Protein AF-0000000080283482 (afdb_homodimer)

Solvent-accessible surface area (backbone atoms only — not comparable to full-atom values): 32990 Å² total; per-residue (Å²): 125,85,71,84,78,72,75,51,59,50,56,56,17,46,50,15,10,50,51,4,28,49,49,24,50,53,46,40,55,66,21,49,41,41,55,27,49,53,44,63,45,42,41,38,31,30,32,15,28,58,93,62,77,49,39,59,53,40,52,54,55,45,68,65,44,54,72,43,36,35,57,40,80,37,42,60,70,56,36,54,49,35,42,62,56,60,66,26,36,24,26,33,34,60,76,26,36,31,38,35,42,41,52,39,61,64,70,44,28,53,54,31,50,53,56,40,43,51,52,16,41,75,73,73,33,74,58,42,80,43,62,42,48,68,55,51,62,26,59,66,40,42,24,55,44,46,44,49,36,35,46,53,12,25,45,44,14,42,49,45,41,52,53,52,20,59,72,71,74,43,79,76,48,53,66,17,48,51,43,24,25,52,43,22,10,51,44,34,30,50,50,47,53,49,48,47,45,70,56,34,68,83,54,67,76,47,69,68,48,50,49,49,41,31,44,45,22,28,14,45,19,18,39,47,37,16,41,31,67,75,50,38,78,62,32,46,74,54,55,50,58,54,53,55,31,32,78,41,41,37,71,49,50,65,38,27,34,41,68,67,49,31,64,75,44,42,70,70,40,67,51,27,34,48,17,51,17,42,30,18,46,56,39,71,38,65,80,24,58,50,32,56,53,20,51,52,53,36,48,49,39,24,51,53,11,44,50,54,44,52,50,77,74,72,59,61,62,62,56,53,61,66,64,46,72,80,70,74,74,77,76,73,84,119,125,85,74,81,82,69,76,51,57,51,58,55,17,46,51,15,12,49,52,4,29,49,50,26,49,53,45,40,56,64,20,49,40,41,53,28,49,50,44,61,47,42,41,39,32,31,32,14,32,60,94,62,77,48,40,59,53,39,53,53,54,45,66,65,46,55,73,41,37,32,60,40,81,38,42,60,70,56,36,54,49,34,41,61,57,60,68,26,37,25,28,32,34,61,76,27,37,33,37,35,42,41,51,39,61,63,70,45,27,52,53,33,50,52,54,42,42,51,52,18,41,74,72,71,32,74,57,41,79,43,63,42,48,68,57,51,63,26,57,66,40,42,25,54,43,44,46,50,36,34,45,52,11,27,46,45,13,43,48,44,40,53,52,52,19,61,72,72,72,43,78,76,49,52,67,18,48,51,42,24,26,52,44,23,11,52,44,34,30,51,50,47,53,48,46,47,46,70,57,35,66,84,55,69,76,48,68,68,48,51,49,50,42,30,44,46,22,28,15,47,19,18,39,47,38,17,41,30,66,76,50,38,77,64,32,48,74,54,56,51,58,54,54,55,31,33,78,40,40,37,70,50,50,65,38,27,36,40,68,66,49,29,63,75,44,42,72,70,40,66,52,29,35,48,17,50,17,41,29,17,45,56,38,71,37,66,85,24,58,50,32,57,52,20,52,52,54,36,49,49,39,25,51,56,11,43,49,54,46,52,50,77,74,73,58,60,62,62,56,53,60,65,62,45,70,81,70,75,73,77,77,75,83,120

Structure (mmCIF, N/CA/C/O backbone):
data_AF-0000000080283482-model_v1
#
loop_
_entity.id
_entity.type
_entity.pdbx_description
1 polymer 'DUF3533 domain-containing protein'
#
loop_
_atom_site.group_PDB
_atom_site.id
_atom_site.type_symbol
_atom_site.label_atom_id
_atom_site.label_alt_id
_atom_site.label_comp_id
_atom_site.label_asym_id
_atom_site.label_entity_id
_atom_site.label_seq_id
_atom_site.pdbx_PDB_ins_code
_atom_site.Cartn_x
_atom_site.Cartn_y
_atom_site.Cartn_z
_atom_site.occupancy
_atom_site.B_iso_or_equiv
_atom_site.auth_seq_id
_atom_site.auth_comp_id
_atom_site.auth_asym_id
_atom_site.auth_atom_id
_atom_site.pdbx_PDB_model_num
ATOM 1 N N . MET A 1 1 ? 27.297 48.406 18.266 1 29.06 1 MET A N 1
ATOM 2 C CA . MET A 1 1 ? 26.406 47.375 18.766 1 29.06 1 MET A CA 1
ATOM 3 C C . MET A 1 1 ? 26.172 46.281 17.719 1 29.06 1 MET A C 1
ATOM 5 O O . MET A 1 1 ? 25.844 46.594 16.578 1 29.06 1 MET A O 1
ATOM 9 N N . PRO A 1 2 ? 26.875 45.125 17.75 1 34.56 2 PRO A N 1
ATOM 10 C CA . PRO A 1 2 ? 26.672 44.156 16.656 1 34.56 2 PRO A CA 1
ATOM 11 C C . PRO A 1 2 ? 25.203 43.844 16.391 1 34.56 2 PRO A C 1
ATOM 13 O O . PRO A 1 2 ? 24.375 44 17.297 1 34.56 2 PRO A O 1
ATOM 16 N N . ASN A 1 3 ? 24.578 44.344 15.336 1 37.97 3 ASN A N 1
ATOM 17 C CA . ASN A 1 3 ? 23.219 44.062 14.875 1 37.97 3 ASN A CA 1
ATOM 18 C C . ASN A 1 3 ? 22.766 42.656 15.266 1 37.97 3 ASN A C 1
ATOM 20 O O . ASN A 1 3 ? 23.562 41.719 15.211 1 37.97 3 ASN A O 1
ATOM 24 N N . PRO A 1 4 ? 21.922 42.438 16.219 1 41.94 4 PRO A N 1
ATOM 25 C CA . PRO A 1 4 ? 21.391 41.125 16.703 1 41.94 4 PRO A CA 1
ATOM 26 C C . PRO A 1 4 ? 21.375 40.062 15.617 1 41.94 4 PRO A C 1
ATOM 28 O O . PRO A 1 4 ? 21.031 40.344 14.469 1 41.94 4 PRO A O 1
ATOM 31 N N . SER A 1 5 ? 22.281 39.094 15.578 1 40.38 5 SER A N 1
ATOM 32 C CA . SER A 1 5 ? 22.875 38.031 14.734 1 40.38 5 SER A CA 1
ATOM 33 C C . SER A 1 5 ? 21.781 37.219 14.055 1 40.38 5 SER A C 1
ATOM 35 O O . SER A 1 5 ? 20.922 36.656 14.719 1 40.38 5 SER A O 1
ATOM 37 N N . ARG A 1 6 ? 21.172 37.625 12.93 1 45.56 6 ARG A N 1
ATOM 38 C CA . ARG A 1 6 ? 20.391 36.906 11.906 1 45.56 6 ARG A CA 1
ATOM 39 C C . ARG A 1 6 ? 20.766 35.438 11.867 1 45.56 6 ARG A C 1
ATOM 41 O O . ARG A 1 6 ? 21.828 35.062 11.359 1 45.56 6 ARG A O 1
ATOM 48 N N . ARG A 1 7 ? 20.609 34.75 12.875 1 52.5 7 ARG A N 1
ATOM 49 C CA . ARG A 1 7 ? 20.812 33.312 12.672 1 52.5 7 ARG A CA 1
ATOM 50 C C . ARG A 1 7 ? 20.406 32.906 11.258 1 52.5 7 ARG A C 1
ATOM 52 O O . ARG A 1 7 ? 19.281 33.125 10.836 1 52.5 7 ARG A O 1
ATOM 59 N N . PRO A 1 8 ? 21.375 32.625 10.344 1 59.16 8 PRO A N 1
ATOM 60 C CA . PRO A 1 8 ? 21.234 32.625 8.883 1 59.16 8 PRO A CA 1
ATOM 61 C C . PRO A 1 8 ? 20.172 31.656 8.398 1 59.16 8 PRO A C 1
ATOM 63 O O . PRO A 1 8 ? 19.891 30.656 9.062 1 59.16 8 PRO A O 1
ATOM 66 N N . ALA A 1 9 ? 19.125 32.188 7.758 1 65.75 9 ALA A N 1
ATOM 67 C CA . ALA A 1 9 ? 18.125 31.484 6.969 1 65.75 9 ALA A CA 1
ATOM 68 C C . ALA A 1 9 ? 18.625 30.094 6.566 1 65.75 9 ALA A C 1
ATOM 70 O O . ALA A 1 9 ? 17.844 29.141 6.555 1 65.75 9 ALA A O 1
ATOM 71 N N . GLY A 1 10 ? 19.906 29.938 6.664 1 76.88 10 GLY A N 1
ATOM 72 C CA . GLY A 1 10 ? 20.516 28.672 6.293 1 76.88 10 GLY A CA 1
ATOM 73 C C . GLY A 1 10 ? 20.453 27.641 7.395 1 76.88 10 GLY A C 1
ATOM 74 O O . GLY A 1 10 ? 20.281 26.438 7.125 1 76.88 10 GLY A O 1
ATOM 75 N N . ALA A 1 11 ? 20.516 28.062 8.695 1 82.62 11 ALA A N 1
ATOM 76 C CA . ALA A 1 11 ? 20.516 27.125 9.812 1 82.62 11 ALA A CA 1
ATOM 77 C C . ALA A 1 11 ? 19.141 26.469 9.977 1 82.62 11 ALA A C 1
ATOM 79 O O . ALA A 1 11 ? 19.031 25.266 10.234 1 82.62 11 ALA A O 1
ATOM 80 N N . PHE A 1 12 ? 18.109 27.25 9.781 1 86.75 12 PHE A N 1
ATOM 81 C CA . PHE A 1 12 ? 16.75 26.703 9.914 1 86.75 12 PHE A CA 1
ATOM 82 C C . PHE A 1 12 ? 16.453 25.75 8.773 1 86.75 12 PHE A C 1
ATOM 84 O O . PHE A 1 12 ? 15.773 24.734 8.969 1 86.75 12 PHE A O 1
ATOM 91 N N . ALA A 1 13 ? 17 26.078 7.66 1 90.81 13 ALA A N 1
ATOM 92 C CA . ALA A 1 13 ? 16.828 25.203 6.508 1 90.81 13 ALA A CA 1
ATOM 93 C C . ALA A 1 13 ? 17.5 23.859 6.738 1 90.81 13 ALA A C 1
ATOM 95 O O . ALA A 1 13 ? 16.969 22.812 6.383 1 90.81 13 ALA A O 1
ATOM 96 N N . LEU A 1 14 ? 18.594 23.859 7.402 1 91.38 14 LEU A N 1
ATOM 97 C CA . LEU A 1 14 ? 19.312 22.625 7.703 1 91.38 14 LEU A CA 1
ATOM 98 C C . LEU A 1 14 ? 18.594 21.812 8.773 1 91.38 14 LEU A C 1
ATOM 100 O O . LEU A 1 14 ? 18.516 20.578 8.688 1 91.38 14 LEU A O 1
ATOM 104 N N . LEU A 1 15 ? 18.078 22.484 9.719 1 91.25 15 LEU A N 1
ATOM 105 C CA . LEU A 1 15 ? 17.312 21.812 10.758 1 91.25 15 LEU A CA 1
ATOM 106 C C . LEU A 1 15 ? 16.062 21.156 10.172 1 91.25 15 LEU A C 1
ATOM 108 O O . LEU A 1 15 ? 15.695 20.047 10.562 1 91.25 15 LEU A O 1
ATOM 112 N N . ALA A 1 16 ? 15.438 21.859 9.266 1 93.75 16 ALA A N 1
ATOM 113 C CA . ALA A 1 16 ? 14.258 21.312 8.594 1 93.75 16 ALA A CA 1
ATOM 114 C C . ALA A 1 16 ? 14.625 20.062 7.789 1 93.75 16 ALA A C 1
ATOM 116 O O . ALA A 1 16 ? 13.883 19.078 7.793 1 93.75 16 ALA A O 1
ATOM 117 N N . ALA A 1 17 ? 15.758 20.141 7.18 1 95.56 17 ALA A N 1
ATOM 118 C CA . ALA A 1 17 ? 16.234 18.984 6.402 1 95.56 17 ALA A CA 1
ATOM 119 C C . ALA A 1 17 ? 16.516 17.797 7.301 1 95.56 17 ALA A C 1
ATOM 121 O O . ALA A 1 17 ? 16.188 16.656 6.957 1 95.56 17 ALA A O 1
ATOM 122 N N . VAL A 1 18 ? 17.047 18.016 8.445 1 96.62 18 VAL A N 1
ATOM 123 C CA . VAL A 1 18 ? 17.344 16.953 9.406 1 96.62 18 VAL A CA 1
ATOM 124 C C . VAL A 1 18 ? 16.047 16.328 9.906 1 96.62 18 VAL A C 1
ATOM 126 O O . VAL A 1 18 ? 15.93 15.109 10.023 1 96.62 18 VAL A O 1
ATOM 129 N N . ALA A 1 19 ? 15.062 17.172 10.125 1 94.5 19 ALA A N 1
ATOM 130 C CA . ALA A 1 19 ? 13.758 16.672 10.539 1 94.5 19 ALA A CA 1
ATOM 131 C C . ALA A 1 19 ? 13.156 15.766 9.469 1 94.5 19 ALA A C 1
ATOM 133 O O . ALA A 1 19 ? 12.609 14.703 9.781 1 94.5 19 ALA A O 1
ATOM 134 N N . GLY A 1 20 ? 13.297 16.203 8.25 1 95.31 20 GLY A N 1
ATOM 135 C CA . GLY A 1 20 ? 12.812 15.383 7.152 1 95.31 20 GLY A CA 1
ATOM 136 C C . GLY A 1 20 ? 13.516 14.047 7.047 1 95.31 20 GLY A C 1
ATOM 137 O O . GLY A 1 20 ? 12.875 13.016 6.844 1 95.31 20 GLY A O 1
ATOM 138 N N . ALA A 1 21 ? 14.812 14.086 7.211 1 97.44 21 ALA A N 1
ATOM 139 C CA . ALA A 1 21 ? 15.594 12.859 7.18 1 97.44 21 ALA A CA 1
ATOM 140 C C . ALA A 1 21 ? 15.203 11.922 8.32 1 97.44 21 ALA A C 1
ATOM 142 O O . ALA A 1 21 ? 15.102 10.711 8.141 1 97.44 21 ALA A O 1
ATOM 143 N N . LEU A 1 22 ? 14.945 12.469 9.484 1 96.44 22 LEU A N 1
ATOM 144 C CA . LEU A 1 22 ? 14.547 11.672 10.641 1 96.44 22 LEU A CA 1
ATOM 145 C C . LEU A 1 22 ? 13.188 11.023 10.406 1 96.44 22 LEU A C 1
ATOM 147 O O . LEU A 1 22 ? 12.984 9.859 10.766 1 96.44 22 LEU A O 1
ATOM 151 N N . VAL A 1 23 ? 12.305 11.789 9.812 1 93.69 23 VAL A N 1
ATOM 152 C CA . VAL A 1 23 ? 10.992 11.242 9.484 1 93.69 23 VAL A CA 1
ATOM 153 C C . VAL A 1 23 ? 11.148 10.086 8.508 1 93.69 23 VAL A C 1
ATOM 155 O O . VAL A 1 23 ? 10.516 9.039 8.672 1 93.69 23 VAL A O 1
ATOM 158 N N . ALA A 1 24 ? 12.031 10.242 7.539 1 95.31 24 ALA A N 1
ATOM 159 C CA . ALA A 1 24 ? 12.281 9.172 6.574 1 95.31 24 ALA A CA 1
ATOM 160 C C . ALA A 1 24 ? 12.875 7.945 7.258 1 95.31 24 ALA A C 1
ATOM 162 O O . ALA A 1 24 ? 12.523 6.812 6.926 1 95.31 24 ALA A O 1
ATOM 163 N N . VAL A 1 25 ? 13.727 8.164 8.242 1 96.06 25 VAL A N 1
ATOM 164 C CA . VAL A 1 25 ? 14.336 7.062 8.969 1 96.06 25 VAL A CA 1
ATOM 165 C C . VAL A 1 25 ? 13.273 6.309 9.766 1 96.06 25 VAL A C 1
ATOM 167 O O . VAL A 1 25 ? 13.164 5.086 9.664 1 96.06 25 VAL A O 1
ATOM 170 N N . VAL A 1 26 ? 12.484 7.027 10.453 1 92.31 26 VAL A N 1
ATOM 171 C CA . VAL A 1 26 ? 11.477 6.418 11.312 1 92.31 26 VAL A CA 1
ATOM 172 C C . VAL A 1 26 ? 10.461 5.656 10.469 1 92.31 26 VAL A C 1
ATOM 174 O O . VAL A 1 26 ? 10.148 4.5 10.75 1 92.31 26 VAL A O 1
ATOM 177 N N . LEU A 1 27 ? 10.047 6.254 9.438 1 90.62 27 LEU A N 1
ATOM 178 C CA . LEU A 1 27 ? 9.047 5.617 8.586 1 90.62 27 LEU A CA 1
ATOM 179 C C . LEU A 1 27 ? 9.656 4.457 7.805 1 90.62 27 LEU A C 1
ATOM 181 O O . LEU A 1 27 ? 8.977 3.471 7.52 1 90.62 27 LEU A O 1
ATOM 185 N N . GLY A 1 28 ? 10.914 4.633 7.391 1 93.06 28 GLY A N 1
ATOM 186 C CA . GLY A 1 28 ? 11.602 3.533 6.73 1 93.06 28 GLY A CA 1
ATOM 187 C C . GLY A 1 28 ? 11.641 2.266 7.562 1 93.06 28 GLY A C 1
ATOM 188 O O . GLY A 1 28 ? 11.406 1.171 7.043 1 93.06 28 GLY A O 1
ATOM 189 N N . PHE A 1 29 ? 11.836 2.396 8.859 1 91.38 29 PHE A N 1
ATOM 190 C CA . PHE A 1 29 ? 11.859 1.24 9.742 1 91.38 29 PHE A CA 1
ATOM 191 C C . PHE A 1 29 ? 10.445 0.73 10 1 91.38 29 PHE A C 1
ATOM 193 O O . PHE A 1 29 ? 10.203 -0.479 9.984 1 91.38 29 PHE A O 1
ATOM 200 N N . LEU A 1 30 ? 9.547 1.623 10.102 1 86.81 30 LEU A N 1
ATOM 201 C CA . LEU A 1 30 ? 8.227 1.227 10.586 1 86.81 30 LEU A CA 1
ATOM 202 C C . LEU A 1 30 ? 7.379 0.676 9.445 1 86.81 30 LEU A C 1
ATOM 204 O O . LEU A 1 30 ? 6.434 -0.081 9.68 1 86.81 30 LEU A O 1
ATOM 208 N N . THR A 1 31 ? 7.645 1.044 8.219 1 88.62 31 THR A N 1
ATOM 209 C CA . THR A 1 31 ? 6.785 0.642 7.109 1 88.62 31 THR A CA 1
ATOM 210 C C . THR A 1 31 ? 7.535 -0.28 6.148 1 88.62 31 THR A C 1
ATOM 212 O O . THR A 1 31 ? 7.438 -1.505 6.258 1 88.62 31 THR A O 1
ATOM 215 N N . PHE A 1 32 ? 8.492 0.235 5.469 1 88.94 32 PHE A N 1
ATOM 216 C CA . PHE A 1 32 ? 9.117 -0.506 4.379 1 88.94 32 PHE A CA 1
ATOM 217 C C . PHE A 1 32 ? 10.172 -1.471 4.914 1 88.94 32 PHE A C 1
ATOM 219 O O . PHE A 1 32 ? 10.555 -2.422 4.23 1 88.94 32 PHE A O 1
ATOM 226 N N . GLY A 1 33 ? 10.625 -1.166 6.18 1 88.56 33 GLY A N 1
ATOM 227 C CA . GLY A 1 33 ? 11.453 -2.172 6.82 1 88.56 33 GLY A CA 1
ATOM 228 C C . GLY A 1 33 ? 10.727 -3.484 7.051 1 88.56 33 GLY A C 1
ATOM 229 O O . GLY A 1 33 ? 11.305 -4.559 6.855 1 88.56 33 GLY A O 1
ATOM 230 N N . ALA A 1 34 ? 9.508 -3.393 7.398 1 87.19 34 ALA A N 1
ATOM 231 C CA . ALA A 1 34 ? 8.68 -4.582 7.578 1 87.19 34 ALA A CA 1
ATOM 232 C C . ALA A 1 34 ? 8.477 -5.316 6.258 1 87.19 34 ALA A C 1
ATOM 234 O O . ALA A 1 34 ? 8.531 -6.551 6.211 1 87.19 34 ALA A O 1
ATOM 235 N N . GLN A 1 35 ? 8.336 -4.59 5.199 1 88 35 GLN A N 1
ATOM 236 C CA . GLN A 1 35 ? 8.078 -5.188 3.893 1 88 35 GLN A CA 1
ATOM 237 C C . GLN A 1 35 ? 9.359 -5.781 3.303 1 88 35 GLN A C 1
ATOM 239 O O . GLN A 1 35 ? 9.32 -6.816 2.633 1 88 35 GLN A O 1
ATOM 244 N N . ALA A 1 36 ? 10.477 -5.156 3.633 1 89.69 36 ALA A N 1
ATOM 245 C CA . ALA A 1 36 ? 11.75 -5.562 3.039 1 89.69 36 ALA A CA 1
ATOM 246 C C . ALA A 1 36 ? 12.312 -6.797 3.738 1 89.69 36 ALA A C 1
ATOM 248 O O . ALA A 1 36 ? 13.234 -7.438 3.23 1 89.69 36 ALA A O 1
ATOM 249 N N . THR A 1 37 ? 11.672 -7.184 4.859 1 87.62 37 THR A N 1
ATOM 250 C CA . THR A 1 37 ? 12.219 -8.297 5.629 1 87.62 37 THR A CA 1
ATOM 251 C C . THR A 1 37 ? 11.203 -9.438 5.719 1 87.62 37 THR A C 1
ATOM 253 O O . THR A 1 37 ? 11.297 -10.289 6.605 1 87.62 37 THR A O 1
ATOM 256 N N . VAL A 1 38 ? 10.281 -9.43 4.82 1 87.06 38 VAL A N 1
ATOM 257 C CA . VAL A 1 38 ? 9.258 -10.469 4.832 1 87.06 38 VAL A CA 1
ATOM 258 C C . VAL A 1 38 ? 9.891 -11.812 4.477 1 87.06 38 VAL A C 1
ATOM 260 O O . VAL A 1 38 ? 10.664 -11.914 3.52 1 87.06 38 VAL A O 1
ATOM 263 N N . ALA A 1 39 ? 9.594 -12.781 5.277 1 87.38 39 ALA A N 1
ATOM 264 C CA . ALA A 1 39 ? 10.016 -14.164 5.07 1 87.38 39 ALA A CA 1
ATOM 265 C C . ALA A 1 39 ? 9.055 -15.141 5.75 1 87.38 39 ALA A C 1
ATOM 267 O O . ALA A 1 39 ? 8.641 -14.914 6.891 1 87.38 39 ALA A O 1
ATOM 268 N N . PRO A 1 40 ? 8.703 -16.078 5.043 1 86.06 40 PRO A N 1
ATOM 269 C CA . PRO A 1 40 ? 7.793 -17.047 5.676 1 86.06 40 PRO A CA 1
ATOM 270 C C . PRO A 1 40 ? 8.383 -17.672 6.934 1 86.06 40 PRO A C 1
ATOM 272 O O . PRO A 1 40 ? 9.562 -18.031 6.949 1 86.06 40 PRO A O 1
ATOM 275 N N . ASP A 1 41 ? 7.676 -17.625 7.895 1 89.88 41 ASP A N 1
ATOM 276 C CA . ASP A 1 41 ? 8.047 -18.203 9.18 1 89.88 41 ASP A CA 1
ATOM 277 C C . ASP A 1 41 ? 6.895 -19.016 9.766 1 89.88 41 ASP A C 1
ATOM 279 O O . ASP A 1 41 ? 6.121 -18.516 10.578 1 89.88 41 ASP A O 1
ATOM 283 N N . GLY A 1 42 ? 6.824 -20.344 9.352 1 92.31 42 GLY A N 1
ATOM 284 C CA . GLY A 1 42 ? 5.844 -21.266 9.914 1 92.31 42 GLY A CA 1
ATOM 285 C C . GLY A 1 42 ? 4.422 -20.953 9.484 1 92.31 42 GLY A C 1
ATOM 286 O O . GLY A 1 42 ? 3.516 -20.891 10.312 1 92.31 42 GLY A O 1
ATOM 287 N N . LEU A 1 43 ? 4.172 -20.656 8.164 1 95 43 LEU A N 1
ATOM 288 C CA . LEU A 1 43 ? 2.822 -20.484 7.637 1 95 43 LEU A CA 1
ATOM 289 C C . LEU A 1 43 ? 1.982 -21.734 7.859 1 95 43 LEU A C 1
ATOM 291 O O . LEU A 1 43 ? 2.318 -22.812 7.359 1 95 43 LEU A O 1
ATOM 295 N N . PRO A 1 44 ? 0.995 -21.656 8.641 1 96.12 44 PRO A N 1
ATOM 296 C CA . PRO A 1 44 ? 0.248 -22.859 9 1 96.12 44 PRO A CA 1
ATOM 297 C C . PRO A 1 44 ? -0.562 -23.422 7.836 1 96.12 44 PRO A C 1
ATOM 299 O O . PRO A 1 44 ? -1.35 -22.703 7.219 1 96.12 44 PRO A O 1
ATOM 302 N N . LEU A 1 45 ? -0.371 -24.656 7.531 1 97.19 45 LEU A N 1
ATOM 303 C CA . LEU A 1 45 ? -1.086 -25.422 6.523 1 97.19 45 LEU A CA 1
ATOM 304 C C . LEU A 1 45 ? -1.568 -26.75 7.094 1 97.19 45 LEU A C 1
ATOM 306 O O . LEU A 1 45 ? -1.104 -27.188 8.148 1 97.19 45 LEU A O 1
ATOM 310 N N . ALA A 1 46 ? -2.562 -27.312 6.453 1 96.94 46 ALA A N 1
ATOM 311 C CA . ALA A 1 46 ? -3.055 -28.609 6.902 1 96.94 46 ALA A CA 1
ATOM 312 C C . ALA A 1 46 ? -3.074 -29.609 5.754 1 96.94 46 ALA A C 1
ATOM 314 O O . ALA A 1 46 ? -3.188 -29.234 4.59 1 96.94 46 ALA A O 1
ATOM 315 N N . VAL A 1 47 ? -2.832 -30.75 6.082 1 95.94 47 VAL A N 1
ATOM 316 C CA . VAL A 1 47 ? -2.994 -31.875 5.16 1 95.94 47 VAL A CA 1
ATOM 317 C C . VAL A 1 47 ? -4.016 -32.875 5.723 1 95.94 47 VAL A C 1
ATOM 319 O O . VAL A 1 47 ? -3.922 -33.281 6.883 1 95.94 47 VAL A O 1
ATOM 322 N N . ALA A 1 48 ? -5.008 -33.031 4.914 1 96.31 48 ALA A N 1
ATOM 323 C CA . ALA A 1 48 ? -6.086 -33.938 5.344 1 96.31 48 ALA A CA 1
ATOM 324 C C . ALA A 1 48 ? -6.035 -35.25 4.605 1 96.31 48 ALA A C 1
ATOM 326 O O . ALA A 1 48 ? -5.973 -35.281 3.373 1 96.31 48 ALA A O 1
ATOM 327 N N . ALA A 1 49 ? -5.988 -36.312 5.348 1 92.5 49 ALA A N 1
ATOM 328 C CA . ALA A 1 49 ? -5.992 -37.656 4.781 1 92.5 49 ALA A CA 1
ATOM 329 C C . ALA A 1 49 ? -7.07 -38.5 5.43 1 92.5 49 ALA A C 1
ATOM 331 O O . ALA A 1 49 ? -7.242 -38.5 6.648 1 92.5 49 ALA A O 1
ATOM 332 N N . PRO A 1 50 ? -7.828 -39.219 4.543 1 83.94 50 PRO A N 1
ATOM 333 C CA . PRO A 1 50 ? -8.727 -40.219 5.125 1 83.94 50 PRO A CA 1
ATOM 334 C C . PRO A 1 50 ? -7.977 -41.375 5.809 1 83.94 50 PRO A C 1
ATOM 336 O O . PRO A 1 50 ? -6.773 -41.531 5.605 1 83.94 50 PRO A O 1
ATOM 339 N N . PRO A 1 51 ? -8.688 -42.031 6.738 1 81.31 51 PRO A N 1
ATOM 340 C CA . PRO A 1 51 ? -8.031 -43.188 7.336 1 81.31 51 PRO A CA 1
ATOM 341 C C . PRO A 1 51 ? -7.543 -44.219 6.289 1 81.31 51 PRO A C 1
ATOM 343 O O . PRO A 1 51 ? -8.211 -44.406 5.273 1 81.31 51 PRO A O 1
ATOM 346 N N . GLY A 1 52 ? -6.297 -44.75 6.422 1 83.69 52 GLY A N 1
ATOM 347 C CA . GLY A 1 52 ? -5.773 -45.719 5.457 1 83.69 52 GLY A CA 1
ATOM 348 C C . GLY A 1 52 ? -4.383 -45.344 4.965 1 83.69 52 GLY A C 1
ATOM 349 O O . GLY A 1 52 ? -3.594 -44.75 5.695 1 83.69 52 GLY A O 1
ATOM 350 N N . PRO A 1 53 ? -4.102 -45.719 3.766 1 82.75 53 PRO A N 1
ATOM 351 C CA . PRO A 1 53 ? -2.752 -45.594 3.203 1 82.75 53 PRO A CA 1
ATOM 352 C C . PRO A 1 53 ? -2.314 -44.156 2.994 1 82.75 53 PRO A C 1
ATOM 354 O O . PRO A 1 53 ? -1.117 -43.875 3.018 1 82.75 53 PRO A O 1
ATOM 357 N N . LEU A 1 54 ? -3.279 -43.312 2.902 1 88.06 54 LEU A N 1
ATOM 358 C CA . LEU A 1 54 ? -2.926 -41.938 2.602 1 88.06 54 LEU A CA 1
ATOM 359 C C . LEU A 1 54 ? -2.441 -41.219 3.854 1 88.06 54 LEU A C 1
ATOM 361 O O . LEU A 1 54 ? -1.854 -40.125 3.762 1 88.06 54 LEU A O 1
ATOM 365 N N . GLN A 1 55 ? -2.6 -41.812 4.965 1 87.88 55 GLN A N 1
ATOM 366 C CA . GLN A 1 55 ? -2.146 -41.188 6.211 1 87.88 55 GLN A CA 1
ATOM 367 C C . GLN A 1 55 ? -0.623 -41.156 6.273 1 87.88 55 GLN A C 1
ATOM 369 O O . GLN A 1 55 ? -0.052 -40.188 6.801 1 87.88 55 GLN A O 1
ATOM 374 N N . ALA A 1 56 ? -0.085 -42.188 5.723 1 87.5 56 ALA A N 1
ATOM 375 C CA . ALA A 1 56 ? 1.376 -42.219 5.684 1 87.5 56 ALA A CA 1
ATOM 376 C C . ALA A 1 56 ? 1.908 -41.094 4.805 1 87.5 56 ALA A C 1
ATOM 378 O O . ALA A 1 56 ? 2.904 -40.438 5.145 1 87.5 56 ALA A O 1
ATOM 379 N N . ALA A 1 57 ? 1.202 -40.906 3.752 1 88.38 57 ALA A N 1
ATOM 380 C CA . ALA A 1 57 ? 1.585 -39.812 2.846 1 88.38 57 ALA A CA 1
ATOM 381 C C . ALA A 1 57 ? 1.43 -38.438 3.52 1 88.38 57 ALA A C 1
ATOM 383 O O . ALA A 1 57 ? 2.271 -37.562 3.348 1 88.38 57 ALA A O 1
ATOM 384 N N . ALA A 1 58 ? 0.426 -38.312 4.242 1 91.12 58 ALA A N 1
ATOM 385 C CA . ALA A 1 58 ? 0.169 -37.062 4.957 1 91.12 58 ALA A CA 1
ATOM 386 C C . ALA A 1 58 ? 1.273 -36.781 5.969 1 91.12 58 ALA A C 1
ATOM 388 O O . ALA A 1 58 ? 1.756 -35.656 6.062 1 91.12 58 ALA A O 1
ATOM 389 N N . HIS A 1 59 ? 1.679 -37.75 6.641 1 88.81 59 HIS A N 1
ATOM 390 C CA . HIS A 1 59 ? 2.75 -37.594 7.617 1 88.81 59 HIS A CA 1
ATOM 391 C C . HIS A 1 59 ? 4.082 -37.312 6.93 1 88.81 59 HIS A C 1
ATOM 393 O O . HIS A 1 59 ? 4.918 -36.562 7.457 1 88.81 59 HIS A O 1
ATOM 399 N N . GLY A 1 60 ? 4.254 -37.875 5.77 1 87.12 60 GLY A N 1
ATOM 400 C CA . GLY A 1 60 ? 5.438 -37.594 4.973 1 87.12 60 GLY A CA 1
ATOM 401 C C . GLY A 1 60 ? 5.539 -36.156 4.562 1 87.12 60 GLY A C 1
ATOM 402 O O . GLY A 1 60 ? 6.605 -35.531 4.672 1 87.12 60 GLY A O 1
ATOM 403 N N . ILE A 1 61 ? 4.457 -35.594 4.18 1 87.75 61 ILE A N 1
ATOM 404 C CA . ILE A 1 61 ? 4.395 -34.188 3.801 1 87.75 61 ILE A CA 1
ATOM 405 C C . ILE A 1 61 ? 4.691 -33.312 5.02 1 87.75 61 ILE A C 1
ATOM 407 O O . ILE A 1 61 ? 5.484 -32.344 4.934 1 87.75 61 ILE A O 1
ATOM 411 N N . ALA A 1 62 ? 4.098 -33.594 6.062 1 87.06 62 ALA A N 1
ATOM 412 C CA . ALA A 1 62 ? 4.203 -32.812 7.281 1 87.06 62 ALA A CA 1
ATOM 413 C C . ALA A 1 62 ? 5.629 -32.812 7.824 1 87.06 62 ALA A C 1
ATOM 415 O O . ALA A 1 62 ? 6.043 -31.891 8.523 1 87.06 62 ALA A O 1
ATOM 416 N N . SER A 1 63 ? 6.32 -33.844 7.484 1 83.88 63 SER A N 1
ATOM 417 C CA . SER A 1 63 ? 7.68 -33.969 7.992 1 83.88 63 SER A CA 1
ATOM 418 C C . SER A 1 63 ? 8.664 -33.156 7.148 1 83.88 63 SER A C 1
ATOM 420 O O . SER A 1 63 ? 9.766 -32.844 7.598 1 83.88 63 SER A O 1
ATOM 422 N N . HIS A 1 64 ? 8.305 -32.812 5.906 1 72 64 HIS A N 1
ATOM 423 C CA . HIS A 1 64 ? 9.188 -32.094 5.012 1 72 64 HIS A CA 1
ATOM 424 C C . HIS A 1 64 ? 9.016 -30.594 5.172 1 72 64 HIS A C 1
ATOM 426 O O . HIS A 1 64 ? 9.742 -29.797 4.562 1 72 64 HIS A O 1
ATOM 432 N N . GLY A 1 65 ? 8.047 -30.234 5.91 1 63.38 65 GLY A N 1
ATOM 433 C CA . GLY A 1 65 ? 7.836 -28.797 6.035 1 63.38 65 GLY A CA 1
ATOM 434 C C . GLY A 1 65 ? 8.914 -28.094 6.844 1 63.38 65 GLY A C 1
ATOM 435 O O . GLY A 1 65 ? 9.336 -28.609 7.887 1 63.38 65 GLY A O 1
ATOM 436 N N . GLY A 1 66 ? 9.93 -27.625 6.328 1 66.31 66 GLY A N 1
ATOM 437 C CA . GLY A 1 66 ? 10.961 -26.844 6.996 1 66.31 66 GLY A CA 1
ATOM 438 C C . GLY A 1 66 ? 10.398 -25.625 7.719 1 66.31 66 GLY A C 1
ATOM 439 O O . GLY A 1 66 ? 9.219 -25.594 8.062 1 66.31 66 GLY A O 1
ATOM 440 N N . GLY A 1 67 ? 11.219 -24.594 8.172 1 77.62 67 GLY A N 1
ATOM 441 C CA . GLY A 1 67 ? 10.945 -23.391 8.945 1 77.62 67 GLY A CA 1
ATOM 442 C C . GLY A 1 67 ? 9.992 -22.438 8.258 1 77.62 67 GLY A C 1
ATOM 443 O O . GLY A 1 67 ? 9.414 -21.562 8.898 1 77.62 67 GLY A O 1
ATOM 444 N N . GLN A 1 68 ? 9.547 -22.734 6.98 1 87.12 68 GLN A N 1
ATOM 445 C CA . GLN A 1 68 ? 8.758 -21.766 6.227 1 87.12 68 GLN A CA 1
ATOM 446 C C . GLN A 1 68 ? 7.262 -22.031 6.387 1 87.12 68 GLN A C 1
ATOM 448 O O . GLN A 1 68 ? 6.465 -21.109 6.477 1 87.12 68 GLN A O 1
ATOM 453 N N . VAL A 1 69 ? 6.961 -23.375 6.473 1 92.94 69 VAL A N 1
ATOM 454 C CA . VAL A 1 69 ? 5.559 -23.75 6.637 1 92.94 69 VAL A CA 1
ATOM 455 C C . VAL A 1 69 ? 5.406 -24.688 7.828 1 92.94 69 VAL A C 1
ATOM 457 O O . VAL A 1 69 ? 6.344 -25.406 8.188 1 92.94 69 VAL A O 1
ATOM 460 N N . SER A 1 70 ? 4.316 -24.625 8.539 1 93.56 70 SER A N 1
ATOM 461 C CA . SER A 1 70 ? 3.943 -25.547 9.617 1 93.56 70 SER A CA 1
ATOM 462 C C . SER A 1 70 ? 2.746 -26.406 9.219 1 93.56 70 SER A C 1
ATOM 464 O O . SER A 1 70 ? 1.707 -25.875 8.812 1 93.56 70 SER A O 1
ATOM 466 N N . TRP A 1 71 ? 2.973 -27.703 9.297 1 93.81 71 TRP A N 1
ATOM 467 C CA . TRP A 1 71 ? 1.962 -28.641 8.812 1 93.81 71 TRP A CA 1
ATOM 468 C C . TRP A 1 71 ? 1.174 -29.234 9.977 1 93.81 71 TRP A C 1
ATOM 470 O O . TRP A 1 71 ? 1.746 -29.562 11.016 1 93.81 71 TRP A O 1
ATOM 480 N N . ARG A 1 72 ? -0.102 -29.375 9.75 1 93.56 72 ARG A N 1
ATOM 481 C CA . ARG A 1 72 ? -0.971 -30.125 10.656 1 93.56 72 ARG A CA 1
ATOM 482 C C . ARG A 1 72 ? -1.717 -31.219 9.914 1 93.56 72 ARG A C 1
ATOM 484 O O . ARG A 1 72 ? -2.354 -30.969 8.883 1 93.56 72 ARG A O 1
ATOM 491 N N . VAL A 1 73 ? -1.575 -32.406 10.414 1 94.5 73 VAL A N 1
ATOM 492 C CA . VAL A 1 73 ? -2.309 -33.531 9.828 1 94.5 73 VAL A CA 1
ATOM 493 C C . VAL A 1 73 ? -3.691 -33.625 10.477 1 94.5 73 VAL A C 1
ATOM 495 O O . VAL A 1 73 ? -3.812 -33.656 11.703 1 94.5 73 VAL A O 1
ATOM 498 N N . THR A 1 74 ? -4.664 -33.625 9.594 1 94.88 74 THR A N 1
ATOM 499 C CA . THR A 1 74 ? -6.027 -33.594 10.117 1 94.88 74 THR A CA 1
ATOM 500 C C . THR A 1 74 ? -6.965 -34.375 9.211 1 94.88 74 THR A C 1
ATOM 502 O O . THR A 1 74 ? -6.52 -35.031 8.258 1 94.88 74 THR A O 1
ATOM 505 N N . SER A 1 75 ? -8.281 -34.469 9.633 1 93.81 75 SER A N 1
ATOM 506 C CA . SER A 1 75 ? -9.336 -34.969 8.742 1 93.81 75 SER A CA 1
ATOM 507 C C . SER A 1 75 ? -9.836 -33.844 7.82 1 93.81 75 SER A C 1
ATOM 509 O O . SER A 1 75 ? -9.531 -32.688 8.031 1 93.81 75 SER A O 1
ATOM 511 N N . ALA A 1 76 ? -10.523 -34.25 6.781 1 93.75 76 ALA A N 1
ATOM 512 C CA . ALA A 1 76 ? -11.055 -33.281 5.84 1 93.75 76 ALA A CA 1
ATOM 513 C C . ALA A 1 76 ? -12.008 -32.281 6.535 1 93.75 76 ALA A C 1
ATOM 515 O O . ALA A 1 76 ? -11.945 -31.078 6.305 1 93.75 76 ALA A O 1
ATOM 516 N N . GLU A 1 77 ? -12.875 -32.812 7.387 1 94.44 77 GLU A N 1
ATOM 517 C CA . GLU A 1 77 ? -13.844 -31.969 8.109 1 94.44 77 GLU A CA 1
ATOM 518 C C . GLU A 1 77 ? -13.133 -31 9.047 1 94.44 77 GLU A C 1
ATOM 520 O O . GLU A 1 77 ? -13.461 -29.812 9.078 1 94.44 77 GLU A O 1
ATOM 525 N N . GLU A 1 78 ? -12.227 -31.5 9.75 1 95.12 78 GLU A N 1
ATOM 526 C CA . GLU A 1 78 ? -11.477 -30.656 10.68 1 95.12 78 GLU A CA 1
ATOM 527 C C . GLU A 1 78 ? -10.641 -29.625 9.93 1 95.12 78 GLU A C 1
ATOM 529 O O . GLU A 1 78 ? -10.492 -28.484 10.383 1 95.12 78 GLU A O 1
ATOM 534 N N . GLY A 1 79 ? -10.047 -30.062 8.828 1 95.88 79 GLY A N 1
ATOM 535 C CA . GLY A 1 79 ? -9.266 -29.141 8.008 1 95.88 79 GLY A CA 1
ATOM 536 C C . GLY A 1 79 ? -10.07 -27.938 7.523 1 95.88 79 GLY A C 1
ATOM 537 O O . GLY A 1 79 ? -9.602 -26.812 7.602 1 95.88 79 GLY A O 1
ATOM 538 N N . ARG A 1 80 ? -11.234 -28.25 7.082 1 95.38 80 ARG A N 1
ATOM 539 C CA . ARG A 1 80 ? -12.102 -27.172 6.594 1 95.38 80 ARG A CA 1
ATOM 540 C C . ARG A 1 80 ? -12.555 -26.266 7.734 1 95.38 80 ARG A C 1
ATOM 542 O O . ARG A 1 80 ? -12.734 -25.062 7.547 1 95.38 80 ARG A O 1
ATOM 549 N N . LYS A 1 81 ? -12.711 -26.844 8.906 1 94.75 81 LYS A N 1
ATOM 550 C CA . LYS A 1 81 ? -13.031 -26.047 10.078 1 94.75 81 LYS A CA 1
ATOM 551 C C . LYS A 1 81 ? -11.867 -25.125 10.461 1 94.75 81 LYS A C 1
ATOM 553 O O . LYS A 1 81 ? -12.07 -23.969 10.805 1 94.75 81 LYS A O 1
ATOM 558 N N . LEU A 1 82 ? -10.648 -25.672 10.414 1 95.81 82 LEU A N 1
ATOM 559 C CA . LEU A 1 82 ? -9.453 -24.891 10.688 1 95.81 82 LEU A CA 1
ATOM 560 C C . LEU A 1 82 ? -9.336 -23.719 9.711 1 95.81 82 LEU A C 1
ATOM 562 O O . LEU A 1 82 ? -8.914 -22.625 10.086 1 95.81 82 LEU A O 1
ATOM 566 N N . LEU A 1 83 ? -9.68 -24 8.484 1 95.69 83 LEU A N 1
ATOM 567 C CA . LEU A 1 83 ? -9.648 -22.984 7.441 1 95.69 83 LEU A CA 1
ATOM 568 C C . LEU A 1 83 ? -10.68 -21.906 7.715 1 95.69 83 LEU A C 1
ATOM 570 O O . LEU A 1 83 ? -10.383 -20.703 7.609 1 95.69 83 LEU A O 1
ATOM 574 N N . GLU A 1 84 ? -11.867 -22.219 8.172 1 92.56 84 GLU A N 1
ATOM 575 C CA . GLU A 1 84 ? -12.938 -21.281 8.5 1 92.56 84 GLU A CA 1
ATOM 576 C C . GLU A 1 84 ? -12.57 -20.422 9.711 1 92.56 84 GLU A C 1
ATOM 578 O O . GLU A 1 84 ? -12.93 -19.25 9.789 1 92.56 84 GLU A O 1
ATOM 583 N N . ASP A 1 85 ? -11.836 -21.094 10.586 1 93.25 85 ASP A N 1
ATOM 584 C CA . ASP A 1 85 ? -11.422 -20.391 11.805 1 93.25 85 ASP A CA 1
ATOM 585 C C . ASP A 1 85 ? -10.141 -19.594 11.578 1 93.25 85 ASP A C 1
ATOM 587 O O . ASP A 1 85 ? -9.617 -18.969 12.5 1 93.25 85 ASP A O 1
ATOM 591 N N . LYS A 1 86 ? -9.625 -19.625 10.406 1 93.12 86 LYS A N 1
ATOM 592 C CA . LYS A 1 86 ? -8.453 -18.859 9.984 1 93.12 86 LYS A CA 1
ATOM 593 C C . LYS A 1 86 ? -7.207 -19.312 10.742 1 93.12 86 LYS A C 1
ATOM 595 O O . LYS A 1 86 ? -6.316 -18.5 11.023 1 93.12 86 LYS A O 1
ATOM 600 N N . GLU A 1 87 ? -7.234 -20.609 11.078 1 95.81 87 GLU A N 1
ATOM 601 C CA . GLU A 1 87 ? -6.078 -21.156 11.766 1 95.81 87 GLU A CA 1
ATOM 602 C C . GLU A 1 87 ? -5.051 -21.703 10.773 1 95.81 87 GLU A C 1
ATOM 604 O O . GLU A 1 87 ? -3.891 -21.922 11.133 1 95.81 87 GLU A O 1
ATOM 609 N N . VAL A 1 88 ? -5.492 -22.016 9.57 1 97.12 88 VAL A N 1
ATOM 610 C CA . VAL A 1 88 ? -4.613 -22.422 8.477 1 97.12 88 VAL A CA 1
ATOM 611 C C . VAL A 1 88 ? -4.953 -21.625 7.223 1 97.12 88 VAL A C 1
ATOM 613 O O . VAL A 1 88 ? -6.051 -21.078 7.105 1 97.12 88 VAL A O 1
ATOM 616 N N . TYR A 1 89 ? -4.023 -21.547 6.348 1 97.38 89 TYR A N 1
ATOM 617 C CA . TYR A 1 89 ? -4.215 -20.766 5.133 1 97.38 89 TYR A CA 1
ATOM 618 C C . TYR A 1 89 ? -4.684 -21.656 3.982 1 97.38 89 TYR A C 1
ATOM 620 O O . TYR A 1 89 ? -5.156 -21.156 2.959 1 97.38 89 TYR A O 1
ATOM 628 N N . GLY A 1 90 ? -4.582 -22.922 4.125 1 97.88 90 GLY A N 1
ATOM 629 C CA . GLY A 1 90 ? -4.988 -23.891 3.131 1 97.88 90 GLY A CA 1
ATOM 630 C C . GLY A 1 90 ? -4.922 -25.328 3.639 1 97.88 90 GLY A C 1
ATOM 631 O O . GLY A 1 90 ? -4.277 -25.594 4.648 1 97.88 90 GLY A O 1
ATOM 632 N N . VAL A 1 91 ? -5.668 -26.172 2.951 1 97.69 91 VAL A N 1
ATOM 633 C CA . VAL A 1 91 ? -5.73 -27.578 3.297 1 97.69 91 VAL A CA 1
ATOM 634 C C . VAL A 1 91 ? -5.504 -28.438 2.049 1 97.69 91 VAL A C 1
ATOM 636 O O . VAL A 1 91 ? -6.113 -28.188 1.003 1 97.69 91 VAL A O 1
ATOM 639 N N . LEU A 1 92 ? -4.602 -29.266 2.123 1 96.94 92 LEU A N 1
ATOM 640 C CA . LEU A 1 92 ? -4.465 -30.281 1.087 1 96.94 92 LEU A CA 1
ATOM 641 C C . LEU A 1 92 ? -5.242 -31.547 1.454 1 96.94 92 LEU A C 1
ATOM 643 O O . LEU A 1 92 ? -4.848 -32.281 2.361 1 96.94 92 LEU A O 1
ATOM 647 N N . GLU A 1 93 ? -6.32 -31.719 0.776 1 96.19 93 GLU A N 1
ATOM 648 C CA . GLU A 1 93 ? -7.082 -32.938 0.938 1 96.19 93 GLU A CA 1
ATOM 649 C C . GLU A 1 93 ? -6.586 -34.031 -0.018 1 96.19 93 GLU A C 1
ATOM 651 O O . GLU A 1 93 ? -6.812 -33.938 -1.228 1 96.19 93 GLU A O 1
ATOM 656 N N . LEU A 1 94 ? -5.941 -34.969 0.511 1 93 94 LEU A N 1
ATOM 657 C CA . LEU A 1 94 ? -5.367 -36.031 -0.327 1 93 94 LEU A CA 1
ATOM 658 C C . LEU A 1 94 ? -6.461 -36.812 -1.056 1 93 94 LEU A C 1
ATOM 660 O O . LEU A 1 94 ? -7.539 -37.031 -0.504 1 93 94 LEU A O 1
ATOM 664 N N . PRO A 1 95 ? -6.258 -37.188 -2.229 1 88.44 95 PRO A N 1
ATOM 665 C CA . PRO A 1 95 ? -4.914 -37.25 -2.807 1 88.44 95 PRO A CA 1
ATOM 666 C C . PRO A 1 95 ? -4.473 -35.938 -3.461 1 88.44 95 PRO A C 1
ATOM 668 O O . PRO A 1 95 ? -3.275 -35.719 -3.637 1 88.44 95 PRO A O 1
ATOM 671 N N . SER A 1 96 ? -5.543 -35.031 -3.838 1 91.56 96 SER A N 1
ATOM 672 C CA . SER A 1 96 ? -4.969 -33.938 -4.645 1 91.56 96 SER A CA 1
ATOM 673 C C . SER A 1 96 ? -5.836 -32.688 -4.602 1 91.56 96 SER A C 1
ATOM 675 O O . SER A 1 96 ? -5.656 -31.781 -5.406 1 91.56 96 SER A O 1
ATOM 677 N N . THR A 1 97 ? -6.75 -32.562 -3.668 1 95 97 THR A N 1
ATOM 678 C CA . THR A 1 97 ? -7.605 -31.375 -3.627 1 95 97 THR A CA 1
ATOM 679 C C . THR A 1 97 ? -7.02 -30.312 -2.701 1 95 97 THR A C 1
ATOM 681 O O . THR A 1 97 ? -6.75 -30.594 -1.528 1 95 97 THR A O 1
ATOM 684 N N . VAL A 1 98 ? -6.766 -29.156 -3.289 1 96.94 98 VAL A N 1
ATOM 685 C CA . VAL A 1 98 ? -6.277 -28 -2.537 1 96.94 98 VAL A CA 1
ATOM 686 C C . VAL A 1 98 ? -7.445 -27.078 -2.199 1 96.94 98 VAL A C 1
ATOM 688 O O . VAL A 1 98 ? -8.125 -26.578 -3.096 1 96.94 98 VAL A O 1
ATOM 691 N N . VAL A 1 99 ? -7.68 -26.953 -0.91 1 97.62 99 VAL A N 1
ATOM 692 C CA . VAL A 1 99 ? -8.789 -26.109 -0.473 1 97.62 99 VAL A CA 1
ATOM 693 C C . VAL A 1 99 ? -8.242 -24.844 0.178 1 97.62 99 VAL A C 1
ATOM 695 O O . VAL A 1 99 ? -7.418 -24.906 1.094 1 97.62 99 VAL A O 1
ATOM 698 N N . VAL A 1 100 ? -8.633 -23.688 -0.353 1 97.31 100 VAL A N 1
ATOM 699 C CA . VAL A 1 100 ? -8.305 -22.375 0.211 1 97.31 100 VAL A CA 1
ATOM 700 C C . VAL A 1 100 ? -9.578 -21.562 0.421 1 97.31 100 VAL A C 1
ATOM 702 O O . VAL A 1 100 ? -10.68 -22.031 0.098 1 97.31 100 VAL A O 1
ATOM 705 N N . ALA A 1 101 ? -9.469 -20.438 1.076 1 95.19 101 ALA A N 1
ATOM 706 C CA . ALA A 1 101 ? -10.672 -19.672 1.384 1 95.19 101 ALA A CA 1
ATOM 707 C C . ALA A 1 101 ? -10.445 -18.172 1.144 1 95.19 101 ALA A C 1
ATOM 709 O O . ALA A 1 101 ? -9.398 -17.641 1.504 1 95.19 101 ALA A O 1
ATOM 710 N N . GLY A 1 102 ? -11.461 -17.531 0.587 1 93.06 102 GLY A N 1
ATOM 711 C CA . GLY A 1 102 ? -11.414 -16.109 0.318 1 93.06 102 GLY A CA 1
ATOM 712 C C . GLY A 1 102 ? -11.492 -15.258 1.574 1 93.06 102 GLY A C 1
ATOM 713 O O . GLY A 1 102 ? -11.164 -14.07 1.551 1 93.06 102 GLY A O 1
ATOM 714 N N . ALA A 1 103 ? -11.898 -15.883 2.643 1 93.56 103 ALA A N 1
ATOM 715 C CA . ALA A 1 103 ? -12.031 -15.164 3.908 1 93.56 103 ALA A CA 1
ATOM 716 C C . ALA A 1 103 ? -10.688 -15.086 4.633 1 93.56 103 ALA A C 1
ATOM 718 O O . ALA A 1 103 ? -10.555 -14.359 5.625 1 93.56 103 ALA A O 1
ATOM 719 N N . VAL A 1 104 ? -9.695 -15.797 4.098 1 93.62 104 VAL A N 1
ATOM 720 C CA . VAL A 1 104 ? -8.344 -15.773 4.648 1 93.62 104 VAL A CA 1
ATOM 721 C C . VAL A 1 104 ? -7.5 -14.75 3.9 1 93.62 104 VAL A C 1
ATOM 723 O O . VAL A 1 104 ? -7.809 -14.391 2.762 1 93.62 104 VAL A O 1
ATOM 726 N N . ASN A 1 105 ? -6.512 -14.18 4.574 1 93.19 105 ASN A N 1
ATOM 727 C CA . ASN A 1 105 ? -5.613 -13.203 3.969 1 93.19 105 ASN A CA 1
ATOM 728 C C . ASN A 1 105 ? -5.16 -13.641 2.58 1 93.19 105 ASN A C 1
ATOM 730 O O . ASN A 1 105 ? -4.633 -14.742 2.414 1 93.19 105 ASN A O 1
ATOM 734 N N . PRO A 1 106 ? -5.371 -12.805 1.609 1 91.38 106 PRO A N 1
ATOM 735 C CA . PRO A 1 106 ? -5.133 -13.227 0.227 1 91.38 106 PRO A CA 1
ATOM 736 C C . PRO A 1 106 ? -3.668 -13.547 -0.047 1 91.38 106 PRO A C 1
ATOM 738 O O . PRO A 1 106 ? -3.367 -14.477 -0.8 1 91.38 106 PRO A O 1
ATOM 741 N N . SER A 1 107 ? -2.779 -12.812 0.505 1 90.25 107 SER A N 1
ATOM 742 C CA . SER A 1 107 ? -1.361 -13.094 0.304 1 90.25 107 SER A CA 1
ATOM 743 C C . SER A 1 107 ? -0.972 -14.438 0.895 1 90.25 107 SER A C 1
ATOM 745 O O . SER A 1 107 ? -0.246 -15.211 0.266 1 90.25 107 SER A O 1
ATOM 747 N N . GLY A 1 108 ? -1.465 -14.727 2.039 1 93.06 108 GLY A N 1
ATOM 748 C CA . GLY A 1 108 ? -1.22 -16.031 2.65 1 93.06 108 GLY A CA 1
ATOM 749 C C . GLY A 1 108 ? -1.839 -17.172 1.879 1 93.06 108 GLY A C 1
ATOM 750 O O . GLY A 1 108 ? -1.219 -18.234 1.724 1 93.06 108 GLY A O 1
ATOM 751 N N . THR A 1 109 ? -3.018 -16.891 1.398 1 93.62 109 THR A N 1
ATOM 752 C CA . THR A 1 109 ? -3.738 -17.891 0.622 1 93.62 109 THR A CA 1
ATOM 753 C C . THR A 1 109 ? -2.99 -18.219 -0.668 1 93.62 109 THR A C 1
ATOM 755 O O . THR A 1 109 ? -2.92 -19.375 -1.077 1 93.62 109 THR A O 1
ATOM 758 N N . GLN A 1 110 ? -2.445 -17.203 -1.243 1 88.81 110 GLN A N 1
ATOM 759 C CA . GLN A 1 110 ? -1.696 -17.406 -2.48 1 88.81 110 GLN A CA 1
ATOM 760 C C . GLN A 1 110 ? -0.452 -18.25 -2.244 1 88.81 110 GLN A C 1
ATOM 762 O O . GLN A 1 110 ? -0.156 -19.156 -3.023 1 88.81 110 GLN A O 1
ATOM 767 N N . ILE A 1 111 ? 0.23 -18 -1.198 1 91 111 ILE A N 1
ATOM 768 C CA . ILE A 1 111 ? 1.417 -18.781 -0.85 1 91 111 ILE A CA 1
ATOM 769 C C . ILE A 1 111 ? 1.016 -20.219 -0.514 1 91 111 ILE A C 1
ATOM 771 O O . ILE A 1 111 ? 1.644 -21.156 -0.982 1 91 111 ILE A O 1
ATOM 775 N N . ALA A 1 112 ? -0.035 -20.359 0.245 1 94.88 112 ALA A N 1
ATOM 776 C CA . ALA A 1 112 ? -0.538 -21.672 0.623 1 94.88 112 ALA A CA 1
ATOM 777 C C . ALA A 1 112 ? -0.906 -22.5 -0.609 1 94.88 112 ALA A C 1
ATOM 779 O O . ALA A 1 112 ? -0.553 -23.672 -0.708 1 94.88 112 ALA A O 1
ATOM 780 N N . GLN A 1 113 ? -1.604 -21.828 -1.512 1 93.69 113 GLN A N 1
ATOM 781 C CA . GLN A 1 113 ? -2.021 -22.516 -2.73 1 93.69 113 GLN A CA 1
ATOM 782 C C . GLN A 1 113 ? -0.817 -23.031 -3.512 1 93.69 113 GLN A C 1
ATOM 784 O O . GLN A 1 113 ? -0.837 -24.141 -4.027 1 93.69 113 GLN A O 1
ATOM 789 N N . GLN A 1 114 ? 0.217 -22.234 -3.549 1 86.38 114 GLN A N 1
ATOM 790 C CA . GLN A 1 114 ? 1.423 -22.625 -4.27 1 86.38 114 GLN A CA 1
ATOM 791 C C . GLN A 1 114 ? 2.102 -23.812 -3.604 1 86.38 114 GLN A C 1
ATOM 793 O O . GLN A 1 114 ? 2.475 -24.781 -4.273 1 86.38 114 GLN A O 1
ATOM 798 N N . VAL A 1 115 ? 2.248 -23.812 -2.324 1 90.5 115 VAL A N 1
ATOM 799 C CA . VAL A 1 115 ? 2.916 -24.859 -1.562 1 90.5 115 VAL A CA 1
ATOM 800 C C . VAL A 1 115 ? 2.107 -26.156 -1.643 1 90.5 115 VAL A C 1
ATOM 802 O O . VAL A 1 115 ? 2.662 -27.234 -1.886 1 90.5 115 VAL A O 1
ATOM 805 N N . LEU A 1 116 ? 0.811 -26.062 -1.514 1 94.69 116 LEU A N 1
ATOM 806 C CA . LEU A 1 116 ? -0.059 -27.234 -1.484 1 94.69 116 LEU A CA 1
ATOM 807 C C . LEU A 1 116 ? -0.147 -27.875 -2.863 1 94.69 116 LEU A C 1
ATOM 809 O O . LEU A 1 116 ? -0.161 -29.109 -2.979 1 94.69 116 LEU A O 1
ATOM 813 N N . THR A 1 117 ? -0.251 -27 -3.867 1 90.62 117 THR A N 1
ATOM 814 C CA . THR A 1 117 ? -0.249 -27.516 -5.23 1 90.62 117 THR A CA 1
ATOM 815 C C . THR A 1 117 ? 1.053 -28.266 -5.523 1 90.62 117 THR A C 1
ATOM 817 O O . THR A 1 117 ? 1.037 -29.344 -6.117 1 90.62 117 THR A O 1
ATOM 820 N N . GLY A 1 118 ? 2.184 -27.688 -5.098 1 86.31 118 GLY A N 1
ATOM 821 C CA . GLY A 1 118 ? 3.465 -28.359 -5.25 1 86.31 118 GLY A CA 1
ATOM 822 C C . GLY A 1 118 ? 3.533 -29.703 -4.539 1 86.31 118 GLY A C 1
ATOM 823 O O . GLY A 1 118 ? 4.078 -30.672 -5.074 1 86.31 118 GLY A O 1
ATOM 824 N N . ALA A 1 119 ? 2.973 -29.75 -3.393 1 89.31 119 ALA A N 1
ATOM 825 C CA . ALA A 1 119 ? 2.955 -30.984 -2.611 1 89.31 119 ALA A CA 1
ATOM 826 C C . ALA A 1 119 ? 2.104 -32.062 -3.291 1 89.31 119 ALA A C 1
ATOM 828 O O . ALA A 1 119 ? 2.48 -33.219 -3.328 1 89.31 119 ALA A O 1
ATOM 829 N N . ALA A 1 120 ? 0.98 -31.656 -3.789 1 90.62 120 ALA A N 1
ATOM 830 C CA . ALA A 1 120 ? 0.106 -32.594 -4.504 1 90.62 120 ALA A CA 1
ATOM 831 C C . ALA A 1 120 ? 0.795 -33.125 -5.746 1 90.62 120 ALA A C 1
ATOM 833 O O . ALA A 1 120 ? 0.695 -34.344 -6.039 1 90.62 120 ALA A O 1
ATOM 834 N N . GLN A 1 121 ? 1.461 -32.281 -6.406 1 85.06 121 GLN A N 1
ATOM 835 C CA . GLN A 1 121 ? 2.17 -32.719 -7.613 1 85.06 121 GLN A CA 1
ATOM 836 C C . GLN A 1 121 ? 3.311 -33.656 -7.281 1 85.06 121 GLN A C 1
ATOM 838 O O . GLN A 1 121 ? 3.566 -34.625 -8.023 1 85.06 121 GLN A O 1
ATOM 843 N N . ALA A 1 122 ? 3.98 -33.406 -6.215 1 83.75 122 ALA A N 1
ATOM 844 C CA . ALA A 1 122 ? 5.086 -34.25 -5.781 1 83.75 122 ALA A CA 1
ATOM 845 C C . ALA A 1 122 ? 4.598 -35.688 -5.461 1 83.75 122 ALA A C 1
ATOM 847 O O . ALA A 1 122 ? 5.348 -36.656 -5.598 1 83.75 122 ALA A O 1
ATOM 848 N N . LEU A 1 123 ? 3.312 -35.812 -5.172 1 86 123 LEU A N 1
ATOM 849 C CA . LEU A 1 123 ? 2.721 -37.125 -4.859 1 86 123 LEU A CA 1
ATOM 850 C C . LEU A 1 123 ? 2.125 -37.75 -6.105 1 86 123 LEU A C 1
ATOM 852 O O . LEU A 1 123 ? 1.521 -38.812 -6.031 1 86 123 LEU A O 1
ATOM 856 N N . GLY A 1 124 ? 2.268 -37.094 -7.242 1 82.44 124 GLY A N 1
ATOM 857 C CA . GLY A 1 124 ? 1.809 -37.656 -8.5 1 82.44 124 GLY A CA 1
ATOM 858 C C . GLY A 1 124 ? 0.368 -37.281 -8.82 1 82.44 124 GLY A C 1
ATOM 859 O O . GLY A 1 124 ? -0.227 -37.875 -9.734 1 82.44 124 GLY A O 1
ATOM 860 N N . GLY A 1 125 ? -0.147 -36.438 -8.016 1 84.06 125 GLY A N 1
ATOM 861 C CA . GLY A 1 125 ? -1.534 -36.062 -8.242 1 84.06 125 GLY A CA 1
ATOM 862 C C . GLY A 1 125 ? -1.688 -34.844 -9.148 1 84.06 125 GLY A C 1
ATOM 863 O O . GLY A 1 125 ? -0.705 -34.188 -9.477 1 84.06 125 GLY A O 1
ATOM 864 N N . THR A 1 126 ? -2.975 -34.656 -9.672 1 84.75 126 THR A N 1
ATOM 865 C CA . THR A 1 126 ? -3.381 -33.438 -10.391 1 84.75 126 THR A CA 1
ATOM 866 C C . THR A 1 126 ? -4.172 -32.531 -9.477 1 84.75 126 THR A C 1
ATOM 868 O O . THR A 1 126 ? -5.344 -32.781 -9.188 1 84.75 126 THR A O 1
ATOM 871 N N . PRO A 1 127 ? -3.465 -31.5 -9.086 1 90.81 127 PRO A N 1
ATOM 872 C CA . PRO A 1 127 ? -4.09 -30.641 -8.086 1 90.81 127 PRO A CA 1
ATOM 873 C C . PRO A 1 127 ? -5.355 -29.953 -8.602 1 90.81 127 PRO A C 1
ATOM 875 O O . PRO A 1 127 ? -5.375 -29.469 -9.727 1 90.81 127 PRO A O 1
ATOM 878 N N . LYS A 1 128 ? -6.426 -30.109 -7.855 1 92.75 128 LYS A N 1
ATOM 879 C CA . LYS A 1 128 ? -7.648 -29.328 -8.031 1 92.75 128 LYS A CA 1
ATOM 880 C C . LYS A 1 128 ? -7.816 -28.312 -6.906 1 92.75 128 LYS A C 1
ATOM 882 O O . LYS A 1 128 ? -7.781 -28.672 -5.727 1 92.75 128 LYS A O 1
ATOM 887 N N . VAL A 1 129 ? -7.996 -27.078 -7.316 1 94.31 129 VAL A N 1
ATOM 888 C CA . VAL A 1 129 ? -8.07 -26.016 -6.32 1 94.31 129 VAL A CA 1
ATOM 889 C C . VAL A 1 129 ? -9.531 -25.641 -6.078 1 94.31 129 VAL A C 1
ATOM 891 O O . VAL A 1 129 ? -10.258 -25.328 -7.023 1 94.31 129 VAL A O 1
ATOM 894 N N . GLU A 1 130 ? -9.945 -25.797 -4.891 1 96.12 130 GLU A N 1
ATOM 895 C CA . GLU A 1 130 ? -11.258 -25.344 -4.441 1 96.12 130 GLU A CA 1
ATOM 896 C C . GLU A 1 130 ? -11.141 -24.125 -3.525 1 96.12 130 GLU A C 1
ATOM 898 O O . GLU A 1 130 ? -10.484 -24.188 -2.486 1 96.12 130 GLU A O 1
ATOM 903 N N . THR A 1 131 ? -11.805 -23.047 -3.934 1 95.19 131 THR A N 1
ATOM 904 C CA . THR A 1 131 ? -11.773 -21.844 -3.125 1 95.19 131 THR A CA 1
ATOM 905 C C . THR A 1 131 ? -13.109 -21.625 -2.414 1 95.19 131 THR A C 1
ATOM 907 O O . THR A 1 131 ? -14.125 -21.359 -3.057 1 95.19 131 THR A O 1
ATOM 910 N N . LEU A 1 132 ? -13.008 -21.781 -1.104 1 95.25 132 LEU A N 1
ATOM 911 C CA . LEU A 1 132 ? -14.195 -21.469 -0.311 1 95.25 132 LEU A CA 1
ATOM 912 C C . LEU A 1 132 ? -14.391 -19.953 -0.208 1 95.25 132 LEU A C 1
ATOM 914 O O . LEU A 1 132 ? -13.422 -19.203 -0.06 1 95.25 132 LEU A O 1
ATOM 918 N N . HIS A 1 133 ? -15.664 -19.469 -0.307 1 93.44 133 HIS A N 1
ATOM 919 C CA . HIS A 1 133 ? -15.992 -18.062 -0.18 1 93.44 133 HIS A CA 1
ATOM 920 C C . HIS A 1 133 ? -15.109 -17.203 -1.079 1 93.44 133 HIS A C 1
ATOM 922 O O . HIS A 1 133 ? -14.5 -16.234 -0.618 1 93.44 133 HIS A O 1
ATOM 928 N N . ALA A 1 134 ? -15.047 -17.547 -2.324 1 92.5 134 ALA A N 1
ATOM 929 C CA . ALA A 1 134 ? -14.188 -16.859 -3.279 1 92.5 134 ALA A CA 1
ATOM 930 C C . ALA A 1 134 ? -14.43 -15.359 -3.258 1 92.5 134 ALA A C 1
ATOM 932 O O . ALA A 1 134 ? -15.578 -14.914 -3.211 1 92.5 134 ALA A O 1
ATOM 933 N N . ALA A 1 135 ? -13.328 -14.656 -3.234 1 93.19 135 ALA A N 1
ATOM 934 C CA . ALA A 1 135 ? -13.414 -13.203 -3.184 1 93.19 135 ALA A CA 1
ATOM 935 C C . ALA A 1 135 ? -13.211 -12.594 -4.57 1 93.19 135 ALA A C 1
ATOM 937 O O . ALA A 1 135 ? -12.328 -13.016 -5.32 1 93.19 135 ALA A O 1
ATOM 938 N N . SER A 1 136 ? -14.078 -11.609 -4.867 1 92.62 136 SER A N 1
ATOM 939 C CA . SER A 1 136 ? -13.844 -10.789 -6.051 1 92.62 136 SER A CA 1
ATOM 940 C C . SER A 1 136 ? -12.648 -9.852 -5.852 1 92.62 136 SER A C 1
ATOM 942 O O . SER A 1 136 ? -12.094 -9.781 -4.754 1 92.62 136 SER A O 1
ATOM 944 N N . VAL A 1 137 ? -12.258 -9.203 -6.91 1 90.38 137 VAL A N 1
ATOM 945 C CA . VAL A 1 137 ? -11.18 -8.234 -6.816 1 90.38 137 VAL A CA 1
ATOM 946 C C . VAL A 1 137 ? -11.523 -7.168 -5.777 1 90.38 137 VAL A C 1
ATOM 948 O O . VAL A 1 137 ? -10.719 -6.871 -4.891 1 90.38 137 VAL A O 1
ATOM 951 N N . ALA A 1 138 ? -12.727 -6.68 -5.855 1 92.69 138 ALA A N 1
ATOM 952 C CA . ALA A 1 138 ? -13.195 -5.688 -4.895 1 92.69 138 ALA A CA 1
ATOM 953 C C . ALA A 1 138 ? -13.234 -6.266 -3.482 1 92.69 138 ALA A C 1
ATOM 955 O O . ALA A 1 138 ? -12.883 -5.59 -2.516 1 92.69 138 ALA A O 1
ATOM 956 N N . GLY A 1 139 ? -13.625 -7.5 -3.402 1 93.94 139 GLY A N 1
ATOM 957 C CA . GLY A 1 139 ? -13.695 -8.164 -2.109 1 93.94 139 GLY A CA 1
ATOM 958 C C . GLY A 1 139 ? -12.344 -8.312 -1.441 1 93.94 139 GLY A C 1
ATOM 959 O O . GLY A 1 139 ? -12.25 -8.305 -0.213 1 93.94 139 GLY A O 1
ATOM 960 N N . ARG A 1 140 ? -11.352 -8.398 -2.258 1 91.81 140 ARG A N 1
ATOM 961 C CA . ARG A 1 140 ? -9.992 -8.547 -1.733 1 91.81 140 ARG A CA 1
ATOM 962 C C . ARG A 1 140 ? -9.438 -7.195 -1.279 1 91.81 140 ARG A C 1
ATOM 964 O O . ARG A 1 140 ? -8.719 -7.121 -0.282 1 91.81 140 ARG A O 1
ATOM 971 N N . VAL A 1 141 ? -9.859 -6.18 -1.886 1 91.31 141 VAL A N 1
ATOM 972 C CA . VAL A 1 141 ? -9.305 -4.848 -1.663 1 91.31 141 VAL A CA 1
ATOM 973 C C . VAL A 1 141 ? -10.094 -4.137 -0.565 1 91.31 141 VAL A C 1
ATOM 975 O O . VAL A 1 141 ? -9.531 -3.363 0.211 1 91.31 141 VAL A O 1
ATOM 978 N N . ALA A 1 142 ? -11.328 -4.395 -0.443 1 95.38 142 ALA A N 1
ATOM 979 C CA . ALA A 1 142 ? -12.273 -3.602 0.338 1 95.38 142 ALA A CA 1
ATOM 980 C C . ALA A 1 142 ? -11.906 -3.617 1.82 1 95.38 142 ALA A C 1
ATOM 982 O O . ALA A 1 142 ? -11.914 -2.572 2.477 1 95.38 142 ALA A O 1
ATOM 983 N N . PRO A 1 143 ? -11.5 -4.75 2.395 1 95.88 143 PRO A N 1
ATOM 984 C CA . PRO A 1 143 ? -11.297 -4.746 3.846 1 95.88 143 PRO A CA 1
ATOM 985 C C . PRO A 1 143 ? -10.234 -3.748 4.293 1 95.88 143 PRO A C 1
ATOM 987 O O . PRO A 1 143 ? -10.5 -2.895 5.141 1 95.88 143 PRO A O 1
ATOM 990 N N . LEU A 1 144 ? -9.125 -3.781 3.693 1 93.62 144 LEU A N 1
ATOM 991 C CA . LEU A 1 144 ? -8.062 -2.854 4.062 1 93.62 144 LEU A CA 1
ATOM 992 C C . LEU A 1 144 ? -8.359 -1.449 3.545 1 93.62 144 LEU A C 1
ATOM 994 O O . LEU A 1 144 ? -8.117 -0.462 4.242 1 93.62 144 LEU A O 1
ATOM 998 N N . GLY A 1 145 ? -8.883 -1.359 2.35 1 94.19 145 GLY A N 1
ATOM 999 C CA . GLY A 1 145 ? -9.188 -0.072 1.745 1 94.19 145 GLY A CA 1
ATOM 1000 C C . GLY A 1 145 ? -10.203 0.729 2.533 1 94.19 145 GLY A C 1
ATOM 1001 O O . GLY A 1 145 ? -10.008 1.922 2.779 1 94.19 145 GLY A O 1
ATOM 1002 N N . LEU A 1 146 ? -11.234 0.068 2.936 1 96.88 146 LEU A N 1
ATOM 1003 C CA . LEU A 1 146 ? -12.289 0.765 3.67 1 96.88 146 LEU A CA 1
ATOM 1004 C C . LEU A 1 146 ? -11.812 1.153 5.066 1 96.88 146 LEU A C 1
ATOM 1006 O O . LEU A 1 146 ? -12.203 2.199 5.59 1 96.88 146 LEU A O 1
ATOM 1010 N N . SER A 1 147 ? -11.016 0.306 5.645 1 96.12 147 SER A N 1
ATOM 1011 C CA . SER A 1 147 ? -10.422 0.663 6.926 1 96.12 147 SER A CA 1
ATOM 1012 C C . SER A 1 147 ? -9.539 1.905 6.801 1 96.12 147 SER A C 1
ATOM 1014 O O . SER A 1 147 ? -9.609 2.803 7.645 1 96.12 147 SER A O 1
ATOM 1016 N N . ALA A 1 148 ? -8.789 1.93 5.785 1 93.44 148 ALA A N 1
ATOM 1017 C CA . ALA A 1 148 ? -7.914 3.07 5.535 1 93.44 148 ALA A CA 1
ATOM 1018 C C . ALA A 1 148 ? -8.719 4.34 5.281 1 93.44 148 ALA A C 1
ATOM 1020 O O . ALA A 1 148 ? -8.391 5.41 5.793 1 93.44 148 ALA A O 1
ATOM 1021 N N . LEU A 1 149 ? -9.75 4.215 4.516 1 95 149 LEU A N 1
ATOM 1022 C CA . LEU A 1 149 ? -10.609 5.359 4.207 1 95 149 LEU A CA 1
ATOM 1023 C C . LEU A 1 149 ? -11.297 5.875 5.465 1 95 149 LEU A C 1
ATOM 1025 O O . LEU A 1 149 ? -11.453 7.086 5.637 1 95 149 LEU A O 1
ATOM 1029 N N . ALA A 1 150 ? -11.695 4.934 6.281 1 97.62 150 ALA A N 1
ATOM 1030 C CA . ALA A 1 150 ? -12.297 5.332 7.551 1 97.62 150 ALA A CA 1
ATOM 1031 C C . ALA A 1 150 ? -11.32 6.148 8.391 1 97.62 150 ALA A C 1
ATOM 1033 O O . ALA A 1 150 ? -11.695 7.172 8.969 1 97.62 150 ALA A O 1
ATOM 1034 N N . TRP A 1 151 ? -10.125 5.676 8.414 1 96.19 151 TRP A N 1
ATOM 1035 C CA . TRP A 1 151 ? -9.102 6.352 9.203 1 96.19 151 TRP A CA 1
ATOM 1036 C C . TRP A 1 151 ? -8.859 7.77 8.688 1 96.19 151 TRP A C 1
ATOM 1038 O O . TRP A 1 151 ? -8.906 8.734 9.453 1 96.19 151 TRP A O 1
ATOM 1048 N N . VAL A 1 152 ? -8.664 7.879 7.41 1 93.94 152 VAL A N 1
ATOM 1049 C CA . VAL A 1 152 ? -8.305 9.172 6.84 1 93.94 152 VAL A CA 1
ATOM 1050 C C . VAL A 1 152 ? -9.508 10.117 6.906 1 93.94 152 VAL A C 1
ATOM 1052 O O . VAL A 1 152 ? -9.359 11.297 7.23 1 93.94 152 VAL A O 1
ATOM 1055 N N . GLY A 1 153 ? -10.656 9.617 6.582 1 95.69 153 GLY A N 1
ATOM 1056 C CA . GLY A 1 153 ? -11.852 10.445 6.645 1 95.69 153 GLY A CA 1
ATOM 1057 C C . GLY A 1 153 ? -12.133 10.984 8.039 1 95.69 153 GLY A C 1
ATOM 1058 O O . GLY A 1 153 ? -12.406 12.172 8.203 1 95.69 153 GLY A O 1
ATOM 1059 N N . CYS A 1 154 ? -12.008 10.125 9.008 1 97.44 154 CYS A N 1
ATOM 1060 C CA . CYS A 1 154 ? -12.266 10.547 10.383 1 97.44 154 CYS A CA 1
ATOM 1061 C C . CYS A 1 154 ? -11.164 11.477 10.883 1 97.44 154 CYS A C 1
ATOM 1063 O O . CYS A 1 154 ? -11.43 12.406 11.641 1 97.44 154 CYS A O 1
ATOM 1065 N N . LEU A 1 155 ? -9.992 11.18 10.484 1 94.44 155 LEU A N 1
ATOM 1066 C CA . LEU A 1 155 ? -8.898 12.062 10.867 1 94.44 155 LEU A CA 1
ATOM 1067 C C . LEU A 1 155 ? -9.102 13.461 10.289 1 94.44 155 LEU A C 1
ATOM 1069 O O . LEU A 1 155 ? -8.875 14.453 10.977 1 94.44 155 LEU A O 1
ATOM 1073 N N . ALA A 1 156 ? -9.492 13.523 9.031 1 93.25 156 ALA A N 1
ATOM 1074 C CA . ALA A 1 156 ? -9.766 14.805 8.398 1 93.25 156 ALA A CA 1
ATOM 1075 C C . ALA A 1 156 ? -10.867 15.562 9.141 1 93.25 156 ALA A C 1
ATOM 1077 O O . ALA A 1 156 ? -10.758 16.766 9.359 1 93.25 156 ALA A O 1
ATOM 1078 N N . ALA A 1 157 ? -11.891 14.852 9.5 1 95.44 157 ALA A N 1
ATOM 1079 C CA . ALA A 1 157 ? -12.977 15.469 10.242 1 95.44 157 ALA A CA 1
ATOM 1080 C C . ALA A 1 157 ? -12.484 16.047 11.57 1 95.44 157 ALA A C 1
ATOM 1082 O O . ALA A 1 157 ? -12.812 17.172 11.922 1 95.44 157 ALA A O 1
ATOM 1083 N N . GLY A 1 158 ? -11.719 15.25 12.297 1 94.31 158 GLY A N 1
ATOM 1084 C CA . GLY A 1 158 ? -11.156 15.727 13.555 1 94.31 158 GLY A CA 1
ATOM 1085 C C . GLY A 1 158 ? -10.211 16.891 13.383 1 94.31 158 GLY A C 1
ATOM 1086 O O . GLY A 1 158 ? -10.227 17.828 14.18 1 94.31 158 GLY A O 1
ATOM 1087 N N . ALA A 1 159 ? -9.391 16.828 12.375 1 89.81 159 ALA A N 1
ATOM 1088 C CA . ALA A 1 159 ? -8.438 17.906 12.094 1 89.81 159 ALA A CA 1
ATOM 1089 C C . ALA A 1 159 ? -9.156 19.219 11.789 1 89.81 159 ALA A C 1
ATOM 1091 O O . ALA A 1 159 ? -8.758 20.281 12.266 1 89.81 159 ALA A O 1
ATOM 1092 N N . VAL A 1 160 ? -10.164 19.156 10.992 1 90.12 160 VAL A N 1
ATOM 1093 C CA . VAL A 1 160 ? -10.938 20.344 10.641 1 90.12 160 VAL A CA 1
ATOM 1094 C C . VAL A 1 160 ? -11.539 20.953 11.906 1 90.12 160 VAL A C 1
ATOM 1096 O O . VAL A 1 160 ? -11.492 22.172 12.086 1 90.12 160 VAL A O 1
ATOM 1099 N N . LEU A 1 161 ? -12.039 20.141 12.781 1 90.62 161 LEU A N 1
ATOM 1100 C CA . LEU A 1 161 ? -12.641 20.641 14.008 1 90.62 161 LEU A CA 1
ATOM 1101 C C . LEU A 1 161 ? -11.617 21.391 14.859 1 90.62 161 LEU A C 1
ATOM 1103 O O . LEU A 1 161 ? -11.891 22.484 15.344 1 90.62 161 LEU A O 1
ATOM 1107 N N . VAL A 1 162 ? -10.492 20.844 15.008 1 86.44 162 VAL A N 1
ATOM 1108 C CA . VAL A 1 162 ? -9.453 21.422 15.852 1 86.44 162 VAL A CA 1
ATOM 1109 C C . VAL A 1 162 ? -8.906 22.688 15.188 1 86.44 162 VAL A C 1
ATOM 1111 O O . VAL A 1 162 ? -8.648 23.688 15.867 1 86.44 162 VAL A O 1
ATOM 1114 N N . LEU A 1 163 ? -8.711 22.625 13.875 1 83.62 163 LEU A N 1
ATOM 1115 C CA . LEU A 1 163 ? -8.148 23.766 13.164 1 83.62 163 LEU A CA 1
ATOM 1116 C C . LEU A 1 163 ? -9.109 24.938 13.164 1 83.62 163 LEU A C 1
ATOM 1118 O O . LEU A 1 163 ? -8.695 26.078 13.344 1 83.62 163 LEU A O 1
ATOM 1122 N N . VAL A 1 164 ? -10.359 24.703 12.945 1 82.56 164 VAL A N 1
ATOM 1123 C CA . VAL A 1 164 ? -11.367 25.766 12.977 1 82.56 164 VAL A CA 1
ATOM 1124 C C . VAL A 1 164 ? -11.508 26.297 14.398 1 82.56 164 VAL A C 1
ATOM 1126 O O . VAL A 1 164 ? -11.633 27.516 14.602 1 82.56 164 VAL A O 1
ATOM 1129 N N . GLY A 1 165 ? -11.523 25.406 15.344 1 82.5 165 GLY A N 1
ATOM 1130 C CA . GLY A 1 165 ? -11.539 25.844 16.734 1 82.5 165 GLY A CA 1
ATOM 1131 C C . GLY A 1 165 ? -10.375 26.75 17.078 1 82.5 165 GLY A C 1
ATOM 1132 O O . GLY A 1 165 ? -10.547 27.766 17.75 1 82.5 165 GLY A O 1
ATOM 1133 N N . ALA A 1 166 ? -9.258 26.406 16.672 1 78.75 166 ALA A N 1
ATOM 1134 C CA . ALA A 1 166 ? -8.062 27.219 16.906 1 78.75 166 ALA A CA 1
ATOM 1135 C C . ALA A 1 166 ? -8.172 28.578 16.234 1 78.75 166 ALA A C 1
ATOM 1137 O O . ALA A 1 166 ? -7.734 29.594 16.781 1 78.75 166 ALA A O 1
ATOM 1138 N N . ARG A 1 167 ? -8.758 28.641 15.125 1 78.12 167 ARG A N 1
ATOM 1139 C CA . ARG A 1 167 ? -8.891 29.875 14.359 1 78.12 167 ARG A CA 1
ATOM 1140 C C . ARG A 1 167 ? -9.859 30.828 15.039 1 78.12 167 ARG A C 1
ATOM 1142 O O . ARG A 1 167 ? -9.633 32.062 15.039 1 78.12 167 ARG A O 1
ATOM 1149 N N . ILE A 1 168 ? -10.898 30.312 15.594 1 81 168 ILE A N 1
ATOM 1150 C CA . ILE A 1 168 ? -11.906 31.172 16.203 1 81 168 ILE A CA 1
ATOM 1151 C C . ILE A 1 168 ? -11.625 31.312 17.703 1 81 168 ILE A C 1
ATOM 1153 O O . ILE A 1 168 ? -12.367 32 18.406 1 81 168 ILE A O 1
ATOM 1157 N N . GLY A 1 169 ? -10.523 30.75 18.203 1 78.5 169 GLY A N 1
ATOM 1158 C CA . GLY A 1 169 ? -10.086 30.875 19.594 1 78.5 169 GLY A CA 1
ATOM 1159 C C . GLY A 1 169 ? -11 30.156 20.562 1 78.5 169 GLY A C 1
ATOM 1160 O O . GLY A 1 169 ? -11.18 30.609 21.703 1 78.5 169 GLY A O 1
ATOM 1161 N N . ARG A 1 170 ? -11.82 29.25 20.141 1 78.25 170 ARG A N 1
ATOM 1162 C CA . ARG A 1 170 ? -12.742 28.5 21 1 78.25 170 ARG A CA 1
ATOM 1163 C C . ARG A 1 170 ? -12.531 27 20.844 1 78.25 170 ARG A C 1
ATOM 1165 O O . ARG A 1 170 ? -12.711 26.453 19.75 1 78.25 170 ARG A O 1
ATOM 1172 N N . GLU A 1 171 ? -12.125 26.375 21.891 1 80.31 171 GLU A N 1
ATOM 1173 C CA . GLU A 1 171 ? -11.969 24.922 21.875 1 80.31 171 GLU A CA 1
ATOM 1174 C C . GLU A 1 171 ? -13.328 24.234 21.859 1 80.31 171 GLU A C 1
ATOM 1176 O O . GLU A 1 171 ? -14.289 24.719 22.469 1 80.31 171 GLU A O 1
ATOM 1181 N N . ALA A 1 172 ? -13.375 23.141 21.141 1 82.5 172 ALA A N 1
ATOM 1182 C CA . ALA A 1 172 ? -14.633 22.406 21.047 1 82.5 172 ALA A CA 1
ATOM 1183 C C . ALA A 1 172 ? -15.008 21.781 22.391 1 82.5 172 ALA A C 1
ATOM 1185 O O . ALA A 1 172 ? -14.164 21.188 23.062 1 82.5 172 ALA A O 1
ATOM 1186 N N . GLY A 1 173 ? -16.156 22.047 22.828 1 87.06 173 GLY A N 1
ATOM 1187 C CA . GLY A 1 173 ? -16.656 21.438 24.047 1 87.06 173 GLY A CA 1
ATOM 1188 C C . GLY A 1 173 ? -16.984 19.969 23.891 1 87.06 173 GLY A C 1
ATOM 1189 O O . GLY A 1 173 ? -16.844 19.406 22.797 1 87.06 173 GLY A O 1
ATOM 1190 N N . ALA A 1 174 ? -17.359 19.328 24.969 1 89.56 174 ALA A N 1
ATOM 1191 C CA . ALA A 1 174 ? -17.672 17.891 24.984 1 89.56 174 ALA A CA 1
ATOM 1192 C C . ALA A 1 174 ? -18.812 17.578 24.031 1 89.56 174 ALA A C 1
ATOM 1194 O O . ALA A 1 174 ? -18.781 16.547 23.344 1 89.56 174 ALA A O 1
ATOM 1195 N N . ALA A 1 175 ? -19.781 18.422 23.969 1 90.19 175 ALA A N 1
ATOM 1196 C CA . ALA A 1 175 ? -20.938 18.203 23.094 1 90.19 175 ALA A CA 1
ATOM 1197 C C . ALA A 1 175 ? -20.516 18.266 21.625 1 90.19 175 ALA A C 1
ATOM 1199 O O . ALA A 1 175 ? -21 17.469 20.812 1 90.19 175 ALA A O 1
ATOM 1200 N N . ALA A 1 176 ? -19.703 19.172 21.312 1 90.56 176 ALA A N 1
ATOM 1201 C CA . ALA A 1 176 ? -19.219 19.312 19.938 1 90.56 176 ALA A CA 1
ATOM 1202 C C . ALA A 1 176 ? -18.391 18.094 19.531 1 90.56 176 ALA A C 1
ATOM 1204 O O . ALA A 1 176 ? -18.516 17.594 18.406 1 90.56 176 ALA A O 1
ATOM 1205 N N . ARG A 1 177 ? -17.578 17.656 20.453 1 93.88 177 ARG A N 1
ATOM 1206 C CA . ARG A 1 177 ? -16.75 16.484 20.172 1 93.88 177 ARG A CA 1
ATOM 1207 C C . ARG A 1 177 ? -17.609 15.234 20 1 93.88 177 ARG A C 1
ATOM 1209 O O . ARG A 1 177 ? -17.344 14.406 19.125 1 93.88 177 ARG A O 1
ATOM 1216 N N . CYS A 1 178 ? -18.594 15.141 20.812 1 94.81 178 CYS A N 1
ATOM 1217 C CA . CYS A 1 178 ? -19.5 14.008 20.688 1 94.81 178 CYS A CA 1
ATOM 1218 C C . CYS A 1 178 ? -20.234 14.039 19.359 1 94.81 178 CYS A C 1
ATOM 1220 O O . CYS A 1 178 ? -20.391 13.008 18.703 1 94.81 178 CYS A O 1
ATOM 1222 N N . THR A 1 179 ? -20.672 15.219 19 1 94.94 179 THR A N 1
ATOM 1223 C CA . THR A 1 179 ? -21.359 15.383 17.734 1 94.94 179 THR A CA 1
ATOM 1224 C C . THR A 1 179 ? -20.422 15.07 16.562 1 94.94 179 THR A C 1
ATOM 1226 O O . THR A 1 179 ? -20.828 14.43 15.594 1 94.94 179 THR A O 1
ATOM 1229 N N . GLN A 1 180 ? -19.219 15.484 16.672 1 95.06 180 GLN A N 1
ATOM 1230 C CA . GLN A 1 180 ? -18.234 15.234 15.625 1 95.06 180 GLN A CA 1
ATOM 1231 C C . GLN A 1 180 ? -17.969 13.742 15.461 1 95.06 180 GLN A C 1
ATOM 1233 O O . GLN A 1 180 ? -17.922 13.227 14.344 1 95.06 180 GLN A O 1
ATOM 1238 N N . ILE A 1 181 ? -17.797 13.047 16.562 1 97.38 181 ILE A N 1
ATOM 1239 C CA . ILE A 1 181 ? -17.5 11.625 16.531 1 97.38 181 ILE A CA 1
ATOM 1240 C C . ILE A 1 181 ? -18.656 10.859 15.906 1 97.38 181 ILE A C 1
ATOM 1242 O O . ILE A 1 181 ? -18.453 10.047 15 1 97.38 181 ILE A O 1
ATOM 1246 N N . PHE A 1 182 ? -19.844 11.227 16.297 1 97.81 182 PHE A N 1
ATOM 1247 C CA . PHE A 1 182 ? -21.031 10.523 15.828 1 97.81 182 PHE A CA 1
ATOM 1248 C C . PHE A 1 182 ? -21.312 10.859 14.367 1 97.81 182 PHE A C 1
ATOM 1250 O O . PHE A 1 182 ? -21.562 9.969 13.555 1 97.81 182 PHE A O 1
ATOM 1257 N N . SER A 1 183 ? -21.25 12.117 14.016 1 98 183 SER A N 1
ATOM 1258 C CA . SER A 1 183 ? -21.562 12.523 12.648 1 98 183 SER A CA 1
ATOM 1259 C C . SER A 1 183 ? -20.516 12.016 11.664 1 98 183 SER A C 1
ATOM 1261 O O . SER A 1 183 ? -20.844 11.562 10.57 1 98 183 SER A O 1
ATOM 1263 N N . ALA A 1 184 ? -19.219 12.102 12.055 1 97.94 184 ALA A N 1
ATOM 1264 C CA . ALA A 1 184 ? -18.172 11.531 11.211 1 97.94 184 ALA A CA 1
ATOM 1265 C C . ALA A 1 184 ? -18.375 10.031 11.031 1 97.94 184 ALA A C 1
ATOM 1267 O O . ALA A 1 184 ? -18.203 9.5 9.93 1 97.94 184 ALA A O 1
ATOM 1268 N N . GLY A 1 185 ? -18.734 9.367 12.172 1 98.44 185 GLY A N 1
ATOM 1269 C CA . GLY A 1 185 ? -19.016 7.941 12.102 1 98.44 185 GLY A CA 1
ATOM 1270 C C . GLY A 1 185 ? -20.109 7.602 11.102 1 98.44 185 GLY A C 1
ATOM 1271 O O . GLY A 1 185 ? -19.938 6.695 10.281 1 98.44 185 GLY A O 1
ATOM 1272 N N . VAL A 1 186 ? -21.125 8.367 11.109 1 98.56 186 VAL A N 1
ATOM 1273 C CA . VAL A 1 186 ? -22.281 8.109 10.258 1 98.56 186 VAL A CA 1
ATOM 1274 C C . VAL A 1 186 ? -21.922 8.414 8.805 1 98.56 186 VAL A C 1
ATOM 1276 O O . VAL A 1 186 ? -22.141 7.594 7.914 1 98.56 186 VAL A O 1
ATOM 1279 N N . LEU A 1 187 ? -21.359 9.547 8.57 1 98.75 187 LEU A N 1
ATOM 1280 C CA . LEU A 1 187 ? -21.094 9.992 7.207 1 98.75 187 LEU A CA 1
ATOM 1281 C C . LEU A 1 187 ? -20.016 9.141 6.555 1 98.75 187 LEU A C 1
ATOM 1283 O O . LEU A 1 187 ? -20.141 8.734 5.395 1 98.75 187 LEU A O 1
ATOM 1287 N N . VAL A 1 188 ? -18.984 8.836 7.281 1 98.56 188 VAL A N 1
ATOM 1288 C CA . VAL A 1 188 ? -17.906 8.016 6.734 1 98.56 188 VAL A CA 1
ATOM 1289 C C . VAL A 1 188 ? -18.406 6.598 6.484 1 98.56 188 VAL A C 1
ATOM 1291 O O . VAL A 1 188 ? -18.078 5.988 5.461 1 98.56 188 VAL A O 1
ATOM 1294 N N . THR A 1 189 ? -19.219 6.098 7.434 1 98.75 189 THR A N 1
ATOM 1295 C CA . THR A 1 189 ? -19.828 4.793 7.207 1 98.75 189 THR A CA 1
ATOM 1296 C C . THR A 1 189 ? -20.656 4.793 5.926 1 98.75 189 THR A C 1
ATOM 1298 O O . THR A 1 189 ? -20.594 3.836 5.148 1 98.75 189 THR A O 1
ATOM 1301 N N . GLY A 1 190 ? -21.375 5.863 5.727 1 98.69 190 GLY A N 1
ATOM 1302 C CA . GLY A 1 190 ? -22.125 5.992 4.488 1 98.69 190 GLY A CA 1
ATOM 1303 C C . GLY A 1 190 ? -21.25 5.969 3.25 1 98.69 190 GLY A C 1
ATOM 1304 O O . GLY A 1 190 ? -21.578 5.316 2.258 1 98.69 190 GLY A O 1
ATOM 1305 N N . VAL A 1 191 ? -20.156 6.645 3.26 1 98.62 191 VAL A N 1
ATOM 1306 C CA . VAL A 1 191 ? -19.219 6.672 2.148 1 98.62 191 VAL A CA 1
ATOM 1307 C C . VAL A 1 191 ? -18.656 5.27 1.905 1 98.62 191 VAL A C 1
ATOM 1309 O O . VAL A 1 191 ? -18.594 4.812 0.762 1 98.62 191 VAL A O 1
ATOM 1312 N N . LEU A 1 192 ? -18.281 4.578 2.988 1 98.56 192 LEU A N 1
ATOM 1313 C CA . LEU A 1 192 ? -17.703 3.24 2.881 1 98.56 192 LEU A CA 1
ATOM 1314 C C . LEU A 1 192 ? -18.719 2.26 2.295 1 98.56 192 LEU A C 1
ATOM 1316 O O . LEU A 1 192 ? -18.375 1.461 1.419 1 98.56 192 LEU A O 1
ATOM 1320 N N . ALA A 1 193 ? -19.922 2.379 2.777 1 98.38 193 ALA A N 1
ATOM 1321 C CA . ALA A 1 193 ? -21 1.54 2.242 1 98.38 193 ALA A CA 1
ATOM 1322 C C . ALA A 1 193 ? -21.234 1.832 0.764 1 98.38 193 ALA A C 1
ATOM 1324 O O . ALA A 1 193 ? -21.453 0.913 -0.028 1 98.38 193 ALA A O 1
ATOM 1325 N N . GLY A 1 194 ? -21.203 3.072 0.434 1 98.19 194 GLY A N 1
ATOM 1326 C CA . GLY A 1 194 ? -21.344 3.459 -0.96 1 98.19 194 GLY A CA 1
ATOM 1327 C C . GLY A 1 194 ? -20.281 2.869 -1.858 1 98.19 194 GLY A C 1
ATOM 1328 O O . GLY A 1 194 ? -20.578 2.395 -2.957 1 98.19 194 GLY A O 1
ATOM 1329 N N . PHE A 1 195 ? -19.062 2.814 -1.452 1 97.69 195 PHE A N 1
ATOM 1330 C CA . PHE A 1 195 ? -17.969 2.26 -2.24 1 97.69 195 PHE A CA 1
ATOM 1331 C C . PHE A 1 195 ? -18.109 0.748 -2.369 1 97.69 195 PHE A C 1
ATOM 1333 O O . PHE A 1 195 ? -17.797 0.177 -3.414 1 97.69 195 PHE A O 1
ATOM 1340 N N . LEU A 1 196 ? -18.516 0.115 -1.265 1 97.25 196 LEU A N 1
ATOM 1341 C CA . LEU A 1 196 ? -18.75 -1.323 -1.359 1 97.25 196 LEU A CA 1
ATOM 1342 C C . LEU A 1 196 ? -19.703 -1.65 -2.496 1 97.25 196 LEU A C 1
ATOM 1344 O O . LEU A 1 196 ? -19.438 -2.535 -3.309 1 97.25 196 LEU A O 1
ATOM 1348 N N . LYS A 1 197 ? -20.734 -0.876 -2.6 1 96 197 LYS A N 1
ATOM 1349 C CA . LYS A 1 197 ? -21.734 -1.119 -3.635 1 96 197 LYS A CA 1
ATOM 1350 C C . LYS A 1 197 ? -21.219 -0.699 -5.008 1 96 197 LYS A C 1
ATOM 1352 O O . LYS A 1 197 ? -21.531 -1.335 -6.016 1 96 197 LYS A O 1
ATOM 1357 N N . LEU A 1 198 ? -20.516 0.308 -5.027 1 95.44 198 LEU A N 1
ATOM 1358 C CA . LEU A 1 198 ? -19.984 0.816 -6.289 1 95.44 198 LEU A CA 1
ATOM 1359 C C . LEU A 1 198 ? -18.953 -0.143 -6.867 1 95.44 198 LEU A C 1
ATOM 1361 O O . LEU A 1 198 ? -18.922 -0.386 -8.078 1 95.44 198 LEU A O 1
ATOM 1365 N N . TRP A 1 199 ? -18.078 -0.692 -6.023 1 94.5 199 TRP A N 1
ATOM 1366 C CA . TRP A 1 199 ? -16.984 -1.546 -6.488 1 94.5 199 TRP A CA 1
ATOM 1367 C C . TRP A 1 199 ? -17.5 -2.928 -6.871 1 94.5 199 TRP A C 1
ATOM 1369 O O . TRP A 1 199 ? -17.062 -3.508 -7.867 1 94.5 199 TRP A O 1
ATOM 1379 N N . ASP A 1 200 ? -18.312 -3.467 -6.07 1 95.44 200 ASP A N 1
ATOM 1380 C CA . ASP A 1 200 ? -18.938 -4.766 -6.309 1 95.44 200 ASP A CA 1
ATOM 1381 C C . ASP A 1 200 ? -20.297 -4.859 -5.621 1 95.44 200 ASP A C 1
ATOM 1383 O O . ASP A 1 200 ? -20.375 -5.094 -4.414 1 95.44 200 ASP A O 1
ATOM 1387 N N . SER A 1 201 ? -21.312 -4.758 -6.41 1 94.38 201 SER A N 1
ATOM 1388 C CA . SER A 1 201 ? -22.672 -4.703 -5.887 1 94.38 201 SER A CA 1
ATOM 1389 C C . SER A 1 201 ? -23.078 -6.027 -5.25 1 94.38 201 SER A C 1
ATOM 1391 O O . SER A 1 201 ? -24.062 -6.098 -4.52 1 94.38 201 SER A O 1
ATOM 1393 N N . SER A 1 202 ? -22.297 -7.055 -5.453 1 95.06 202 SER A N 1
ATOM 1394 C CA . SER A 1 202 ? -22.641 -8.367 -4.914 1 95.06 202 SER A CA 1
ATOM 1395 C C . SER A 1 202 ? -22.172 -8.516 -3.475 1 95.06 202 SER A C 1
ATOM 1397 O O . SER A 1 202 ? -22.578 -9.438 -2.768 1 95.06 202 SER A O 1
ATOM 1399 N N . LEU A 1 203 ? -21.344 -7.609 -2.98 1 95.12 203 LEU A N 1
ATOM 1400 C CA . LEU A 1 203 ? -20.844 -7.668 -1.608 1 95.12 203 LEU A CA 1
ATOM 1401 C C . LEU A 1 203 ? -21.969 -7.367 -0.615 1 95.12 203 LEU A C 1
ATOM 1403 O O . LEU A 1 203 ? -22.797 -6.492 -0.862 1 95.12 203 LEU A O 1
ATOM 1407 N N . PRO A 1 204 ? -22 -8.078 0.45 1 95.12 204 PRO A N 1
ATOM 1408 C CA . PRO A 1 204 ? -23.094 -7.898 1.419 1 95.12 204 PRO A CA 1
ATOM 1409 C C . PRO A 1 204 ? -23.031 -6.555 2.137 1 95.12 204 PRO A C 1
ATOM 1411 O O . PRO A 1 204 ? -21.938 -6.039 2.4 1 95.12 204 PRO A O 1
ATOM 1414 N N . LEU A 1 205 ? -24.141 -6.074 2.383 1 96.12 205 LEU A N 1
ATOM 1415 C CA . LEU A 1 205 ? -24.281 -4.832 3.135 1 96.12 205 LEU A CA 1
ATOM 1416 C C . LEU A 1 205 ? -25.359 -4.953 4.203 1 96.12 205 LEU A C 1
ATOM 1418 O O . LEU A 1 205 ? -26.219 -4.074 4.332 1 96.12 205 LEU A O 1
ATOM 1422 N N . GLY A 1 206 ? -25.359 -6.031 4.895 1 96.31 206 GLY A N 1
ATOM 1423 C CA . GLY A 1 206 ? -26.281 -6.25 5.992 1 96.31 206 GLY A CA 1
ATOM 1424 C C . GLY A 1 206 ? -25.953 -5.438 7.23 1 96.31 206 GLY A C 1
ATOM 1425 O O . GLY A 1 206 ? -24.984 -4.68 7.234 1 96.31 206 GLY A O 1
ATOM 1426 N N . TRP A 1 207 ? -26.734 -5.602 8.25 1 96.69 207 TRP A N 1
ATOM 1427 C CA . TRP A 1 207 ? -26.562 -4.836 9.484 1 96.69 207 TRP A CA 1
ATOM 1428 C C . TRP A 1 207 ? -25.25 -5.199 10.172 1 96.69 207 TRP A C 1
ATOM 1430 O O . TRP A 1 207 ? -24.672 -4.375 10.875 1 96.69 207 TRP A O 1
ATOM 1440 N N . ASP A 1 208 ? -24.781 -6.418 9.945 1 97.12 208 ASP A N 1
ATOM 1441 C CA . ASP A 1 208 ? -23.5 -6.832 10.523 1 97.12 208 ASP A CA 1
ATOM 1442 C C . ASP A 1 208 ? -22.344 -6.051 9.906 1 97.12 208 ASP A C 1
ATOM 1444 O O . ASP A 1 208 ? -21.469 -5.562 10.625 1 97.12 208 ASP A O 1
ATOM 1448 N N . VAL A 1 209 ? -22.438 -5.914 8.516 1 98.12 209 VAL A N 1
ATOM 1449 C CA . VAL A 1 209 ? -21.391 -5.176 7.824 1 98.12 209 VAL A CA 1
ATOM 1450 C C . VAL A 1 209 ? -21.5 -3.688 8.148 1 98.12 209 VAL A C 1
ATOM 1452 O O . VAL A 1 209 ? -20.516 -3.049 8.516 1 98.12 209 VAL A O 1
ATOM 1455 N N . LEU A 1 210 ? -22.719 -3.117 8.125 1 98.31 210 LEU A N 1
ATOM 1456 C CA . LEU A 1 210 ? -22.938 -1.699 8.391 1 98.31 210 LEU A CA 1
ATOM 1457 C C . LEU A 1 210 ? -22.578 -1.351 9.828 1 98.31 210 LEU A C 1
ATOM 1459 O O . LEU A 1 210 ? -21.953 -0.315 10.086 1 98.31 210 LEU A O 1
ATOM 1463 N N . GLY A 1 211 ? -23 -2.217 10.742 1 98.5 211 GLY A N 1
ATOM 1464 C CA . GLY A 1 211 ? -22.672 -2.002 12.141 1 98.5 211 GLY A CA 1
ATOM 1465 C C . GLY A 1 211 ? -21.172 -2.031 12.406 1 98.5 211 GLY A C 1
ATOM 1466 O O . GLY A 1 211 ? -20.656 -1.227 13.188 1 98.5 211 GLY A O 1
ATOM 1467 N N . PHE A 1 212 ? -20.516 -3.014 11.805 1 98.69 212 PHE A N 1
ATOM 1468 C CA . PHE A 1 212 ? -19.078 -3.133 11.977 1 98.69 212 PHE A CA 1
ATOM 1469 C C . PHE A 1 212 ? -18.359 -1.915 11.406 1 98.69 212 PHE A C 1
ATOM 1471 O O . PHE A 1 212 ? -17.406 -1.403 12.016 1 98.69 212 PHE A O 1
ATOM 1478 N N . LEU A 1 213 ? -18.797 -1.421 10.172 1 98.81 213 LEU A N 1
ATOM 1479 C CA . LEU A 1 213 ? -18.234 -0.22 9.57 1 98.81 213 LEU A CA 1
ATOM 1480 C C . LEU A 1 213 ? -18.453 0.995 10.461 1 98.81 213 LEU A C 1
ATOM 1482 O O . LEU A 1 213 ? -17.562 1.82 10.633 1 98.81 213 LEU A O 1
ATOM 1486 N N . PHE A 1 214 ? -19.625 1.091 11.008 1 98.81 214 PHE A N 1
ATOM 1487 C CA . PHE A 1 214 ? -19.938 2.195 11.898 1 98.81 214 PHE A CA 1
ATOM 1488 C C . PHE A 1 214 ? -19.078 2.137 13.156 1 98.81 214 PHE A C 1
ATOM 1490 O O . PHE A 1 214 ? -18.562 3.158 13.609 1 98.81 214 PHE A O 1
ATOM 1497 N N . LEU A 1 215 ? -18.938 0.96 13.742 1 98.81 215 LEU A N 1
ATOM 1498 C CA . LEU A 1 215 ? -18.078 0.775 14.914 1 98.81 215 LEU A CA 1
ATOM 1499 C C . LEU A 1 215 ? -16.641 1.168 14.609 1 98.81 215 LEU A C 1
ATOM 1501 O O . LEU A 1 215 ? -16 1.858 15.406 1 98.81 215 LEU A O 1
ATOM 1505 N N . THR A 1 216 ? -16.156 0.726 13.461 1 98.75 216 THR A N 1
ATOM 1506 C CA . THR A 1 216 ? -14.797 1.057 13.031 1 98.75 216 THR A CA 1
ATOM 1507 C C . THR A 1 216 ? -14.617 2.568 12.914 1 98.75 216 THR A C 1
ATOM 1509 O O . THR A 1 216 ? -13.688 3.137 13.477 1 98.75 216 THR A O 1
ATOM 1512 N N . SER A 1 217 ? -15.555 3.199 12.227 1 98.81 217 SER A N 1
ATOM 1513 C CA . SER A 1 217 ? -15.469 4.637 11.992 1 98.81 217 SER A CA 1
ATOM 1514 C C . SER A 1 217 ? -15.547 5.418 13.297 1 98.81 217 SER A C 1
ATOM 1516 O O . SER A 1 217 ? -14.766 6.336 13.531 1 98.81 217 SER A O 1
ATOM 1518 N N . THR A 1 218 ? -16.438 5.031 14.156 1 98.75 218 THR A N 1
ATOM 1519 C CA . THR A 1 218 ? -16.594 5.762 15.406 1 98.75 218 THR A CA 1
ATOM 1520 C C . THR A 1 218 ? -15.422 5.484 16.344 1 98.75 218 THR A C 1
ATOM 1522 O O . THR A 1 218 ? -15.016 6.359 17.109 1 98.75 218 THR A O 1
ATOM 1525 N N . ALA A 1 219 ? -14.914 4.273 16.328 1 98.75 219 ALA A N 1
ATOM 1526 C CA . ALA A 1 219 ? -13.727 3.961 17.109 1 98.75 219 ALA A CA 1
ATOM 1527 C C . ALA A 1 219 ? -12.539 4.812 16.688 1 98.75 219 ALA A C 1
ATOM 1529 O O . ALA A 1 219 ? -11.852 5.402 17.516 1 98.75 219 ALA A O 1
ATOM 1530 N N . PHE A 1 220 ? -12.344 4.883 15.383 1 98.31 220 PHE A N 1
ATOM 1531 C CA . PHE A 1 220 ? -11.25 5.695 14.852 1 98.31 220 PHE A CA 1
ATOM 1532 C C . PHE A 1 220 ? -11.469 7.168 15.18 1 98.31 220 PHE A C 1
ATOM 1534 O O . PHE A 1 220 ? -10.555 7.852 15.641 1 98.31 220 PHE A O 1
ATOM 1541 N N . ALA A 1 221 ? -12.656 7.637 14.977 1 98.38 221 ALA A N 1
ATOM 1542 C CA . ALA A 1 221 ? -12.977 9.039 15.25 1 98.38 221 ALA A CA 1
ATOM 1543 C C . ALA A 1 221 ? -12.742 9.375 16.719 1 98.38 221 ALA A C 1
ATOM 1545 O O . ALA A 1 221 ? -12.195 10.43 17.047 1 98.38 221 ALA A O 1
ATOM 1546 N N . SER A 1 222 ? -13.195 8.5 17.562 1 98.25 222 SER A N 1
ATOM 1547 C CA . SER A 1 222 ? -13.07 8.773 18.984 1 98.25 222 SER A CA 1
ATOM 1548 C C . SER A 1 222 ? -11.609 8.797 19.422 1 98.25 222 SER A C 1
ATOM 1550 O O . SER A 1 222 ? -11.188 9.672 20.188 1 98.25 222 SER A O 1
ATOM 1552 N N . LEU A 1 223 ? -10.844 7.832 19.016 1 97.56 223 LEU A N 1
ATOM 1553 C CA . LEU A 1 223 ? -9.414 7.801 19.297 1 97.56 223 LEU A CA 1
ATOM 1554 C C . LEU A 1 223 ? -8.734 9.078 18.828 1 97.56 223 LEU A C 1
ATOM 1556 O O . LEU A 1 223 ? -7.984 9.711 19.578 1 97.56 223 LEU A O 1
ATOM 1560 N N . GLN A 1 224 ? -9.023 9.406 17.641 1 97.44 224 GLN A N 1
ATOM 1561 C CA . GLN A 1 224 ? -8.383 10.555 17.016 1 97.44 224 GLN A CA 1
ATOM 1562 C C . GLN A 1 224 ? -8.812 11.859 17.703 1 97.44 224 GLN A C 1
ATOM 1564 O O . GLN A 1 224 ? -7.973 12.711 17.984 1 97.44 224 GLN A O 1
ATOM 1569 N N . THR A 1 225 ? -10.078 11.953 17.938 1 96.31 225 THR A N 1
ATOM 1570 C CA . THR A 1 225 ? -10.57 13.141 18.625 1 96.31 225 THR A CA 1
ATOM 1571 C C . THR A 1 225 ? -9.969 13.258 20.016 1 96.31 225 THR A C 1
ATOM 1573 O O . THR A 1 225 ? -9.625 14.352 20.469 1 96.31 225 THR A O 1
ATOM 1576 N N . GLY A 1 226 ? -9.875 12.156 20.688 1 96.44 226 GLY A N 1
ATOM 1577 C CA . GLY A 1 226 ? -9.227 12.164 22 1 96.44 226 GLY A CA 1
ATOM 1578 C C . GLY A 1 226 ? -7.793 12.656 21.953 1 96.44 226 GLY A C 1
ATOM 1579 O O . GLY A 1 226 ? -7.395 13.5 22.75 1 96.44 226 GLY A O 1
ATOM 1580 N N . LEU A 1 227 ? -7.051 12.195 21 1 95.12 227 LEU A N 1
ATOM 1581 C CA . LEU A 1 227 ? -5.656 12.602 20.891 1 95.12 227 LEU A CA 1
ATOM 1582 C C . LEU A 1 227 ? -5.543 14.055 20.438 1 95.12 227 LEU A C 1
ATOM 1584 O O . LEU A 1 227 ? -4.656 14.781 20.891 1 95.12 227 LEU A O 1
ATOM 1588 N N . LEU A 1 228 ? -6.422 14.414 19.562 1 93.56 228 LEU A N 1
ATOM 1589 C CA . LEU A 1 228 ? -6.43 15.797 19.094 1 93.56 228 LEU A CA 1
ATOM 1590 C C . LEU A 1 228 ? -6.789 16.75 20.219 1 93.56 228 LEU A C 1
ATOM 1592 O O . LEU A 1 228 ? -6.289 17.875 20.266 1 93.56 228 LEU A O 1
ATOM 1596 N N . ARG A 1 229 ? -7.605 16.328 21.062 1 92.06 229 ARG A N 1
ATOM 1597 C CA . ARG A 1 229 ? -7.934 17.109 22.25 1 92.06 229 ARG A CA 1
ATOM 1598 C C . ARG A 1 229 ? -6.711 17.297 23.141 1 92.06 229 ARG A C 1
ATOM 1600 O O . ARG A 1 229 ? -6.449 18.406 23.625 1 92.06 229 ARG A O 1
ATOM 1607 N N . LEU A 1 230 ? -5.996 16.281 23.312 1 92.06 230 LEU A N 1
ATOM 1608 C CA . LEU A 1 230 ? -4.867 16.297 24.234 1 92.06 230 LEU A CA 1
ATOM 1609 C C . LEU A 1 230 ? -3.678 17.031 23.625 1 92.06 230 LEU A C 1
ATOM 1611 O O . LEU A 1 230 ? -2.977 17.766 24.328 1 92.06 230 LEU A O 1
ATOM 1615 N N . LEU A 1 231 ? -3.508 16.828 22.312 1 90.19 231 LEU A N 1
ATOM 1616 C CA . LEU A 1 231 ? -2.252 17.281 21.719 1 90.19 231 LEU A CA 1
ATOM 1617 C C . LEU A 1 231 ? -2.5 18.375 20.688 1 90.19 231 LEU A C 1
ATOM 1619 O O . LEU A 1 231 ? -1.552 18.969 20.188 1 90.19 231 LEU A O 1
ATOM 1623 N N . GLY A 1 232 ? -3.729 18.625 20.469 1 87.31 232 GLY A N 1
ATOM 1624 C CA . GLY A 1 232 ? -4.012 19.547 19.375 1 87.31 232 GLY A CA 1
ATOM 1625 C C . GLY A 1 232 ? -3.576 19 18.016 1 87.31 232 GLY A C 1
ATOM 1626 O O . GLY A 1 232 ? -3.67 17.812 17.766 1 87.31 232 GLY A O 1
ATOM 1627 N N . VAL A 1 233 ? -3.113 19.906 17.172 1 80.5 233 VAL A N 1
ATOM 1628 C CA . VAL A 1 233 ? -2.754 19.547 15.805 1 80.5 233 VAL A CA 1
ATOM 1629 C C . VAL A 1 233 ? -1.485 18.703 15.805 1 80.5 233 VAL A C 1
ATOM 1631 O O . VAL A 1 233 ? -1.2 17.984 14.836 1 80.5 233 VAL A O 1
ATOM 1634 N N . ARG A 1 234 ? -0.744 18.703 16.922 1 83.5 234 ARG A N 1
ATOM 1635 C CA . ARG A 1 234 ? 0.461 17.891 17.047 1 83.5 234 ARG A CA 1
ATOM 1636 C C . ARG A 1 234 ? 0.124 16.406 17 1 83.5 234 ARG A C 1
ATOM 1638 O O . ARG A 1 234 ? 0.993 15.578 16.719 1 83.5 234 ARG A O 1
ATOM 1645 N N . ALA A 1 235 ? -1.111 16.109 17.219 1 90.06 235 ALA A N 1
ATOM 1646 C CA . ALA A 1 235 ? -1.544 14.711 17.156 1 90.06 235 ALA A CA 1
ATOM 1647 C C . ALA A 1 235 ? -1.401 14.148 15.75 1 90.06 235 ALA A C 1
ATOM 1649 O O . ALA A 1 235 ? -1.282 12.93 15.57 1 90.06 235 ALA A O 1
ATOM 1650 N N . MET A 1 236 ? -1.36 15.016 14.789 1 84.38 236 MET A N 1
ATOM 1651 C CA . MET A 1 236 ? -1.267 14.578 13.398 1 84.38 236 MET A CA 1
ATOM 1652 C C . MET A 1 236 ? 0.089 13.938 13.117 1 84.38 236 MET A C 1
ATOM 1654 O O . MET A 1 236 ? 0.207 13.078 12.242 1 84.38 236 MET A O 1
ATOM 1658 N N . ALA A 1 237 ? 1.117 14.328 13.852 1 79.69 237 ALA A N 1
ATOM 1659 C CA . ALA A 1 237 ? 2.459 13.766 13.695 1 79.69 237 ALA A CA 1
ATOM 1660 C C . ALA A 1 237 ? 2.496 12.305 14.117 1 79.69 237 ALA A C 1
ATOM 1662 O O . ALA A 1 237 ? 3.375 11.547 13.695 1 79.69 237 ALA A O 1
ATOM 1663 N N . VAL A 1 238 ? 1.5 11.977 14.875 1 85.19 238 VAL A N 1
ATOM 1664 C CA . VAL A 1 238 ? 1.423 10.594 15.344 1 85.19 238 VAL A CA 1
ATOM 1665 C C . VAL A 1 238 ? 0.401 9.82 14.516 1 85.19 238 VAL A C 1
ATOM 1667 O O . VAL A 1 238 ? 0.687 8.727 14.031 1 85.19 238 VAL A O 1
ATOM 1670 N N . LEU A 1 239 ? -0.728 10.445 14.258 1 90.81 239 LEU A N 1
ATOM 1671 C CA . LEU A 1 239 ? -1.854 9.773 13.617 1 90.81 239 LEU A CA 1
ATOM 1672 C C . LEU A 1 239 ? -1.605 9.602 12.125 1 90.81 239 LEU A C 1
ATOM 1674 O O . LEU A 1 239 ? -2.068 8.625 11.531 1 90.81 239 LEU A O 1
ATOM 1678 N N . GLY A 1 240 ? -0.861 10.516 11.539 1 86.44 240 GLY A N 1
ATOM 1679 C CA . GLY A 1 240 ? -0.513 10.422 10.125 1 86.44 240 GLY A CA 1
ATOM 1680 C C . GLY A 1 240 ? 0.357 9.219 9.812 1 86.44 240 GLY A C 1
ATOM 1681 O O . GLY A 1 240 ? -0.046 8.336 9.055 1 86.44 240 GLY A O 1
ATOM 1682 N N . PRO A 1 241 ? 1.471 9.125 10.5 1 81.94 241 PRO A N 1
ATOM 1683 C CA . PRO A 1 241 ? 2.35 7.977 10.273 1 81.94 241 PRO A CA 1
ATOM 1684 C C . PRO A 1 241 ? 1.688 6.652 10.641 1 81.94 241 PRO A C 1
ATOM 1686 O O . PRO A 1 241 ? 1.993 5.617 10.039 1 81.94 241 PRO A O 1
ATOM 1689 N N . LEU A 1 242 ? 0.838 6.73 11.609 1 83.81 242 LEU A N 1
ATOM 1690 C CA . LEU A 1 242 ? 0.132 5.508 11.969 1 83.81 242 LEU A CA 1
ATOM 1691 C C . LEU A 1 242 ? -0.708 4.996 10.805 1 83.81 242 LEU A C 1
ATOM 1693 O O . LEU A 1 242 ? -0.882 3.787 10.641 1 83.81 242 LEU A O 1
ATOM 1697 N N . TYR A 1 243 ? -1.195 5.91 9.969 1 87.06 243 TYR A N 1
ATOM 1698 C CA . TYR A 1 243 ? -1.913 5.52 8.758 1 87.06 243 TYR A CA 1
ATOM 1699 C C . TYR A 1 243 ? -1.016 4.715 7.828 1 87.06 243 TYR A C 1
ATOM 1701 O O . TYR A 1 243 ? -1.463 3.746 7.207 1 87.06 243 TYR A O 1
ATOM 1709 N N . LEU A 1 244 ? 0.198 5.07 7.746 1 82.5 244 LEU A N 1
ATOM 1710 C CA . LEU A 1 244 ? 1.117 4.445 6.801 1 82.5 244 LEU A CA 1
ATOM 1711 C C . LEU A 1 244 ? 1.426 3.01 7.207 1 82.5 244 LEU A C 1
ATOM 1713 O O . LEU A 1 244 ? 1.875 2.211 6.383 1 82.5 244 LEU A O 1
ATOM 1717 N N . VAL A 1 245 ? 1.115 2.721 8.43 1 78.31 245 VAL A N 1
ATOM 1718 C CA . VAL A 1 245 ? 1.36 1.374 8.938 1 78.31 245 VAL A CA 1
ATOM 1719 C C . VAL A 1 245 ? 0.273 0.427 8.43 1 78.31 245 VAL A C 1
ATOM 1721 O O . VAL A 1 245 ? 0.474 -0.788 8.383 1 78.31 245 VAL A O 1
ATOM 1724 N N . ALA A 1 246 ? -0.809 1 8.031 1 81.38 246 ALA A N 1
ATOM 1725 C CA . ALA A 1 246 ? -1.938 0.169 7.621 1 81.38 246 ALA A CA 1
ATOM 1726 C C . ALA A 1 246 ? -1.582 -0.687 6.41 1 81.38 246 ALA A C 1
ATOM 1728 O O . ALA A 1 246 ? -1.509 -1.914 6.508 1 81.38 246 ALA A O 1
ATOM 1729 N N . PRO A 1 247 ? -1.234 -0.1 5.355 1 78.12 247 PRO A N 1
ATOM 1730 C CA . PRO A 1 247 ? -0.928 -0.932 4.191 1 78.12 247 PRO A CA 1
ATOM 1731 C C . PRO A 1 247 ? 0.4 -1.672 4.328 1 78.12 247 PRO A C 1
ATOM 1733 O O . PRO A 1 247 ? 0.594 -2.721 3.705 1 78.12 247 PRO A O 1
ATOM 1736 N N . ALA A 1 248 ? 1.22 -1.22 5.238 1 79.38 248 ALA A N 1
ATOM 1737 C CA . ALA A 1 248 ? 2.561 -1.793 5.32 1 79.38 248 ALA A CA 1
ATOM 1738 C C . ALA A 1 248 ? 2.586 -2.992 6.266 1 79.38 248 ALA A C 1
ATOM 1740 O O . ALA A 1 248 ? 3.389 -3.912 6.086 1 79.38 248 ALA A O 1
ATOM 1741 N N . VAL A 1 249 ? 1.663 -2.967 7.219 1 81.88 249 VAL A N 1
ATOM 1742 C CA . VAL A 1 249 ? 1.792 -3.98 8.258 1 81.88 249 VAL A CA 1
ATOM 1743 C C . VAL A 1 249 ? 0.445 -4.664 8.484 1 81.88 249 VAL A C 1
ATOM 1745 O O . VAL A 1 249 ? 0.362 -5.895 8.516 1 81.88 249 VAL A O 1
ATOM 1748 N N . ALA A 1 250 ? -0.629 -3.91 8.492 1 78 250 ALA A N 1
ATOM 1749 C CA . ALA A 1 250 ? -1.938 -4.438 8.867 1 78 250 ALA A CA 1
ATOM 1750 C C . ALA A 1 250 ? -2.461 -5.41 7.816 1 78 250 ALA A C 1
ATOM 1752 O O . ALA A 1 250 ? -3.191 -6.352 8.141 1 78 250 ALA A O 1
ATOM 1753 N N . GLY A 1 251 ? -2.07 -5.223 6.633 1 81.5 251 GLY A N 1
ATOM 1754 C CA . GLY A 1 251 ? -2.551 -6.086 5.566 1 81.5 251 GLY A CA 1
ATOM 1755 C C . GLY A 1 251 ? -1.646 -7.273 5.309 1 81.5 251 GLY A C 1
ATOM 1756 O O . GLY A 1 251 ? -1.987 -8.164 4.523 1 81.5 251 GLY A O 1
ATOM 1757 N N . GLN A 1 252 ? -0.604 -7.375 6.082 1 87.5 252 GLN A N 1
ATOM 1758 C CA . GLN A 1 252 ? 0.362 -8.445 5.855 1 87.5 252 GLN A CA 1
ATOM 1759 C C . GLN A 1 252 ? -0.027 -9.703 6.621 1 87.5 252 GLN A C 1
ATOM 1761 O O . GLN A 1 252 ? -0.813 -9.648 7.566 1 87.5 252 GLN A O 1
ATOM 1766 N N . VAL A 1 253 ? 0.524 -10.789 6.098 1 92.44 253 VAL A N 1
ATOM 1767 C CA . VAL A 1 253 ? 0.424 -12.07 6.793 1 92.44 253 VAL A CA 1
ATOM 1768 C C . VAL A 1 253 ? 1.382 -12.094 7.984 1 92.44 253 VAL A C 1
ATOM 1770 O O . VAL A 1 253 ? 2.588 -11.898 7.82 1 92.44 253 VAL A O 1
ATOM 1773 N N . PRO A 1 254 ? 0.811 -12.289 9.125 1 92 254 PRO A N 1
ATOM 1774 C CA . PRO A 1 254 ? 1.676 -12.203 10.305 1 92 254 PRO A CA 1
ATOM 1775 C C . PRO A 1 254 ? 2.83 -13.203 10.258 1 92 254 PRO A C 1
ATOM 1777 O O . PRO A 1 254 ? 3.93 -12.906 10.734 1 92 254 PRO A O 1
ATOM 1780 N N . GLU A 1 255 ? 2.674 -14.344 9.625 1 93.69 255 GLU A N 1
ATOM 1781 C CA . GLU A 1 255 ? 3.695 -15.383 9.586 1 93.69 255 GLU A CA 1
ATOM 1782 C C . 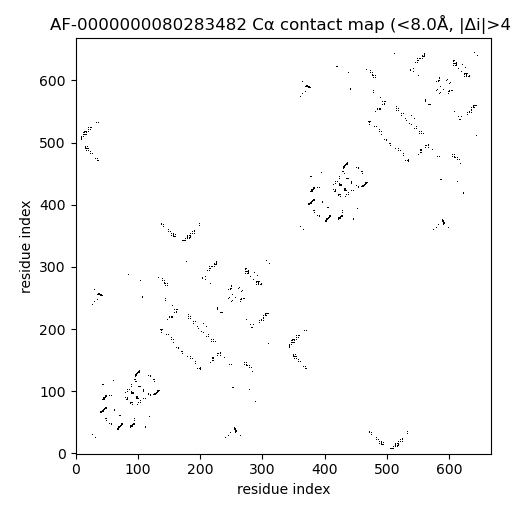GLU A 1 255 ? 4.793 -15.039 8.578 1 93.69 255 GLU A C 1
ATOM 1784 O O . GLU A 1 255 ? 5.824 -15.711 8.531 1 93.69 255 GLU A O 1
ATOM 1789 N N . LEU A 1 256 ? 4.516 -13.984 7.824 1 92.62 256 LEU A N 1
ATOM 1790 C CA . LEU A 1 256 ? 5.539 -13.531 6.891 1 92.62 256 LEU A CA 1
ATOM 1791 C C . LEU A 1 256 ? 6.363 -12.398 7.492 1 92.62 256 LEU A C 1
ATOM 1793 O O . LEU A 1 256 ? 7.469 -12.109 7.027 1 92.62 256 LEU A O 1
ATOM 1797 N N . LEU A 1 257 ? 5.844 -11.812 8.508 1 91 257 LEU A N 1
ATOM 1798 C CA . LEU A 1 257 ? 6.508 -10.664 9.117 1 91 257 LEU A CA 1
ATOM 1799 C C . LEU A 1 257 ? 7.613 -11.125 10.07 1 91 257 LEU A C 1
ATOM 1801 O O . LEU A 1 257 ? 7.453 -12.125 10.781 1 91 257 LEU A O 1
ATOM 1805 N N . ASN A 1 258 ? 8.711 -10.266 10.023 1 90.5 258 ASN A N 1
ATOM 1806 C CA . ASN A 1 258 ? 9.695 -10.43 11.086 1 90.5 258 ASN A CA 1
ATOM 1807 C C . ASN A 1 258 ? 9.039 -10.422 12.469 1 90.5 258 ASN A C 1
ATOM 1809 O O . ASN A 1 258 ? 8.133 -9.617 12.719 1 90.5 258 ASN A O 1
ATOM 1813 N N . PRO A 1 259 ? 9.453 -11.359 13.359 1 89.44 259 PRO A N 1
ATOM 1814 C CA . PRO A 1 259 ? 8.82 -11.477 14.68 1 89.44 259 PRO A CA 1
ATOM 1815 C C . PRO A 1 259 ? 8.812 -10.148 15.438 1 89.44 259 PRO A C 1
ATOM 1817 O O . PRO A 1 259 ? 7.867 -9.859 16.172 1 89.44 259 PRO A O 1
ATOM 1820 N N . ALA A 1 260 ? 9.836 -9.367 15.289 1 89.25 260 ALA A N 1
ATOM 1821 C CA . ALA A 1 260 ? 9.883 -8.062 15.961 1 89.25 260 ALA A CA 1
ATOM 1822 C C . ALA A 1 260 ? 8.789 -7.141 15.445 1 89.25 260 ALA A C 1
ATOM 1824 O O . ALA A 1 260 ? 8.086 -6.496 16.234 1 89.25 260 ALA A O 1
ATOM 1825 N N . TYR A 1 261 ? 8.617 -7.133 14.141 1 88.75 261 TYR A N 1
ATOM 1826 C CA . TYR A 1 261 ? 7.586 -6.297 13.547 1 88.75 261 TYR A CA 1
ATOM 1827 C C . TYR A 1 261 ? 6.195 -6.816 13.891 1 88.75 261 TYR A C 1
ATOM 1829 O O . TYR A 1 261 ? 5.27 -6.031 14.117 1 88.75 261 TYR A O 1
ATOM 1837 N N . ARG A 1 262 ? 6.055 -8.086 13.906 1 90.75 262 ARG A N 1
ATOM 1838 C CA . ARG A 1 262 ? 4.781 -8.688 14.281 1 90.75 262 ARG A CA 1
ATOM 1839 C C . ARG A 1 262 ? 4.379 -8.281 15.695 1 90.75 262 ARG A C 1
ATOM 1841 O O . ARG A 1 262 ? 3.236 -7.887 15.938 1 90.75 262 ARG A O 1
ATOM 1848 N N . ALA A 1 263 ? 5.301 -8.258 16.625 1 88.62 263 ALA A N 1
ATOM 1849 C CA . ALA A 1 263 ? 5.043 -7.961 18.031 1 88.62 263 ALA A CA 1
ATOM 1850 C C . ALA A 1 263 ? 4.859 -6.461 18.25 1 88.62 263 ALA A C 1
ATOM 1852 O O . ALA A 1 263 ? 3.926 -6.035 18.938 1 88.62 263 ALA A O 1
ATOM 1853 N N . VAL A 1 264 ? 5.656 -5.68 17.578 1 86.25 264 VAL A N 1
ATOM 1854 C CA . VAL A 1 264 ? 5.723 -4.258 17.906 1 86.25 264 VAL A CA 1
ATOM 1855 C C . VAL A 1 264 ? 4.652 -3.498 17.125 1 86.25 264 VAL A C 1
ATOM 1857 O O . VAL A 1 264 ? 4.16 -2.463 17.562 1 86.25 264 VAL A O 1
ATOM 1860 N N . LEU A 1 265 ? 4.254 -4.051 15.953 1 87.94 265 LEU A N 1
ATOM 1861 C CA . LEU A 1 265 ? 3.383 -3.25 15.102 1 87.94 265 LEU A CA 1
ATOM 1862 C C . LEU A 1 265 ? 2.092 -4 14.789 1 87.94 265 LEU A C 1
ATOM 1864 O O . LEU A 1 265 ? 0.999 -3.518 15.102 1 87.94 265 LEU A O 1
ATOM 1868 N N . TRP A 1 266 ? 2.209 -5.145 14.297 1 88.19 266 TRP A N 1
ATOM 1869 C CA . TRP A 1 266 ? 1.054 -5.875 13.781 1 88.19 266 TRP A CA 1
ATOM 1870 C C . TRP A 1 266 ? 0.112 -6.273 14.906 1 88.19 266 TRP A C 1
ATOM 1872 O O . TRP A 1 266 ? -1.11 -6.195 14.766 1 88.19 266 TRP A O 1
ATOM 1882 N N . SER A 1 267 ? 0.573 -6.57 16.094 1 88.12 267 SER A N 1
ATOM 1883 C CA . SER A 1 267 ? -0.18 -7.242 17.156 1 88.12 267 SER A CA 1
ATOM 1884 C C . SER A 1 267 ? -1.252 -6.324 17.734 1 88.12 267 SER A C 1
ATOM 1886 O O . SER A 1 267 ? -2.295 -6.793 18.188 1 88.12 267 SER A O 1
ATOM 1888 N N . TRP A 1 268 ? -0.996 -5.008 17.578 1 88.25 268 TRP A N 1
ATOM 1889 C CA . TRP A 1 268 ? -1.94 -4.176 18.328 1 88.25 268 TRP A CA 1
ATOM 1890 C C . TRP A 1 268 ? -2.533 -3.096 17.422 1 88.25 268 TRP A C 1
ATOM 1892 O O . TRP A 1 268 ? -3.412 -2.34 17.844 1 88.25 268 TRP A O 1
ATOM 1902 N N . THR A 1 269 ? -2.08 -3.049 16.219 1 88.06 269 THR A N 1
ATOM 1903 C CA . THR A 1 269 ? -2.584 -1.983 15.367 1 88.06 269 THR A CA 1
ATOM 1904 C C . THR A 1 269 ? -4.078 -2.162 15.102 1 88.06 269 THR A C 1
ATOM 1906 O O . THR A 1 269 ? -4.516 -3.232 14.672 1 88.06 269 THR A O 1
ATOM 1909 N N . PRO A 1 270 ? -4.824 -1.022 15.25 1 91.25 270 PRO A N 1
ATOM 1910 C CA . PRO A 1 270 ? -6.273 -1.155 15.102 1 91.25 270 PRO A CA 1
ATOM 1911 C C . PRO A 1 270 ? -6.691 -1.518 13.68 1 91.25 270 PRO A C 1
ATOM 1913 O O . PRO A 1 270 ? -7.762 -2.1 13.477 1 91.25 270 PRO A O 1
ATOM 1916 N N . PHE A 1 271 ? -5.891 -1.247 12.672 1 92.81 271 PHE A N 1
ATOM 1917 C CA . PHE A 1 271 ? -6.184 -1.544 11.273 1 92.81 271 PHE A CA 1
ATOM 1918 C C . PHE A 1 271 ? -6.324 -3.045 11.062 1 92.81 271 PHE A C 1
ATOM 1920 O O . PHE A 1 271 ? -7.129 -3.488 10.242 1 92.81 271 PHE A O 1
ATOM 1927 N N . ARG A 1 272 ? -5.488 -3.709 11.852 1 93.75 272 ARG A N 1
ATOM 1928 C CA . ARG A 1 272 ? -5.527 -5.16 11.719 1 93.75 272 ARG A CA 1
ATOM 1929 C C . ARG A 1 272 ? -6.918 -5.699 12.031 1 93.75 272 ARG A C 1
ATOM 1931 O O . ARG A 1 272 ? -7.469 -6.5 11.273 1 93.75 272 ARG A O 1
ATOM 1938 N N . PHE A 1 273 ? -7.52 -5.195 13.07 1 96.19 273 PHE A N 1
ATOM 1939 C CA . PHE A 1 273 ? -8.781 -5.719 13.578 1 96.19 273 PHE A CA 1
ATOM 1940 C C . PHE A 1 273 ? -9.945 -5.289 12.688 1 96.19 273 PHE A C 1
ATOM 1942 O O . PHE A 1 273 ? -10.852 -6.078 12.422 1 96.19 273 PHE A O 1
ATOM 1949 N N . SER A 1 274 ? -9.867 -4.043 12.227 1 97.19 274 SER A N 1
ATOM 1950 C CA . SER A 1 274 ? -10.906 -3.578 11.32 1 97.19 274 SER A CA 1
ATOM 1951 C C . SER A 1 274 ? -10.852 -4.32 9.984 1 97.19 274 SER A C 1
ATOM 1953 O O . SER A 1 274 ? -11.891 -4.684 9.43 1 97.19 274 SER A O 1
ATOM 1955 N N . THR A 1 275 ? -9.672 -4.633 9.492 1 95.88 275 THR A N 1
ATOM 1956 C CA . THR A 1 275 ? -9.484 -5.277 8.195 1 95.88 275 THR A CA 1
ATOM 1957 C C . THR A 1 275 ? -9.891 -6.746 8.258 1 95.88 275 THR A C 1
ATOM 1959 O O . THR A 1 275 ? -10.672 -7.219 7.43 1 95.88 275 THR A O 1
ATOM 1962 N N . GLU A 1 276 ? -9.359 -7.449 9.266 1 95.25 276 GLU A N 1
ATOM 1963 C CA . GLU A 1 276 ? -9.617 -8.883 9.359 1 95.25 276 GLU A CA 1
ATOM 1964 C C . GLU A 1 276 ? -11.094 -9.164 9.641 1 95.25 276 GLU A C 1
ATOM 1966 O O . GLU A 1 276 ? -11.688 -10.047 9.023 1 95.25 276 GLU A O 1
ATOM 1971 N N . GLY A 1 277 ? -11.664 -8.422 10.547 1 96.88 277 GLY A N 1
ATOM 1972 C CA . GLY A 1 277 ? -13.078 -8.602 10.828 1 96.88 277 GLY A CA 1
ATOM 1973 C C . GLY A 1 277 ? -13.969 -8.312 9.633 1 96.88 277 GLY A C 1
ATOM 1974 O O . GLY A 1 277 ? -14.891 -9.07 9.344 1 96.88 277 GLY A O 1
ATOM 1975 N N . LEU A 1 278 ? -13.672 -7.246 8.945 1 97.5 278 LEU A N 1
ATOM 1976 C CA . LEU A 1 278 ? -14.469 -6.871 7.785 1 97.5 278 LEU A CA 1
ATOM 1977 C C . LEU A 1 278 ? -14.328 -7.906 6.672 1 97.5 278 LEU A C 1
ATOM 1979 O O . LEU A 1 278 ? -15.297 -8.203 5.973 1 97.5 278 LEU A O 1
ATOM 1983 N N . ARG A 1 279 ? -13.133 -8.406 6.508 1 96.5 279 ARG A N 1
ATOM 1984 C CA . ARG A 1 279 ? -12.914 -9.43 5.492 1 96.5 279 ARG A CA 1
ATOM 1985 C C . ARG A 1 279 ? -13.82 -10.641 5.723 1 96.5 279 ARG A C 1
ATOM 1987 O O . ARG A 1 279 ? -14.477 -11.109 4.793 1 96.5 279 ARG A O 1
ATOM 1994 N N . SER A 1 280 ? -13.852 -11.094 6.922 1 96.75 280 SER A N 1
ATOM 1995 C CA . SER A 1 280 ? -14.688 -12.242 7.258 1 96.75 280 SER A CA 1
ATOM 1996 C C . SER A 1 280 ? -16.156 -11.938 7.012 1 96.75 280 SER A C 1
ATOM 1998 O O . SER A 1 280 ? -16.891 -12.766 6.461 1 96.75 280 SER A O 1
ATOM 2000 N N . LEU A 1 281 ? -16.594 -10.75 7.375 1 97.5 281 LEU A N 1
ATOM 2001 C CA . LEU A 1 281 ? -18 -10.375 7.199 1 97.5 281 LEU A CA 1
ATOM 2002 C C . LEU A 1 281 ? -18.359 -10.289 5.723 1 97.5 281 LEU A C 1
ATOM 2004 O O . LEU A 1 281 ? -19.406 -10.781 5.309 1 97.5 281 LEU A O 1
ATOM 2008 N N . LEU A 1 282 ? -17.469 -9.766 4.922 1 96.94 282 LEU A N 1
ATOM 2009 C CA . LEU A 1 282 ? -17.734 -9.57 3.5 1 96.94 282 LEU A CA 1
ATOM 2010 C C . LEU A 1 282 ? -17.75 -10.906 2.764 1 96.94 282 LEU A C 1
ATOM 2012 O O . LEU A 1 282 ? -18.438 -11.062 1.753 1 96.94 282 LEU A O 1
ATOM 2016 N N . GLN A 1 283 ? -16.969 -11.805 3.309 1 95.62 283 GLN A N 1
ATOM 2017 C CA . GLN A 1 283 ? -16.859 -13.094 2.641 1 95.62 283 GLN A CA 1
ATOM 2018 C C . GLN A 1 283 ? -17.844 -14.102 3.236 1 95.62 283 GLN A C 1
ATOM 2020 O O . GLN A 1 283 ? -17.781 -15.297 2.951 1 95.62 283 GLN A O 1
ATOM 2025 N N . GLY A 1 284 ? -18.703 -13.672 4.074 1 93.06 284 GLY A N 1
ATOM 2026 C CA . GLY A 1 284 ? -19.812 -14.484 4.539 1 93.06 284 GLY A CA 1
ATOM 2027 C C . GLY A 1 284 ? -19.422 -15.43 5.66 1 93.06 284 GLY A C 1
ATOM 2028 O O . GLY A 1 284 ? -19.969 -16.531 5.758 1 93.06 284 GLY A O 1
ATOM 2029 N N . VAL A 1 285 ? -18.469 -15.031 6.453 1 93.88 285 VAL A N 1
ATOM 2030 C CA . VAL A 1 285 ? -18.047 -15.852 7.59 1 93.88 285 VAL A CA 1
ATOM 2031 C C . VAL A 1 285 ? -18.109 -15.023 8.867 1 93.88 285 VAL A C 1
ATOM 2033 O O . VAL A 1 285 ? -17.094 -14.836 9.547 1 93.88 285 VAL A O 1
ATOM 2036 N N . PRO A 1 286 ? -19.297 -14.602 9.297 1 94 286 PRO A N 1
ATOM 2037 C CA . PRO A 1 286 ? -19.438 -13.719 10.453 1 94 286 PRO A CA 1
ATOM 2038 C C . PRO A 1 286 ? -19.078 -14.406 11.766 1 94 286 PRO A C 1
ATOM 2040 O O . PRO A 1 286 ? -18.812 -13.734 12.766 1 94 286 PRO A O 1
ATOM 2043 N N . GLY A 1 287 ? -19.078 -15.734 11.773 1 93 287 GLY A N 1
ATOM 2044 C CA . GLY A 1 287 ? -18.766 -16.484 12.984 1 93 287 GLY A CA 1
ATOM 2045 C C . GLY A 1 287 ? -17.281 -16.656 13.219 1 93 287 GLY A C 1
ATOM 2046 O O . GLY A 1 287 ? -16.875 -17.219 14.234 1 93 287 GLY A O 1
ATOM 2047 N N . ALA A 1 288 ? -16.453 -16.188 12.312 1 94.06 288 ALA A N 1
ATOM 2048 C CA . ALA A 1 288 ? -15 -16.312 12.469 1 94.06 288 ALA A CA 1
ATOM 2049 C C . ALA A 1 288 ? -14.516 -15.555 13.703 1 94.06 288 ALA A C 1
ATOM 2051 O O . ALA A 1 288 ? -15.039 -14.477 14.016 1 94.06 288 ALA A O 1
ATOM 2052 N N . PRO A 1 289 ? -13.523 -16.062 14.375 1 94.19 289 PRO A N 1
ATOM 2053 C CA . PRO A 1 289 ? -13.031 -15.453 15.609 1 94.19 289 PRO A CA 1
ATOM 2054 C C . PRO A 1 289 ? -12.555 -14.016 15.406 1 94.19 289 PRO A C 1
ATOM 2056 O O . PRO A 1 289 ? -12.594 -13.211 16.344 1 94.19 289 PRO A O 1
ATOM 2059 N N . ASP A 1 290 ? -12.039 -13.758 14.25 1 94.38 290 ASP A N 1
ATOM 2060 C CA . ASP A 1 290 ? -11.508 -12.422 14 1 94.38 290 ASP A CA 1
ATOM 2061 C C . ASP A 1 290 ? -12.617 -11.375 14.047 1 94.38 290 ASP A C 1
ATOM 2063 O O . ASP A 1 290 ? -12.367 -10.203 14.352 1 94.38 290 ASP A O 1
ATOM 2067 N N . VAL A 1 291 ? -13.875 -11.734 13.758 1 96.88 291 VAL A N 1
ATOM 2068 C CA . VAL A 1 291 ? -14.992 -10.797 13.812 1 96.88 291 VAL A CA 1
ATOM 2069 C C . VAL A 1 291 ? -15.281 -10.406 15.258 1 96.88 291 VAL A C 1
ATOM 2071 O O . VAL A 1 291 ? -15.359 -9.227 15.586 1 96.88 291 VAL A O 1
ATOM 2074 N N . THR A 1 292 ? -15.383 -11.406 16.125 1 97.25 292 THR A N 1
ATOM 2075 C CA . THR A 1 292 ? -15.648 -11.148 17.531 1 97.25 292 THR A CA 1
ATOM 2076 C C . THR A 1 292 ? -14.508 -10.367 18.172 1 97.25 292 THR A C 1
ATOM 2078 O O . THR A 1 292 ? -14.742 -9.414 18.922 1 97.25 292 THR A O 1
ATOM 2081 N N . THR A 1 293 ? -13.328 -10.82 17.875 1 96.56 293 THR A N 1
ATOM 2082 C CA . THR A 1 293 ? -12.164 -10.102 18.391 1 96.56 293 THR A CA 1
ATOM 2083 C C . THR A 1 293 ? -12.164 -8.656 17.906 1 96.56 293 THR A C 1
ATOM 2085 O O . THR A 1 293 ? -11.906 -7.734 18.688 1 96.56 293 THR A O 1
ATOM 2088 N N . GLY A 1 294 ? -12.469 -8.461 16.594 1 97.56 294 GLY A N 1
ATOM 2089 C CA . GLY A 1 294 ? -12.547 -7.117 16.047 1 97.56 294 GLY A CA 1
ATOM 2090 C C . GLY A 1 294 ? -13.578 -6.246 16.734 1 97.56 294 GLY A C 1
ATOM 2091 O O . GLY A 1 294 ? -13.312 -5.086 17.062 1 97.56 294 GLY A O 1
ATOM 2092 N N . ILE A 1 295 ? -14.727 -6.789 17.047 1 98.25 295 ILE A N 1
ATOM 2093 C CA . ILE A 1 295 ? -15.812 -6.059 17.688 1 98.25 295 ILE A CA 1
ATOM 2094 C C . ILE A 1 295 ? -15.367 -5.609 19.094 1 98.25 295 ILE A C 1
ATOM 2096 O O . ILE A 1 295 ? -15.539 -4.445 19.453 1 98.25 295 ILE A O 1
ATOM 2100 N N . TRP A 1 296 ? -14.734 -6.477 19.797 1 97.94 296 TRP A N 1
ATOM 2101 C CA . TRP A 1 296 ? -14.359 -6.168 21.172 1 97.94 296 TRP A CA 1
ATOM 2102 C C . TRP A 1 296 ? -13.227 -5.141 21.219 1 97.94 296 TRP A C 1
ATOM 2104 O O . TRP A 1 296 ? -13.258 -4.203 22.016 1 97.94 296 TRP A O 1
ATOM 2114 N N . VAL A 1 297 ? -12.258 -5.293 20.375 1 97.88 297 VAL A N 1
ATOM 2115 C CA . VAL A 1 297 ? -11.117 -4.379 20.359 1 97.88 297 VAL A CA 1
ATOM 2116 C C . VAL A 1 297 ? -11.578 -2.994 19.906 1 97.88 297 VAL A C 1
ATOM 2118 O O . VAL A 1 297 ? -11.219 -1.984 20.516 1 97.88 297 VAL A O 1
ATOM 2121 N N . LEU A 1 298 ? -12.398 -2.941 18.844 1 98.5 298 LEU A N 1
ATOM 2122 C CA . LEU A 1 298 ? -12.867 -1.661 18.328 1 98.5 298 LEU A CA 1
ATOM 2123 C C . LEU A 1 298 ? -13.828 -1.003 19.312 1 98.5 298 LEU A C 1
ATOM 2125 O O . LEU A 1 298 ? -13.844 0.223 19.453 1 98.5 298 LEU A O 1
ATOM 2129 N N . ALA A 1 299 ? -14.633 -1.808 20.016 1 98.62 299 ALA A N 1
ATOM 2130 C CA . ALA A 1 299 ? -15.508 -1.266 21.047 1 98.62 299 ALA A CA 1
ATOM 2131 C C . ALA A 1 299 ? -14.688 -0.678 22.203 1 98.62 299 ALA A C 1
ATOM 2133 O O . ALA A 1 299 ? -15.016 0.388 22.719 1 98.62 299 ALA A O 1
ATOM 2134 N N . ALA A 1 300 ? -13.695 -1.393 22.578 1 98.44 300 ALA A N 1
ATOM 2135 C CA . ALA A 1 300 ? -12.805 -0.894 23.625 1 98.44 300 ALA A CA 1
ATOM 2136 C C . ALA A 1 300 ? -12.117 0.396 23.188 1 98.44 300 ALA A C 1
ATOM 2138 O O . ALA A 1 300 ? -11.969 1.328 23.984 1 98.44 300 ALA A O 1
ATOM 2139 N N . LEU A 1 301 ? -11.719 0.426 21.953 1 98.12 301 LEU A N 1
ATOM 2140 C CA . LEU A 1 301 ? -11.094 1.622 21.406 1 98.12 301 LEU A CA 1
ATOM 2141 C C . LEU A 1 301 ? -12.07 2.797 21.422 1 98.12 301 LEU A C 1
ATOM 2143 O O . LEU A 1 301 ? -11.688 3.918 21.766 1 98.12 301 LEU A O 1
ATOM 2147 N N . LEU A 1 302 ? -13.273 2.52 21 1 98.44 302 LEU A N 1
ATOM 2148 C CA . LEU A 1 302 ? -14.312 3.537 21.031 1 98.44 302 LEU A CA 1
ATOM 2149 C C . LEU A 1 302 ? -14.508 4.059 22.453 1 98.44 302 LEU A C 1
ATOM 2151 O O . LEU A 1 302 ? -14.523 5.27 22.688 1 98.44 302 LEU A O 1
ATOM 2155 N N . GLY A 1 303 ? -14.625 3.141 23.422 1 98.19 303 GLY A N 1
ATOM 2156 C CA . GLY A 1 303 ? -14.812 3.527 24.812 1 98.19 303 GLY A CA 1
ATOM 2157 C C . GLY A 1 303 ? -13.656 4.352 25.359 1 98.19 303 GLY A C 1
ATOM 2158 O O . GLY A 1 303 ? -13.867 5.406 25.953 1 98.19 303 GLY A O 1
ATOM 2159 N N . ALA A 1 304 ? -12.438 3.902 25.156 1 97.69 304 ALA A N 1
ATOM 2160 C CA . ALA A 1 304 ? -11.258 4.621 25.625 1 97.69 304 ALA A CA 1
ATOM 2161 C C . ALA A 1 304 ? -11.164 6 24.984 1 97.69 304 ALA A C 1
ATOM 2163 O O . ALA A 1 304 ? -10.859 6.988 25.656 1 97.69 304 ALA A O 1
ATOM 2164 N N . GLY A 1 305 ? -11.422 6.043 23.656 1 97.75 305 GLY A N 1
ATOM 2165 C CA . GLY A 1 305 ? -11.414 7.312 22.953 1 97.75 305 GLY A CA 1
ATOM 2166 C C . GLY A 1 305 ? -12.453 8.289 23.469 1 97.75 305 GLY A C 1
ATOM 2167 O O . GLY A 1 305 ? -12.18 9.484 23.609 1 97.75 305 GLY A O 1
ATOM 2168 N N . LEU A 1 306 ? -13.625 7.789 23.781 1 97.25 306 LEU A N 1
ATOM 2169 C CA . LEU A 1 306 ? -14.695 8.633 24.297 1 97.25 306 LEU A CA 1
ATOM 2170 C C . LEU A 1 306 ? -14.328 9.172 25.688 1 97.25 306 LEU A C 1
ATOM 2172 O O . LEU A 1 306 ? -14.586 10.336 25.984 1 97.25 306 LEU A O 1
ATOM 2176 N N . VAL A 1 307 ? -13.727 8.336 26.484 1 97.12 307 VAL A N 1
ATOM 2177 C CA . VAL A 1 307 ? -13.328 8.75 27.828 1 97.12 307 VAL A CA 1
ATOM 2178 C C . VAL A 1 307 ? -12.344 9.914 27.734 1 97.12 307 VAL A C 1
ATOM 2180 O O . VAL A 1 307 ? -12.484 10.922 28.438 1 97.12 307 VAL A O 1
ATOM 2183 N N . VAL A 1 308 ? -11.438 9.828 26.828 1 95.94 308 VAL A N 1
ATOM 2184 C CA . VAL A 1 308 ? -10.43 10.875 26.672 1 95.94 308 VAL A CA 1
ATOM 2185 C C . VAL A 1 308 ? -11.055 12.109 26.031 1 95.94 308 VAL A C 1
ATOM 2187 O O . VAL A 1 308 ? -10.797 13.234 26.438 1 95.94 308 VAL A O 1
ATOM 2190 N N . ALA A 1 309 ? -11.867 11.867 25.047 1 95.12 309 ALA A N 1
ATOM 2191 C CA . ALA A 1 309 ? -12.453 12.961 24.281 1 95.12 309 ALA A CA 1
ATOM 2192 C C . ALA A 1 309 ? -13.43 13.773 25.141 1 95.12 309 ALA A C 1
ATOM 2194 O O . ALA A 1 309 ? -13.578 14.977 24.953 1 95.12 309 ALA A O 1
ATOM 2195 N N . LEU A 1 310 ? -14.062 13.125 26.078 1 92.38 310 LEU A N 1
ATOM 2196 C CA . LEU A 1 310 ? -15.141 13.773 26.812 1 92.38 310 LEU A CA 1
ATOM 2197 C C . LEU A 1 310 ? -14.742 14.031 28.266 1 92.38 310 LEU A C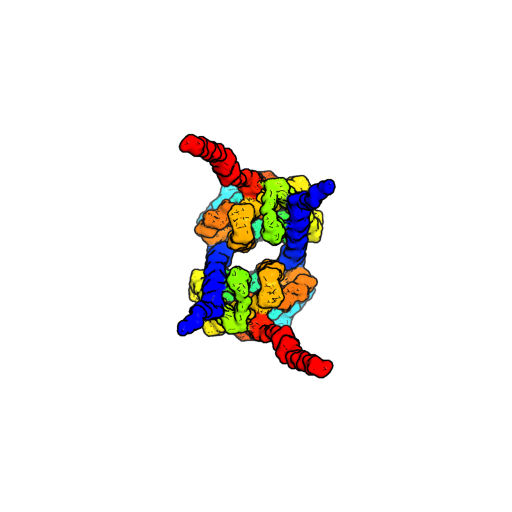 1
ATOM 2199 O O . LEU A 1 310 ? -15.516 14.586 29.031 1 92.38 310 LEU A O 1
ATOM 2203 N N . TRP A 1 311 ? -13.469 13.633 28.562 1 86 311 TRP A N 1
ATOM 2204 C CA . TRP A 1 311 ? -13.016 13.82 29.938 1 86 311 TRP A CA 1
ATOM 2205 C C . TRP A 1 311 ? -13.07 15.297 30.328 1 86 311 TRP A C 1
ATOM 2207 O O . TRP A 1 311 ? -12.609 16.156 29.594 1 86 311 TRP A O 1
ATOM 2217 N N . PRO A 1 312 ? -13.852 15.648 31.391 1 74.12 312 PRO A N 1
ATOM 2218 C CA . PRO A 1 312 ? -13.938 17.031 31.844 1 74.12 312 PRO A CA 1
ATOM 2219 C C . PRO A 1 312 ? -12.594 17.578 32.344 1 74.12 312 PRO A C 1
ATOM 2221 O O . PRO A 1 312 ? -11.812 16.844 32.938 1 74.12 312 PRO A O 1
ATOM 2224 N N . VAL A 1 313 ? -11.828 18.234 31.531 1 58.94 313 VAL A N 1
ATOM 2225 C CA . VAL A 1 313 ? -10.664 18.875 32.125 1 58.94 313 VAL A CA 1
ATOM 2226 C C . VAL A 1 313 ? -11.117 19.781 33.281 1 58.94 313 VAL A C 1
ATOM 2228 O O . VAL A 1 313 ? -11.914 20.703 33.094 1 58.94 313 VAL A O 1
ATOM 2231 N N . ARG A 1 314 ? -11.367 19.328 34.469 1 48.16 314 ARG A N 1
ATOM 2232 C CA . ARG A 1 314 ? -11.57 20.188 35.625 1 48.16 314 ARG A CA 1
ATOM 2233 C C . ARG A 1 314 ? -10.617 21.391 35.562 1 48.16 314 ARG A C 1
ATOM 2235 O O . ARG A 1 314 ? -9.398 21.203 35.469 1 48.16 314 ARG A O 1
ATOM 2242 N N . SER A 1 315 ? -10.938 22.375 34.906 1 44.12 315 SER A N 1
ATOM 2243 C CA . SER A 1 315 ? -10.188 23.594 35.188 1 44.12 315 SER A CA 1
ATOM 2244 C C . SER A 1 315 ? -9.758 23.656 36.656 1 44.12 315 SER A C 1
ATOM 2246 O O . SER A 1 315 ? -10.602 23.734 37.531 1 44.12 315 SER A O 1
ATOM 2248 N N . ALA A 1 316 ? -8.844 23.031 37.125 1 41.94 316 ALA A N 1
ATOM 2249 C CA . ALA A 1 316 ? -8.266 23.281 38.438 1 41.94 316 ALA A CA 1
ATOM 2250 C C . ALA A 1 316 ? -8.32 24.781 38.781 1 41.94 316 ALA A C 1
ATOM 2252 O O . ALA A 1 316 ? -8.305 25.156 39.969 1 41.94 316 ALA A O 1
ATOM 2253 N N . LEU A 1 317 ? -8.18 25.625 37.844 1 39.97 317 LEU A N 1
ATOM 2254 C CA . LEU A 1 317 ? -8.094 27.031 38.219 1 39.97 317 LEU A CA 1
ATOM 2255 C C . LEU A 1 317 ? -9.438 27.516 38.75 1 39.97 317 LEU A C 1
ATOM 2257 O O . LEU A 1 317 ? -9.492 28.5 39.5 1 39.97 317 LEU A O 1
ATOM 2261 N N . GLN A 1 318 ? -10.555 26.984 38.25 1 40.47 318 GLN A N 1
ATOM 2262 C CA . GLN A 1 318 ? -11.773 27.578 38.812 1 40.47 318 GLN A CA 1
ATOM 2263 C C . GLN A 1 318 ? -12.039 27.109 40.219 1 40.47 318 GLN A C 1
ATOM 2265 O O . GLN A 1 318 ? -12.812 27.719 40.969 1 40.47 318 GLN A O 1
ATOM 2270 N N . GLU A 1 319 ? -11.516 25.906 40.562 1 43.38 319 GLU A N 1
ATOM 2271 C CA . GLU A 1 319 ? -11.695 25.578 41.969 1 43.38 319 GLU A CA 1
ATOM 2272 C C . GLU A 1 319 ? -10.75 26.391 42.844 1 43.38 319 GLU A C 1
ATOM 2274 O O . GLU A 1 319 ? -11.023 26.594 44.031 1 43.38 319 GLU A O 1
ATOM 2279 N N . THR A 1 320 ? -9.484 26.656 42.344 1 43.56 320 THR A N 1
ATOM 2280 C CA . THR A 1 320 ? -8.594 27.375 43.219 1 43.56 320 THR A CA 1
ATOM 2281 C C . THR A 1 320 ? -9.062 28.828 43.406 1 43.56 320 THR A C 1
ATOM 2283 O O . THR A 1 320 ? -8.797 29.453 44.438 1 43.56 320 THR A O 1
ATOM 2286 N N . GLU A 1 321 ? -9.648 29.391 42.281 1 43.5 321 GLU A N 1
ATOM 2287 C CA . GLU A 1 321 ? -10.039 30.781 42.469 1 43.5 321 GLU A CA 1
ATOM 2288 C C . GLU A 1 321 ? -11.273 30.906 43.344 1 43.5 321 GLU A C 1
ATOM 2290 O O . GLU A 1 321 ? -11.539 31.969 43.906 1 43.5 321 GLU A O 1
ATOM 2295 N N . ALA A 1 322 ? -12.141 29.828 43.281 1 47.66 322 ALA A N 1
ATOM 2296 C CA . ALA A 1 322 ? -13.312 29.953 44.125 1 47.66 322 ALA A CA 1
ATOM 2297 C C . ALA A 1 322 ? -12.914 29.891 45.594 1 47.66 322 ALA A C 1
ATOM 2299 O O . ALA A 1 322 ? -13.602 30.438 46.469 1 47.66 322 ALA A O 1
ATOM 2300 N N . ASP A 1 323 ? -11.852 29 45.812 1 44.97 323 ASP A N 1
ATOM 2301 C CA . ASP A 1 323 ? -11.539 28.828 47.25 1 44.97 323 ASP A CA 1
ATOM 2302 C C . ASP A 1 323 ? -10.609 29.938 47.719 1 44.97 323 ASP A C 1
ATOM 2304 O O . ASP A 1 323 ? -9.992 29.812 48.781 1 44.97 323 ASP A O 1
ATOM 2308 N N . ALA A 1 324 ? -10.242 30.828 46.75 1 44.78 324 ALA A N 1
ATOM 2309 C CA . ALA A 1 324 ? -9.477 31.922 47.375 1 44.78 324 ALA A CA 1
ATOM 2310 C C . ALA A 1 324 ? -10.344 32.719 48.344 1 44.78 324 ALA A C 1
ATOM 2312 O O . ALA A 1 324 ? -11.406 33.219 47.969 1 44.78 324 ALA A O 1
ATOM 2313 N N . PRO A 1 325 ? -10.328 32.344 49.531 1 45.75 325 PRO A N 1
ATOM 2314 C CA . PRO A 1 325 ? -11.07 33.125 50.531 1 45.75 325 PRO A CA 1
ATOM 2315 C C . PRO A 1 325 ? -10.945 34.625 50.344 1 45.75 325 PRO A C 1
ATOM 2317 O O . PRO A 1 325 ? -9.883 35.125 49.938 1 45.75 325 PRO A O 1
ATOM 2320 N N . HIS A 1 326 ? -11.742 35.25 49.594 1 44.84 326 HIS A N 1
ATOM 2321 C CA . HIS A 1 326 ? -11.867 36.719 49.656 1 44.84 326 HIS A CA 1
ATOM 2322 C C . HIS A 1 326 ? -11.711 37.219 51.094 1 44.84 326 HIS A C 1
ATOM 2324 O O . HIS A 1 326 ? -12.68 37.25 51.844 1 44.84 326 HIS A O 1
ATOM 2330 N N . ARG A 1 327 ? -10.672 36.781 51.844 1 43.22 327 ARG A N 1
ATOM 2331 C CA . ARG A 1 327 ? -10.43 37.438 53.125 1 43.22 327 ARG A CA 1
ATOM 2332 C C . ARG A 1 327 ? -10.164 38.938 52.938 1 43.22 327 ARG A C 1
ATOM 2334 O O . ARG A 1 327 ? -9.086 39.312 52.5 1 43.22 327 ARG A O 1
ATOM 2341 N N . VAL A 1 328 ? -11.109 39.688 52.469 1 44.06 328 VAL A N 1
ATOM 2342 C CA . VAL A 1 328 ? -11.102 41.125 52.688 1 44.06 328 VAL A CA 1
ATOM 2343 C C . VAL A 1 328 ? -10.75 41.438 54.125 1 44.06 328 VAL A C 1
ATOM 2345 O O . VAL A 1 328 ? -11.492 41.062 55.062 1 44.06 328 VAL A O 1
ATOM 2348 N N . VAL A 1 329 ? -9.484 41.312 54.5 1 44.53 329 VAL A N 1
ATOM 2349 C CA . VAL A 1 329 ? -9.008 41.875 55.75 1 44.53 329 VAL A CA 1
ATOM 2350 C C . VAL A 1 329 ? -9.398 43.344 55.875 1 44.53 329 VAL A C 1
ATOM 2352 O O . VAL A 1 329 ? -8.969 44.188 55.062 1 44.53 329 VAL A O 1
ATOM 2355 N N . GLN A 1 330 ? -10.594 43.594 56.219 1 43.12 330 GLN A N 1
ATOM 2356 C CA . GLN A 1 330 ? -11.008 44.906 56.719 1 43.12 330 GLN A CA 1
ATOM 2357 C C . GLN A 1 330 ? -10.047 45.438 57.781 1 43.12 330 GLN A C 1
ATOM 2359 O O . GLN A 1 330 ? -9.977 44.875 58.875 1 43.12 330 GLN A O 1
ATOM 2364 N N . VAL A 1 331 ? -8.828 45.875 57.375 1 45.12 331 VAL A N 1
ATOM 2365 C CA . VAL A 1 331 ? -7.945 46.625 58.281 1 45.12 331 VAL A CA 1
ATOM 2366 C C . VAL A 1 331 ? -8.695 47.812 58.875 1 45.12 331 VAL A C 1
ATOM 2368 O O . VAL A 1 331 ? -9.125 48.688 58.125 1 45.12 331 VAL A O 1
ATOM 2371 N N . GLY A 1 332 ? -9.492 47.562 59.812 1 39.16 332 GLY A N 1
ATOM 2372 C CA . GLY A 1 332 ? -10.047 48.562 60.688 1 39.16 332 GLY A CA 1
ATOM 2373 C C . GLY A 1 332 ? -8.992 49.531 61.219 1 39.16 332 GLY A C 1
ATOM 2374 O O . GLY A 1 332 ? -8.008 49.125 61.844 1 39.16 332 GLY A O 1
ATOM 2375 N N . VAL A 1 333 ? -8.688 50.656 60.5 1 42.06 333 VAL A N 1
ATOM 2376 C CA . VAL A 1 333 ? -7.941 51.812 60.906 1 42.06 333 VAL A CA 1
ATOM 2377 C C . VAL A 1 333 ? -8.484 52.312 62.25 1 42.06 333 VAL A C 1
ATOM 2379 O O . VAL A 1 333 ? -9.656 52.688 62.344 1 42.06 333 VAL A O 1
ATOM 2382 N N . HIS A 1 334 ? -8.32 51.562 63.25 1 33.31 334 HIS A N 1
ATOM 2383 C CA . HIS A 1 334 ? -8.328 52.281 64.5 1 33.31 334 HIS A CA 1
ATOM 2384 C C . HIS A 1 334 ? -7.062 53.125 64.688 1 33.31 334 HIS A C 1
ATOM 2386 O O . HIS A 1 334 ? -5.973 52.688 64.25 1 33.31 334 HIS A O 1
ATOM 2392 N N . MET B 1 1 ? -32.594 41.688 24.609 1 28.64 1 MET B N 1
ATOM 2393 C CA . MET B 1 1 ? -31.641 41.562 23.516 1 28.64 1 MET B CA 1
ATOM 2394 C C . MET B 1 1 ? -31.172 40.125 23.344 1 28.64 1 MET B C 1
ATOM 2396 O O . MET B 1 1 ? -30.75 39.5 24.312 1 28.64 1 MET B O 1
ATOM 2400 N N . PRO B 1 2 ? -31.719 39.312 22.391 1 35.31 2 PRO B N 1
ATOM 2401 C CA . PRO B 1 2 ? -31.312 37.906 22.359 1 35.31 2 PRO B CA 1
ATOM 2402 C C . PRO B 1 2 ? -29.797 37.719 22.312 1 35.31 2 PRO B C 1
ATOM 2404 O O . PRO B 1 2 ? -29.078 38.625 21.859 1 35.31 2 PRO B O 1
ATOM 2407 N N . ASN B 1 3 ? -29.078 37.344 23.375 1 38.59 3 ASN B N 1
ATOM 2408 C CA . ASN B 1 3 ? -27.656 37.031 23.469 1 38.59 3 ASN B CA 1
ATOM 2409 C C . ASN B 1 3 ? -27.094 36.562 22.141 1 38.59 3 ASN B C 1
ATOM 2411 O O . ASN B 1 3 ? -27.766 35.812 21.422 1 38.59 3 ASN B O 1
ATOM 2415 N N . PRO B 1 4 ? -26.344 37.281 21.375 1 41.62 4 PRO B N 1
ATOM 2416 C CA . PRO B 1 4 ? -25.734 37 20.078 1 41.62 4 PRO B CA 1
ATOM 2417 C C . PRO B 1 4 ? -25.5 35.5 19.859 1 41.62 4 PRO B C 1
ATOM 2419 O O . PRO B 1 4 ? -25.297 34.75 20.828 1 41.62 4 PRO B O 1
ATOM 2422 N N . SER B 1 5 ? -26.047 34.844 18.781 1 40.41 5 SER B N 1
ATOM 2423 C CA . SER B 1 5 ? -26.359 33.531 18.219 1 40.41 5 SER B CA 1
ATOM 2424 C C . SER B 1 5 ? -25.141 32.625 18.203 1 40.41 5 SER B C 1
ATOM 2426 O O . SER B 1 5 ? -24.141 32.938 17.547 1 40.41 5 SER B O 1
ATOM 2428 N N . ARG B 1 6 ? -24.578 32.094 19.297 1 45.25 6 ARG B N 1
ATOM 2429 C CA . ARG B 1 6 ? -23.75 30.906 19.484 1 45.25 6 ARG B CA 1
ATOM 2430 C C . ARG B 1 6 ? -23.953 29.891 18.359 1 45.25 6 ARG B C 1
ATOM 2432 O O . ARG B 1 6 ? -24.969 29.188 18.344 1 45.25 6 ARG B O 1
ATOM 2439 N N . ARG B 1 7 ? -23.75 30.219 17.203 1 52.34 7 ARG B N 1
ATOM 2440 C CA . ARG B 1 7 ? -23.797 29.141 16.219 1 52.34 7 ARG B CA 1
ATOM 2441 C C . ARG B 1 7 ? -23.312 27.844 16.812 1 52.34 7 ARG B C 1
ATOM 2443 O O . ARG B 1 7 ? -22.188 27.766 17.328 1 52.34 7 ARG B O 1
ATOM 2450 N N . PRO B 1 8 ? -24.219 26.875 17.172 1 59.16 8 PRO B N 1
ATOM 2451 C CA . PRO B 1 8 ? -24.047 25.781 18.125 1 59.16 8 PRO B CA 1
ATOM 2452 C C . PRO B 1 8 ? -22.859 24.875 17.75 1 59.16 8 PRO B C 1
ATOM 2454 O O . PRO B 1 8 ? -22.5 24.766 16.578 1 59.16 8 PRO B O 1
ATOM 2457 N N . ALA B 1 9 ? -21.875 24.828 18.641 1 65.94 9 ALA B N 1
ATOM 2458 C CA . ALA B 1 9 ? -20.781 23.859 18.672 1 65.94 9 ALA B CA 1
ATOM 2459 C C . ALA B 1 9 ? -21.125 22.625 17.844 1 65.94 9 ALA B C 1
ATOM 2461 O O . ALA B 1 9 ? -20.266 22.062 17.172 1 65.94 9 ALA B O 1
ATOM 2462 N N . GLY B 1 10 ? -22.406 22.5 17.609 1 77.12 10 GLY B N 1
ATOM 2463 C CA . GLY B 1 10 ? -22.875 21.344 16.844 1 77.12 10 GLY B CA 1
ATOM 2464 C C . GLY B 1 10 ? -22.75 21.531 15.352 1 77.12 10 GLY B C 1
ATOM 2465 O O . GLY B 1 10 ? -22.453 20.578 14.625 1 77.12 10 GLY B O 1
ATOM 2466 N N . ALA B 1 11 ? -22.906 22.797 14.836 1 82.88 11 ALA B N 1
ATOM 2467 C CA . ALA B 1 11 ? -22.844 23.047 13.398 1 82.88 11 ALA B CA 1
ATOM 2468 C C . ALA B 1 11 ? -21.422 22.875 12.867 1 82.88 11 ALA B C 1
ATOM 2470 O O . ALA B 1 11 ? -21.219 22.312 11.789 1 82.88 11 ALA B O 1
ATOM 2471 N N . PHE B 1 12 ? -20.469 23.312 13.625 1 86.75 12 PHE B N 1
ATOM 2472 C CA . PHE B 1 12 ? -19.078 23.188 13.203 1 86.75 12 PHE B CA 1
ATOM 2473 C C . PHE B 1 12 ? -18.641 21.734 13.219 1 86.75 12 PHE B C 1
ATOM 2475 O O . PHE B 1 12 ? -17.875 21.297 12.352 1 86.75 12 PHE B O 1
ATOM 2482 N N . ALA B 1 13 ? -19.172 21.047 14.164 1 90.81 13 ALA B N 1
ATOM 2483 C CA . ALA B 1 13 ? -18.875 19.625 14.25 1 90.81 13 ALA B CA 1
ATOM 2484 C C . ALA B 1 13 ? -19.438 18.875 13.039 1 90.81 13 ALA B C 1
ATOM 2486 O O . ALA B 1 13 ? -18.797 17.984 12.5 1 90.81 13 ALA B O 1
ATOM 2487 N N . LEU B 1 14 ? -20.547 19.281 12.562 1 91.44 14 LEU B N 1
ATOM 2488 C CA . LEU B 1 14 ? -21.172 18.672 11.391 1 91.44 14 LEU B CA 1
ATOM 2489 C C . LEU B 1 14 ? -20.406 19.031 10.125 1 91.44 14 LEU B C 1
ATOM 2491 O O . LEU B 1 14 ? -20.219 18.188 9.242 1 91.44 14 LEU B O 1
ATOM 2495 N N . LEU B 1 15 ? -20 20.234 10.047 1 91.31 15 LEU B N 1
ATOM 2496 C CA . LEU B 1 15 ? -19.219 20.656 8.891 1 91.31 15 LEU B CA 1
ATOM 2497 C C . LEU B 1 15 ? -17.891 19.906 8.828 1 91.31 15 LEU B C 1
ATOM 2499 O O . LEU B 1 15 ? -17.453 19.516 7.742 1 91.31 15 LEU B O 1
ATOM 2503 N N . ALA B 1 16 ? -17.297 19.719 9.977 1 93.88 16 ALA B N 1
ATOM 2504 C CA . ALA B 1 16 ? -16.062 18.953 10.039 1 93.88 16 ALA B CA 1
ATOM 2505 C C . ALA B 1 16 ? -16.266 17.516 9.594 1 93.88 16 ALA B C 1
ATOM 2507 O O . ALA B 1 16 ? -15.445 16.953 8.867 1 93.88 16 ALA B O 1
ATOM 2508 N N . ALA B 1 17 ? -17.391 16.984 9.984 1 95.69 17 ALA B N 1
ATOM 2509 C CA . ALA B 1 17 ? -17.719 15.625 9.594 1 95.69 17 ALA B CA 1
ATOM 2510 C C . ALA B 1 17 ? -17.938 15.516 8.086 1 95.69 17 ALA B C 1
ATOM 2512 O O . ALA B 1 17 ? -17.484 14.555 7.457 1 95.69 17 ALA B O 1
ATOM 2513 N N . VAL B 1 18 ? -18.531 16.484 7.488 1 96.69 18 VAL B N 1
ATOM 2514 C CA . VAL B 1 18 ? -18.766 16.516 6.047 1 96.69 18 VAL B CA 1
ATOM 2515 C C . VAL B 1 18 ? -17.422 16.609 5.312 1 96.69 18 VAL B C 1
ATOM 2517 O O . VAL B 1 18 ? -17.219 15.93 4.309 1 96.69 18 VAL B O 1
ATOM 2520 N N . ALA B 1 19 ? -16.547 17.406 5.852 1 94.62 19 ALA B N 1
ATOM 2521 C CA . ALA B 1 19 ? -15.219 17.516 5.258 1 94.62 19 ALA B CA 1
ATOM 2522 C C . ALA B 1 19 ? -14.492 16.172 5.285 1 94.62 19 ALA B C 1
ATOM 2524 O O . ALA B 1 19 ? -13.867 15.781 4.297 1 94.62 19 ALA B O 1
ATOM 2525 N N . GLY B 1 20 ? -14.625 15.516 6.406 1 95.38 20 GLY B N 1
ATOM 2526 C CA . GLY B 1 20 ? -14.016 14.195 6.508 1 95.38 20 GLY B CA 1
ATOM 2527 C C . GLY B 1 20 ? -14.602 13.195 5.527 1 95.38 20 GLY B C 1
ATOM 2528 O O . GLY B 1 20 ? -13.859 12.438 4.898 1 95.38 20 GLY B O 1
ATOM 2529 N N . ALA B 1 21 ? -15.891 13.234 5.398 1 97.5 21 ALA B N 1
ATOM 2530 C CA . ALA B 1 21 ? -16.562 12.352 4.445 1 97.5 21 ALA B CA 1
ATOM 2531 C C . ALA B 1 21 ? -16.141 12.656 3.016 1 97.5 21 ALA B C 1
ATOM 2533 O O . ALA B 1 21 ? -15.914 11.75 2.215 1 97.5 21 ALA B O 1
ATOM 2534 N N . LEU B 1 22 ? -15.977 13.914 2.686 1 96.5 22 LEU B N 1
ATOM 2535 C CA . LEU B 1 22 ? -15.555 14.32 1.351 1 96.5 22 LEU B CA 1
ATOM 2536 C C . LEU B 1 22 ? -14.133 13.852 1.064 1 96.5 22 LEU B C 1
ATOM 2538 O O . LEU B 1 22 ? -13.828 13.398 -0.042 1 96.5 22 LEU B O 1
ATOM 2542 N N . VAL B 1 23 ? -13.297 13.969 2.076 1 93.75 23 VAL B N 1
ATOM 2543 C CA . VAL B 1 23 ? -11.93 13.484 1.931 1 93.75 23 VAL B CA 1
ATOM 2544 C C . VAL B 1 23 ? -11.938 11.977 1.669 1 93.75 23 VAL B C 1
ATOM 2546 O O . VAL B 1 23 ? -11.219 11.492 0.795 1 93.75 23 VAL B O 1
ATOM 2549 N N . ALA B 1 24 ? -12.797 11.266 2.375 1 95.44 24 ALA B N 1
ATOM 2550 C CA . ALA B 1 24 ? -12.906 9.828 2.174 1 95.44 24 ALA B CA 1
ATOM 2551 C C . ALA B 1 24 ? -13.414 9.508 0.77 1 95.44 24 ALA B C 1
ATOM 2553 O O . ALA B 1 24 ? -12.945 8.555 0.136 1 95.44 24 ALA B O 1
ATOM 2554 N N . VAL B 1 25 ? -14.32 10.32 0.261 1 96.12 25 VAL B N 1
ATOM 2555 C CA . VAL B 1 25 ? -14.859 10.117 -1.079 1 96.12 25 VAL B CA 1
ATOM 2556 C C . VAL B 1 25 ? -13.758 10.336 -2.117 1 96.12 25 VAL B C 1
ATOM 2558 O O . VAL B 1 25 ? -13.531 9.484 -2.98 1 96.12 25 VAL B O 1
ATOM 2561 N N . VAL B 1 26 ? -13.07 11.391 -1.979 1 92.44 26 VAL B N 1
ATOM 2562 C CA . VAL B 1 26 ? -12.047 11.75 -2.957 1 92.44 26 VAL B CA 1
ATOM 2563 C C . VAL B 1 26 ? -10.93 10.703 -2.945 1 92.44 26 VAL B C 1
ATOM 2565 O O . VAL B 1 26 ? -10.531 10.211 -4 1 92.44 26 VAL B O 1
ATOM 2568 N N . LEU B 1 27 ? -10.523 10.336 -1.812 1 90.69 27 LEU B N 1
ATOM 2569 C CA . LEU B 1 27 ? -9.445 9.367 -1.705 1 90.69 27 LEU B CA 1
ATOM 2570 C C . LEU B 1 27 ? -9.914 7.98 -2.113 1 90.69 27 LEU B C 1
ATOM 2572 O O . LEU B 1 27 ? -9.141 7.191 -2.656 1 90.69 27 LEU B O 1
ATOM 2576 N N . GLY B 1 28 ? -11.164 7.656 -1.76 1 93.12 28 GLY B N 1
ATOM 2577 C CA . GLY B 1 28 ? -11.719 6.391 -2.203 1 93.12 28 GLY B CA 1
ATOM 2578 C C . GLY B 1 28 ? -11.68 6.215 -3.709 1 93.12 28 GLY B C 1
ATOM 2579 O O . GLY B 1 28 ? -11.328 5.141 -4.207 1 93.12 28 GLY B O 1
ATOM 2580 N N . PHE B 1 29 ? -11.945 7.266 -4.457 1 91.5 29 PHE B N 1
ATOM 2581 C CA . PHE B 1 29 ? -11.898 7.207 -5.91 1 91.5 29 PHE B CA 1
ATOM 2582 C C . PHE B 1 29 ? -10.461 7.199 -6.41 1 91.5 29 PHE B C 1
ATOM 2584 O O . PHE B 1 29 ? -10.109 6.434 -7.309 1 91.5 29 PHE B O 1
ATOM 2591 N N . LEU B 1 30 ? -9.648 7.922 -5.754 1 86.88 30 LEU B N 1
ATOM 2592 C CA . LEU B 1 30 ? -8.32 8.148 -6.312 1 86.88 30 LEU B CA 1
ATOM 2593 C C . LEU B 1 30 ? -7.375 7.004 -5.961 1 86.88 30 LEU B C 1
ATOM 2595 O O . LEU B 1 30 ? -6.379 6.781 -6.652 1 86.88 30 LEU B O 1
ATOM 2599 N N . THR B 1 31 ? -7.621 6.277 -4.898 1 88.75 31 THR B N 1
ATOM 2600 C CA . THR B 1 31 ? -6.68 5.254 -4.453 1 88.75 31 THR B CA 1
ATOM 2601 C C . THR B 1 31 ? -7.305 3.865 -4.562 1 88.75 31 THR B C 1
ATOM 2603 O O . THR B 1 31 ? -7.109 3.17 -5.562 1 88.75 31 THR B O 1
ATOM 2606 N N . PHE B 1 32 ? -8.273 3.592 -3.773 1 89.06 32 PHE B N 1
ATOM 2607 C CA . PHE B 1 32 ? -8.781 2.23 -3.66 1 89.06 32 PHE B CA 1
ATOM 2608 C C . PHE B 1 32 ? -9.766 1.925 -4.785 1 89.06 32 PHE B C 1
ATOM 2610 O O . PHE B 1 32 ? -10.031 0.759 -5.082 1 89.06 32 PHE B O 1
ATOM 2617 N N . GLY B 1 33 ? -10.297 3.043 -5.383 1 88.88 33 GLY B N 1
ATOM 2618 C CA . GLY B 1 33 ? -11.055 2.814 -6.602 1 88.88 33 GLY B CA 1
ATOM 2619 C C . GLY B 1 33 ? -10.227 2.213 -7.719 1 88.88 33 GLY B C 1
ATOM 2620 O O . GLY B 1 33 ? -10.688 1.323 -8.438 1 88.88 33 GLY B O 1
ATOM 2621 N N . ALA B 1 34 ? -9.031 2.645 -7.82 1 87.44 34 ALA B N 1
ATOM 2622 C CA . ALA B 1 34 ? -8.102 2.094 -8.805 1 87.44 34 ALA B CA 1
ATOM 2623 C C . ALA B 1 34 ? -7.781 0.634 -8.5 1 87.44 34 ALA B C 1
ATOM 2625 O O . ALA B 1 34 ? -7.719 -0.197 -9.414 1 87.44 34 ALA B O 1
ATOM 2626 N N . GLN B 1 35 ? -7.664 0.313 -7.258 1 88.19 35 GLN B N 1
ATOM 2627 C CA . GLN B 1 35 ? -7.305 -1.043 -6.863 1 88.19 35 GLN B CA 1
ATOM 2628 C C . GLN B 1 35 ? -8.492 -1.988 -6.984 1 88.19 35 GLN B C 1
ATOM 2630 O O . GLN B 1 35 ? -8.336 -3.156 -7.344 1 88.19 35 GLN B O 1
ATOM 2635 N N . ALA B 1 36 ? -9.68 -1.438 -6.77 1 89.88 36 ALA B N 1
ATOM 2636 C CA . ALA B 1 36 ? -10.883 -2.266 -6.754 1 89.88 36 ALA B CA 1
ATOM 2637 C C . ALA B 1 36 ? -11.352 -2.576 -8.172 1 89.88 36 ALA B C 1
ATOM 2639 O O . ALA B 1 36 ? -12.195 -3.459 -8.375 1 89.88 36 ALA B O 1
ATOM 2640 N N . THR B 1 37 ? -10.734 -1.907 -9.156 1 87.94 37 THR B N 1
ATOM 2641 C CA . THR B 1 37 ? -11.203 -2.082 -10.531 1 87.94 37 THR B CA 1
ATOM 2642 C C . THR B 1 37 ? -10.102 -2.648 -11.414 1 87.94 37 THR B C 1
ATOM 2644 O O . THR B 1 37 ? -10.148 -2.52 -12.641 1 87.94 37 THR B O 1
ATOM 2647 N N . VAL B 1 38 ? -9.148 -3.248 -10.781 1 87.12 38 VAL B N 1
ATOM 2648 C CA . VAL B 1 38 ? -8.039 -3.816 -11.531 1 87.12 38 VAL B CA 1
ATOM 2649 C C . VAL B 1 38 ? -8.523 -5.008 -12.352 1 87.12 38 VAL B C 1
ATOM 2651 O O . VAL B 1 38 ? -9.234 -5.871 -11.836 1 87.12 38 VAL B O 1
ATOM 2654 N N . ALA B 1 39 ? -8.18 -4.992 -13.602 1 87.5 39 ALA B N 1
ATOM 2655 C CA . ALA B 1 39 ? -8.461 -6.078 -14.539 1 87.5 39 ALA B CA 1
ATOM 2656 C C . ALA B 1 39 ? -7.445 -6.098 -15.68 1 87.5 39 ALA B C 1
ATOM 2658 O O . ALA B 1 39 ? -7.105 -5.051 -16.234 1 87.5 39 ALA B O 1
ATOM 2659 N N . PRO B 1 40 ? -6.973 -7.211 -15.922 1 86 40 PRO B N 1
ATOM 2660 C CA . PRO B 1 40 ? -6.012 -7.266 -17.016 1 86 40 PRO B CA 1
ATOM 2661 C C . PRO B 1 40 ? -6.598 -6.773 -18.344 1 86 40 PRO B C 1
ATOM 2663 O O . PRO B 1 40 ? -7.742 -7.098 -18.672 1 86 40 PRO B O 1
ATOM 2666 N N . ASP B 1 41 ? -5.941 -5.934 -18.891 1 89.75 41 ASP B N 1
ATOM 2667 C CA . ASP B 1 41 ? -6.312 -5.367 -20.188 1 89.75 41 ASP B CA 1
ATOM 2668 C C . ASP B 1 41 ? -5.121 -5.344 -21.141 1 89.75 41 ASP B C 1
ATOM 2670 O O . ASP B 1 41 ? -4.434 -4.328 -21.266 1 89.75 41 ASP B O 1
ATOM 2674 N N . GLY B 1 42 ? -4.918 -6.504 -21.891 1 92.38 42 GLY B N 1
ATOM 2675 C CA . GLY B 1 42 ? -3.889 -6.562 -22.922 1 92.38 42 GLY B CA 1
ATOM 2676 C C . GLY B 1 42 ? -2.482 -6.57 -22.344 1 92.38 42 GLY B C 1
ATOM 2677 O O . GLY B 1 42 ? -1.622 -5.809 -22.797 1 92.38 42 GLY B O 1
ATOM 2678 N N . LEU B 1 43 ? -2.203 -7.363 -21.25 1 94.88 43 LEU B N 1
ATOM 2679 C CA . LEU B 1 43 ? -0.854 -7.523 -20.719 1 94.88 43 LEU B CA 1
ATOM 2680 C C . LEU B 1 43 ? 0.087 -8.078 -21.781 1 94.88 43 LEU B C 1
ATOM 2682 O O . LEU B 1 43 ? -0.124 -9.188 -22.297 1 94.88 43 LEU B O 1
ATOM 2686 N N . PRO B 1 44 ? 1.029 -7.344 -22.203 1 96.06 44 PRO B N 1
ATOM 2687 C CA . PRO B 1 44 ? 1.866 -7.773 -23.328 1 96.06 44 PRO B CA 1
ATOM 2688 C C . PRO B 1 44 ? 2.771 -8.953 -22.969 1 96.06 44 PRO B C 1
ATOM 2690 O O . PRO B 1 44 ? 3.518 -8.883 -21.984 1 96.06 44 PRO B O 1
ATOM 2693 N N . LEU B 1 45 ? 2.705 -9.984 -23.719 1 97.19 45 LEU B N 1
ATOM 2694 C CA . LEU B 1 45 ? 3.527 -11.188 -23.609 1 97.19 45 LEU B CA 1
ATOM 2695 C C . LEU B 1 45 ? 4.102 -11.562 -24.984 1 97.19 45 LEU B C 1
ATOM 2697 O O . LEU B 1 45 ? 3.633 -11.078 -26.016 1 97.19 45 LEU B O 1
ATOM 2701 N N . ALA B 1 46 ? 5.172 -12.305 -24.953 1 97 46 ALA B N 1
ATOM 2702 C CA . ALA B 1 46 ? 5.762 -12.758 -26.219 1 97 46 ALA B CA 1
ATOM 2703 C C . ALA B 1 46 ? 5.926 -14.273 -26.234 1 97 46 ALA B C 1
ATOM 2705 O O . ALA B 1 46 ? 6.055 -14.898 -25.172 1 97 46 ALA B O 1
ATOM 2706 N N . VAL B 1 47 ? 5.777 -14.789 -27.312 1 96 47 VAL B N 1
ATOM 2707 C CA . VAL B 1 47 ? 6.082 -16.203 -27.562 1 96 47 VAL B CA 1
ATOM 2708 C C . VAL B 1 47 ? 7.16 -16.312 -28.641 1 96 47 VAL B C 1
ATOM 2710 O O . VAL B 1 47 ? 7.051 -15.703 -29.703 1 96 47 VAL B O 1
ATOM 2713 N N . ALA B 1 48 ? 8.195 -16.953 -28.219 1 96.38 48 ALA B N 1
ATOM 2714 C CA . ALA B 1 48 ? 9.328 -17.094 -29.125 1 96.38 48 ALA B CA 1
ATOM 2715 C C . ALA B 1 48 ? 9.43 -18.516 -29.656 1 96.38 48 ALA B C 1
ATOM 2717 O O . ALA B 1 48 ? 9.422 -19.469 -28.891 1 96.38 48 ALA B O 1
ATOM 2718 N N . ALA B 1 49 ? 9.461 -18.609 -30.938 1 92.56 49 ALA B N 1
ATOM 2719 C CA . ALA B 1 49 ? 9.617 -19.922 -31.594 1 92.56 49 ALA B CA 1
ATOM 2720 C C . ALA B 1 49 ? 10.742 -19.875 -32.625 1 92.56 49 ALA B C 1
ATOM 2722 O O . ALA B 1 49 ? 10.867 -18.922 -33.375 1 92.56 49 ALA B O 1
ATOM 2723 N N . PRO B 1 50 ? 11.594 -20.938 -32.531 1 84.06 50 PRO B N 1
ATOM 2724 C CA . PRO B 1 50 ? 12.555 -21.062 -33.625 1 84.06 50 PRO B CA 1
ATOM 2725 C C . PRO B 1 50 ? 11.891 -21.344 -34.969 1 84.06 50 PRO B C 1
ATOM 2727 O O . PRO B 1 50 ? 10.711 -21.719 -35.031 1 84.06 50 PRO B O 1
ATOM 2730 N N . PRO B 1 51 ? 12.625 -21.016 -36.062 1 81.38 51 PRO B N 1
ATOM 2731 C CA . PRO B 1 51 ? 12.047 -21.375 -37.375 1 81.38 51 PRO B CA 1
ATOM 2732 C C . PRO B 1 51 ? 11.703 -22.859 -37.469 1 81.38 51 PRO B C 1
ATOM 2734 O O . PRO B 1 51 ? 12.43 -23.703 -36.938 1 81.38 51 PRO B O 1
ATOM 2737 N N . GLY B 1 52 ? 10.5 -23.234 -38.031 1 83.94 52 GLY B N 1
ATOM 2738 C CA . GLY B 1 52 ? 10.102 -24.625 -38.125 1 83.94 52 GLY B CA 1
ATOM 2739 C C . GLY B 1 52 ? 8.711 -24.891 -37.594 1 83.94 52 GLY B C 1
ATOM 2740 O O . GLY B 1 52 ? 7.84 -24.016 -37.656 1 83.94 52 GLY B O 1
ATOM 2741 N N . PRO B 1 53 ? 8.508 -26.078 -37.125 1 83.06 53 PRO B N 1
ATOM 2742 C CA . PRO B 1 53 ? 7.184 -26.547 -36.719 1 83.06 53 PRO B CA 1
ATOM 2743 C C . PRO B 1 53 ? 6.621 -25.812 -35.5 1 83.06 53 PRO B C 1
ATOM 2745 O O . PRO B 1 53 ? 5.402 -25.719 -35.344 1 83.06 53 PRO B O 1
ATOM 2748 N N . LEU B 1 54 ? 7.504 -25.234 -34.781 1 88.19 54 LEU B N 1
ATOM 274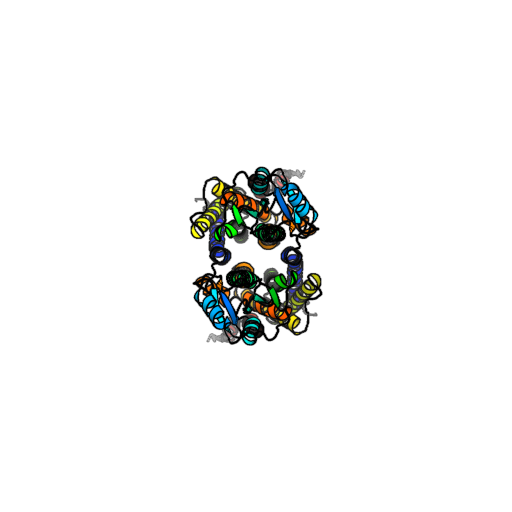9 C CA . LEU B 1 54 ? 7.035 -24.609 -33.562 1 88.19 54 LEU B CA 1
ATOM 2750 C C . LEU B 1 54 ? 6.434 -23.234 -33.844 1 88.19 54 LEU B C 1
ATOM 2752 O O . LEU B 1 54 ? 5.758 -22.656 -33 1 88.19 54 LEU B O 1
ATOM 2756 N N . GLN B 1 55 ? 6.605 -22.766 -35 1 87.94 55 GLN B N 1
ATOM 2757 C CA . GLN B 1 55 ? 6.047 -21.469 -35.375 1 87.94 55 GLN B CA 1
ATOM 2758 C C . GLN B 1 55 ? 4.523 -21.516 -35.438 1 87.94 55 GLN B C 1
ATOM 2760 O O . GLN B 1 55 ? 3.846 -20.562 -35.094 1 87.94 55 GLN B O 1
ATOM 2765 N N . ALA B 1 56 ? 4.102 -22.656 -35.906 1 87.62 56 ALA B N 1
ATOM 2766 C CA . ALA B 1 56 ? 2.652 -22.828 -35.938 1 87.62 56 ALA B CA 1
ATOM 2767 C C . ALA B 1 56 ? 2.055 -22.812 -34.562 1 87.62 56 ALA B C 1
ATOM 2769 O O . ALA B 1 56 ? 0.989 -22.234 -34.312 1 87.62 56 ALA B O 1
ATOM 2770 N N . ALA B 1 57 ? 2.779 -23.438 -33.688 1 88.56 57 ALA B N 1
ATOM 2771 C CA . ALA B 1 57 ? 2.336 -23.469 -32.281 1 88.56 57 ALA B CA 1
ATOM 2772 C C . ALA B 1 57 ? 2.34 -22.062 -31.688 1 88.56 57 ALA B C 1
ATOM 2774 O O . ALA B 1 57 ? 1.427 -21.703 -30.938 1 88.56 57 ALA B O 1
ATOM 2775 N N . ALA B 1 58 ? 3.305 -21.344 -32 1 91.25 58 ALA B N 1
ATOM 2776 C CA . ALA B 1 58 ? 3.418 -19.984 -31.5 1 91.25 58 ALA B CA 1
ATOM 2777 C C . ALA B 1 58 ? 2.252 -19.125 -31.984 1 91.25 58 ALA B C 1
ATOM 2779 O O . ALA B 1 58 ? 1.663 -18.375 -31.203 1 91.25 58 ALA B O 1
ATOM 2780 N N . HIS B 1 59 ? 1.915 -19.266 -33.188 1 88.94 59 HIS B N 1
ATOM 2781 C CA . HIS B 1 59 ? 0.795 -18.516 -33.75 1 88.94 59 HIS B CA 1
ATOM 2782 C C . HIS B 1 59 ? -0.53 -18.984 -33.156 1 88.94 59 HIS B C 1
ATOM 2784 O O . HIS B 1 59 ? -1.451 -18.188 -32.969 1 88.94 59 HIS B O 1
ATOM 2790 N N . GLY B 1 60 ? -0.605 -20.25 -32.844 1 87.25 60 GLY B N 1
ATOM 2791 C CA . GLY B 1 60 ? -1.775 -20.781 -32.156 1 87.25 60 GLY B CA 1
ATOM 2792 C C . GLY B 1 60 ? -1.991 -20.172 -30.797 1 87.25 60 GLY B C 1
ATOM 2793 O O . GLY B 1 60 ? -3.111 -19.781 -30.438 1 87.25 60 GLY B O 1
ATOM 2794 N N . ILE B 1 61 ? -0.96 -20 -30.062 1 87.88 61 ILE B N 1
ATOM 2795 C CA . ILE B 1 61 ? -1.011 -19.375 -28.75 1 87.88 61 ILE B CA 1
ATOM 2796 C C . ILE B 1 61 ? -1.434 -17.922 -28.875 1 87.88 61 ILE B C 1
ATOM 2798 O O . ILE B 1 61 ? -2.307 -17.453 -28.141 1 87.88 61 ILE B O 1
ATOM 2802 N N . ALA B 1 62 ? -0.849 -17.266 -29.766 1 87.19 62 ALA B N 1
ATOM 2803 C CA . ALA B 1 62 ? -1.076 -15.836 -29.953 1 87.19 62 ALA B CA 1
ATOM 2804 C C . ALA B 1 62 ? -2.514 -15.562 -30.375 1 87.19 62 ALA B C 1
ATOM 2806 O O . ALA B 1 62 ? -3.041 -14.469 -30.141 1 87.19 62 ALA B O 1
ATOM 2807 N N . SER B 1 63 ? -3.09 -16.547 -30.984 1 84 63 SER B N 1
ATOM 2808 C CA . SER B 1 63 ? -4.453 -16.359 -31.469 1 84 63 SER B CA 1
ATOM 2809 C C . SER B 1 63 ? -5.473 -16.562 -30.359 1 84 63 SER B C 1
ATOM 2811 O O . SER B 1 63 ? -6.617 -16.125 -30.453 1 84 63 SER B O 1
ATOM 2813 N N . HIS B 1 64 ? -5.102 -17.281 -29.281 1 71.94 64 HIS B N 1
ATOM 2814 C CA . HIS B 1 64 ? -6.016 -17.578 -28.172 1 71.94 64 HIS B CA 1
ATOM 2815 C C . HIS B 1 64 ? -5.984 -16.469 -27.125 1 71.94 64 HIS B C 1
ATOM 2817 O O . HIS B 1 64 ? -6.727 -16.516 -26.141 1 71.94 64 HIS B O 1
ATOM 2823 N N . GLY B 1 65 ? -5.105 -15.57 -27.312 1 63.09 65 GLY B N 1
ATOM 2824 C CA . GLY B 1 65 ? -5.027 -14.531 -26.297 1 63.09 65 GLY B CA 1
ATOM 2825 C C . GLY B 1 65 ? -6.23 -13.602 -26.297 1 63.09 65 GLY B C 1
ATOM 2826 O O . GLY B 1 65 ? -6.719 -13.219 -27.375 1 63.09 65 GLY B O 1
ATOM 2827 N N . GLY B 1 66 ? -7.223 -13.812 -25.609 1 66.44 66 GLY B N 1
ATOM 2828 C CA . GLY B 1 66 ? -8.352 -12.906 -25.453 1 66.44 66 GLY B CA 1
ATOM 2829 C C . GLY B 1 66 ? -7.945 -11.523 -24.984 1 66.44 66 GLY B C 1
ATOM 2830 O O . GLY B 1 66 ? -6.789 -11.125 -25.156 1 66.44 66 GLY B O 1
ATOM 2831 N N . GLY B 1 67 ? -8.883 -10.562 -24.531 1 77.81 67 GLY B N 1
ATOM 2832 C CA . GLY B 1 67 ? -8.758 -9.172 -24.125 1 77.81 67 GLY B CA 1
ATOM 2833 C C . GLY B 1 67 ? -7.859 -8.984 -22.906 1 77.81 67 GLY B C 1
ATOM 2834 O O . GLY B 1 67 ? -7.391 -7.875 -22.641 1 77.81 67 GLY B O 1
ATOM 2835 N N . GLN B 1 68 ? -7.324 -10.086 -22.281 1 87.12 68 GLN B N 1
ATOM 2836 C CA . GLN B 1 68 ? -6.586 -9.961 -21.031 1 87.12 68 GLN B CA 1
ATOM 2837 C C . GLN B 1 68 ? -5.086 -9.867 -21.281 1 87.12 68 GLN B C 1
ATOM 2839 O O . GLN B 1 68 ? -4.383 -9.109 -20.609 1 87.12 68 GLN B O 1
ATOM 2844 N N . VAL B 1 69 ? -4.668 -10.656 -22.344 1 92.94 69 VAL B N 1
ATOM 2845 C CA . VAL B 1 69 ? -3.244 -10.625 -22.672 1 92.94 69 VAL B CA 1
ATOM 2846 C C . VAL B 1 69 ? -3.062 -10.312 -24.156 1 92.94 69 VAL B C 1
ATOM 2848 O O . VAL B 1 69 ? -3.951 -10.586 -24.969 1 92.94 69 VAL B O 1
ATOM 2851 N N . SER B 1 70 ? -2.014 -9.633 -24.531 1 93.56 70 SER B N 1
ATOM 2852 C CA . SER B 1 70 ? -1.605 -9.367 -25.906 1 93.56 70 SER B CA 1
ATOM 2853 C C . SER B 1 70 ? -0.32 -10.109 -26.25 1 93.56 70 SER B C 1
ATOM 2855 O O . SER B 1 70 ? 0.686 -9.984 -25.547 1 93.56 70 SER B O 1
ATOM 2857 N N . TRP B 1 71 ? -0.419 -10.906 -27.297 1 93.81 71 TRP B N 1
ATOM 2858 C CA . TRP B 1 71 ? 0.692 -11.781 -27.656 1 93.81 71 TRP B CA 1
ATOM 2859 C C . TRP B 1 71 ? 1.479 -11.219 -28.828 1 93.81 71 TRP B C 1
ATOM 2861 O O . TRP B 1 71 ? 0.894 -10.688 -29.781 1 93.81 71 TRP B O 1
ATOM 2871 N N . ARG B 1 72 ? 2.768 -11.359 -28.75 1 93.62 72 ARG B N 1
ATOM 2872 C CA . ARG B 1 72 ? 3.66 -11.078 -29.859 1 93.62 72 ARG B CA 1
ATOM 2873 C C . ARG B 1 72 ? 4.535 -12.281 -30.188 1 93.62 72 ARG B C 1
ATOM 2875 O O . ARG B 1 72 ? 5.184 -12.844 -29.312 1 93.62 72 ARG B O 1
ATOM 2882 N N . VAL B 1 73 ? 4.48 -12.672 -31.422 1 94.56 73 VAL B N 1
ATOM 2883 C CA . VAL B 1 73 ? 5.34 -13.766 -31.875 1 94.56 73 VAL B CA 1
ATOM 2884 C C . VAL B 1 73 ? 6.699 -13.211 -32.281 1 94.56 73 VAL B C 1
ATOM 2886 O O . VAL B 1 73 ? 6.773 -12.289 -33.094 1 94.56 73 VAL B O 1
ATOM 2889 N N . THR B 1 74 ? 7.699 -13.781 -31.672 1 94.88 74 THR B N 1
ATOM 2890 C CA . THR B 1 74 ? 9.031 -13.242 -31.922 1 94.88 74 THR B CA 1
ATOM 2891 C C . THR B 1 74 ? 10.078 -14.359 -31.906 1 94.88 74 THR B C 1
ATOM 2893 O O . THR B 1 74 ? 9.727 -15.539 -31.797 1 94.88 74 THR B O 1
ATOM 2896 N N . SER B 1 75 ? 11.367 -13.984 -32.219 1 93.88 75 SER B N 1
ATOM 2897 C CA . SER B 1 75 ? 12.5 -14.875 -31.953 1 93.88 75 SER B CA 1
ATOM 2898 C C . SER B 1 75 ? 12.93 -14.82 -30.5 1 93.88 75 SER B C 1
ATOM 2900 O O . SER B 1 75 ? 12.508 -13.938 -29.75 1 93.88 75 SER B O 1
ATOM 2902 N N . ALA B 1 76 ? 13.703 -15.789 -30.094 1 93.81 76 ALA B N 1
ATOM 2903 C CA . ALA B 1 76 ? 14.188 -15.828 -28.719 1 93.81 76 ALA B CA 1
ATOM 2904 C C . ALA B 1 76 ? 15.008 -14.586 -28.391 1 93.81 76 ALA B C 1
ATOM 2906 O O . ALA B 1 76 ? 14.844 -13.992 -27.328 1 93.81 76 ALA B O 1
ATOM 2907 N N . GLU B 1 77 ? 15.898 -14.188 -29.281 1 94.5 77 GLU B N 1
ATOM 2908 C CA . GLU B 1 77 ? 16.75 -13.023 -29.078 1 94.5 77 GLU B CA 1
ATOM 2909 C C . GLU B 1 77 ? 15.922 -11.742 -28.984 1 94.5 77 GLU B C 1
ATOM 2911 O O . GLU B 1 77 ? 16.141 -10.922 -28.078 1 94.5 77 GLU B O 1
ATOM 2916 N N . GLU B 1 78 ? 15.031 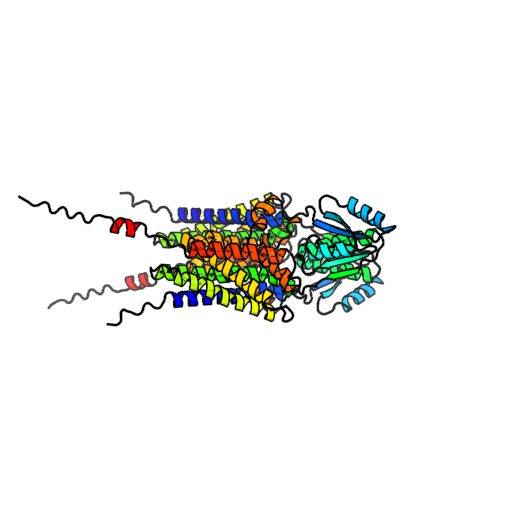-11.609 -29.859 1 95.19 78 GLU B N 1
ATOM 2917 C CA . GLU B 1 78 ? 14.172 -10.43 -29.844 1 95.19 78 GLU B CA 1
ATOM 2918 C C . GLU B 1 78 ? 13.273 -10.414 -28.609 1 95.19 78 GLU B C 1
ATOM 2920 O O . GLU B 1 78 ? 13.016 -9.352 -28.047 1 95.19 78 GLU B O 1
ATOM 2925 N N . GLY B 1 79 ? 12.766 -11.586 -28.25 1 95.94 79 GLY B N 1
ATOM 2926 C CA . GLY B 1 79 ? 11.945 -11.688 -27.062 1 95.94 79 GLY B CA 1
ATOM 2927 C C . GLY B 1 79 ? 12.656 -11.211 -25.797 1 95.94 79 GLY B C 1
ATOM 2928 O O . GLY B 1 79 ? 12.094 -10.469 -25 1 95.94 79 GLY B O 1
ATOM 2929 N N . ARG B 1 80 ? 13.859 -11.633 -25.688 1 95.44 80 ARG B N 1
ATOM 2930 C CA . ARG B 1 80 ? 14.648 -11.242 -24.516 1 95.44 80 ARG B CA 1
ATOM 2931 C C . ARG B 1 80 ? 14.969 -9.758 -24.547 1 95.44 80 ARG B C 1
ATOM 2933 O O . ARG B 1 80 ? 15.047 -9.109 -23.5 1 95.44 80 ARG B O 1
ATOM 2940 N N . LYS B 1 81 ? 15.133 -9.227 -25.734 1 94.81 81 LYS B N 1
ATOM 2941 C CA . LYS B 1 81 ? 15.336 -7.785 -25.875 1 94.81 81 LYS B CA 1
ATOM 2942 C C . LYS B 1 81 ? 14.078 -7.02 -25.484 1 94.81 81 LYS B C 1
ATOM 2944 O O . LYS B 1 81 ? 14.156 -5.988 -24.812 1 94.81 81 LYS B O 1
ATOM 2949 N N . LEU B 1 82 ? 12.914 -7.508 -25.922 1 95.88 82 LEU B N 1
ATOM 2950 C CA . LEU B 1 82 ? 11.648 -6.898 -25.547 1 95.88 82 LEU B CA 1
ATOM 2951 C C . LEU B 1 82 ? 11.461 -6.91 -24.031 1 95.88 82 LEU B C 1
ATOM 2953 O O . LEU B 1 82 ? 10.93 -5.957 -23.469 1 95.88 82 LEU B O 1
ATOM 2957 N N . LEU B 1 83 ? 11.875 -7.988 -23.453 1 95.75 83 LEU B N 1
ATOM 2958 C CA . LEU B 1 83 ? 11.797 -8.133 -22 1 95.75 83 LEU B CA 1
ATOM 2959 C C . LEU B 1 83 ? 12.711 -7.129 -21.297 1 95.75 83 LEU B C 1
ATOM 2961 O O . LEU B 1 83 ? 12.312 -6.48 -20.328 1 95.75 83 LEU B O 1
ATOM 2965 N N . GLU B 1 84 ? 13.906 -6.891 -21.781 1 92.56 84 GLU B N 1
ATOM 2966 C CA . GLU B 1 84 ? 14.867 -5.938 -21.234 1 92.56 84 GLU B CA 1
ATOM 2967 C C . GLU B 1 84 ? 14.375 -4.504 -21.391 1 92.56 84 GLU B C 1
ATOM 2969 O O . GLU B 1 84 ? 14.625 -3.66 -20.516 1 92.56 84 GLU B O 1
ATOM 2974 N N . ASP B 1 85 ? 13.68 -4.32 -22.5 1 93.31 85 ASP B N 1
ATOM 2975 C CA . ASP B 1 85 ? 13.156 -2.986 -22.766 1 93.31 85 ASP B CA 1
ATOM 2976 C C . ASP B 1 85 ? 11.812 -2.766 -22.062 1 93.31 85 ASP B C 1
ATOM 2978 O O . ASP B 1 85 ? 11.203 -1.703 -22.203 1 93.31 85 ASP B O 1
ATOM 2982 N N . LYS B 1 86 ? 11.359 -3.721 -21.359 1 93.12 86 LYS B N 1
ATOM 2983 C CA . LYS B 1 86 ? 10.133 -3.66 -20.562 1 93.12 86 LYS B CA 1
ATOM 2984 C C . LYS B 1 86 ? 8.906 -3.486 -21.438 1 93.12 86 LYS B C 1
ATOM 2986 O O . LYS B 1 86 ? 7.938 -2.834 -21.047 1 93.12 86 LYS B O 1
ATOM 2991 N N . GLU B 1 87 ? 9.023 -4.059 -22.641 1 95.88 87 GLU B N 1
ATOM 2992 C CA . GLU B 1 87 ? 7.895 -3.998 -23.562 1 95.88 87 GLU B CA 1
ATOM 2993 C C . GLU B 1 87 ? 6.965 -5.195 -23.375 1 95.88 87 GLU B C 1
ATOM 2995 O O . GLU B 1 87 ? 5.816 -5.168 -23.812 1 95.88 87 GLU B O 1
ATOM 3000 N N . VAL B 1 88 ? 7.48 -6.273 -22.812 1 97.12 88 VAL B N 1
ATOM 3001 C CA . VAL B 1 88 ? 6.688 -7.441 -22.453 1 97.12 88 VAL B CA 1
ATOM 3002 C C . VAL B 1 88 ? 7.004 -7.848 -21.016 1 97.12 88 VAL B C 1
ATOM 3004 O O . VAL B 1 88 ? 8.055 -7.484 -20.469 1 97.12 88 VAL B O 1
ATOM 3007 N N . TYR B 1 89 ? 6.105 -8.562 -20.422 1 97.31 89 TYR B N 1
ATOM 3008 C CA . TYR B 1 89 ? 6.277 -8.969 -19.031 1 97.31 89 TYR B CA 1
ATOM 3009 C C . TYR B 1 89 ? 6.871 -10.367 -18.953 1 97.31 89 TYR B C 1
ATOM 3011 O O . TYR B 1 89 ? 7.336 -10.789 -17.891 1 97.31 89 TYR B O 1
ATOM 3019 N N . GLY B 1 90 ? 6.887 -11.07 -20 1 97.88 90 GLY B N 1
ATOM 3020 C CA . GLY B 1 90 ? 7.426 -12.422 -20.094 1 97.88 90 GLY B CA 1
ATOM 3021 C C . GLY B 1 90 ? 7.465 -12.961 -21.5 1 97.88 90 GLY B C 1
ATOM 3022 O O . GLY B 1 90 ? 6.801 -12.422 -22.391 1 97.88 90 GLY B O 1
ATOM 3023 N N . VAL B 1 91 ? 8.312 -13.961 -21.672 1 97.69 91 VAL B N 1
ATOM 3024 C CA . VAL B 1 91 ? 8.484 -14.602 -22.969 1 97.69 91 VAL B CA 1
ATOM 3025 C C . VAL B 1 91 ? 8.391 -16.125 -22.828 1 97.69 91 VAL B C 1
ATOM 3027 O O . VAL B 1 91 ? 9.008 -16.703 -21.938 1 97.69 91 VAL B O 1
ATOM 3030 N N . LEU B 1 92 ? 7.562 -16.688 -23.547 1 97 92 LEU B N 1
ATOM 3031 C CA . LEU B 1 92 ? 7.562 -18.141 -23.656 1 97 92 LEU B CA 1
ATOM 3032 C C . LEU B 1 92 ? 8.438 -18.594 -24.812 1 97 92 LEU B C 1
ATOM 3034 O O . LEU B 1 92 ? 8.07 -18.406 -25.984 1 97 92 LEU B O 1
ATOM 3038 N N . GLU B 1 93 ? 9.562 -19.125 -24.469 1 96.19 93 GLU B N 1
ATOM 3039 C CA . GLU B 1 93 ? 10.422 -19.734 -25.484 1 96.19 93 GLU B CA 1
ATOM 3040 C C . GLU B 1 93 ? 10.062 -21.188 -25.703 1 96.19 93 GLU B C 1
ATOM 3042 O O . GLU B 1 93 ? 10.328 -22.047 -24.859 1 96.19 93 GLU B O 1
ATOM 3047 N N . LEU B 1 94 ? 9.492 -21.469 -26.797 1 93.06 94 LEU B N 1
ATOM 3048 C CA . LEU B 1 94 ? 9.047 -22.828 -27.078 1 93.06 94 LEU B CA 1
ATOM 3049 C C . LEU B 1 94 ? 10.234 -23.781 -27.156 1 93.06 94 LEU B C 1
ATOM 3051 O O . LEU B 1 94 ? 11.312 -23.406 -27.625 1 93.06 94 LEU B O 1
ATOM 3055 N N . PRO B 1 95 ? 10.133 -24.922 -26.688 1 88.56 95 PRO B N 1
ATOM 3056 C CA . PRO B 1 95 ? 8.828 -25.531 -26.438 1 88.56 95 PRO B CA 1
ATOM 3057 C C . PRO B 1 95 ? 8.297 -25.219 -25.031 1 88.56 95 PRO B C 1
ATOM 3059 O O . PRO B 1 95 ? 7.09 -25.312 -24.797 1 88.56 95 PRO B O 1
ATOM 3062 N N . SER B 1 96 ? 9.281 -24.812 -24.031 1 91.56 96 SER B N 1
ATOM 3063 C CA . SER B 1 96 ? 8.648 -24.797 -22.719 1 91.56 96 SER B CA 1
ATOM 3064 C C . SER B 1 96 ? 9.398 -23.891 -21.75 1 91.56 96 SER B C 1
ATOM 3066 O O . SER B 1 96 ? 9.172 -23.938 -20.547 1 91.56 96 SER B O 1
ATOM 3068 N N . THR B 1 97 ? 10.25 -23 -22.219 1 95.06 97 THR B N 1
ATOM 3069 C CA . THR B 1 97 ? 10.992 -22.141 -21.312 1 95.06 97 THR B CA 1
ATOM 3070 C C . THR B 1 97 ? 10.273 -20.812 -21.125 1 95.06 97 THR B C 1
ATOM 3072 O O . THR B 1 97 ? 9.977 -20.109 -22.094 1 95.06 97 THR B O 1
ATOM 3075 N N . VAL B 1 98 ? 9.945 -20.531 -19.875 1 96.94 98 VAL B N 1
ATOM 3076 C CA . VAL B 1 98 ? 9.328 -19.266 -19.5 1 96.94 98 VAL B CA 1
ATOM 3077 C C . VAL B 1 98 ? 10.391 -18.297 -18.969 1 96.94 98 VAL B C 1
ATOM 3079 O O . VAL B 1 98 ? 11.055 -18.594 -17.969 1 96.94 98 VAL B O 1
ATOM 3082 N N . VAL B 1 99 ? 10.555 -17.219 -19.703 1 97.69 99 VAL B N 1
ATOM 3083 C CA . VAL B 1 99 ? 11.562 -16.25 -19.297 1 97.69 99 VAL B CA 1
ATOM 3084 C C . VAL B 1 99 ? 10.875 -14.984 -18.766 1 97.69 99 VAL B C 1
ATOM 3086 O O . VAL B 1 99 ? 10.023 -14.414 -19.453 1 97.69 99 VAL B O 1
ATOM 3089 N N . VAL B 1 100 ? 11.18 -14.609 -17.516 1 97.38 100 VAL B N 1
ATOM 3090 C CA . VAL B 1 100 ? 10.711 -13.375 -16.906 1 97.38 100 VAL B CA 1
ATOM 3091 C C . VAL B 1 100 ? 11.906 -12.578 -16.375 1 97.38 100 VAL B C 1
ATOM 3093 O O . VAL B 1 100 ? 13.055 -13.023 -16.469 1 97.38 100 VAL B O 1
ATOM 3096 N N . ALA B 1 101 ? 11.648 -11.359 -15.938 1 95.25 101 ALA B N 1
ATOM 3097 C CA . ALA B 1 101 ? 12.766 -10.523 -15.5 1 95.25 101 ALA B CA 1
ATOM 3098 C C . ALA B 1 101 ? 12.414 -9.773 -14.219 1 95.25 101 ALA B C 1
ATOM 3100 O O . ALA B 1 101 ? 11.305 -9.25 -14.078 1 95.25 101 ALA B O 1
ATOM 3101 N N . GLY B 1 102 ? 13.406 -9.688 -13.328 1 93.06 102 GLY B N 1
ATOM 3102 C CA . GLY B 1 102 ? 13.234 -8.984 -12.062 1 93.06 102 GLY B CA 1
ATOM 3103 C C . GLY B 1 102 ? 13.18 -7.473 -12.227 1 93.06 102 GLY B C 1
ATOM 3104 O O . GLY B 1 102 ? 12.742 -6.762 -11.32 1 93.06 102 GLY B O 1
ATOM 3105 N N . ALA B 1 103 ? 13.586 -7.027 -13.391 1 93.62 103 ALA B N 1
ATOM 3106 C CA . ALA B 1 103 ? 13.594 -5.59 -13.648 1 93.62 103 ALA B CA 1
ATOM 3107 C C . ALA B 1 103 ? 12.227 -5.109 -14.117 1 93.62 103 ALA B C 1
ATOM 3109 O O . ALA B 1 103 ? 11.984 -3.904 -14.219 1 93.62 103 ALA B O 1
ATOM 3110 N N . VAL B 1 104 ? 11.328 -6.066 -14.344 1 93.62 104 VAL B N 1
ATOM 3111 C CA . VAL B 1 104 ? 9.961 -5.758 -14.734 1 93.62 104 VAL B CA 1
ATOM 3112 C C . VAL B 1 104 ? 9.055 -5.742 -13.508 1 93.62 104 VAL B C 1
ATOM 3114 O O . VAL B 1 104 ? 9.383 -6.348 -12.484 1 93.62 104 VAL B O 1
ATOM 3117 N N . ASN B 1 105 ? 7.988 -4.953 -13.555 1 93.06 105 ASN B N 1
ATOM 3118 C CA . ASN B 1 105 ? 7.035 -4.867 -12.445 1 93.06 105 ASN B CA 1
ATOM 3119 C C . ASN B 1 105 ? 6.684 -6.25 -11.906 1 93.06 105 ASN B C 1
ATOM 3121 O O . ASN B 1 105 ? 6.27 -7.133 -12.656 1 93.06 105 ASN B O 1
ATOM 3125 N N . PRO B 1 106 ? 6.852 -6.426 -10.625 1 91.25 106 PRO B N 1
ATOM 3126 C CA . PRO B 1 106 ? 6.715 -7.77 -10.062 1 91.25 106 PRO B CA 1
ATOM 3127 C C . PRO B 1 106 ? 5.293 -8.32 -10.195 1 91.25 106 PRO B C 1
ATOM 3129 O O . PRO B 1 106 ? 5.113 -9.516 -10.438 1 91.25 106 PRO B O 1
ATOM 3132 N N . SER B 1 107 ? 4.324 -7.508 -10.031 1 90.19 107 SER B N 1
ATOM 3133 C CA . SER B 1 107 ? 2.945 -7.969 -10.172 1 90.19 107 SER B CA 1
ATOM 3134 C C . SER B 1 107 ? 2.656 -8.422 -11.602 1 90.19 107 SER B C 1
ATOM 3136 O O . SER B 1 107 ? 2.031 -9.461 -11.812 1 90.19 107 SER B O 1
ATOM 3138 N N . GLY B 1 108 ? 3.121 -7.688 -12.531 1 92.88 108 GLY B N 1
ATOM 3139 C CA . GLY B 1 108 ? 2.969 -8.07 -13.93 1 92.88 108 GLY B CA 1
ATOM 3140 C C . GLY B 1 108 ? 3.723 -9.344 -14.281 1 92.88 108 GLY B C 1
ATOM 3141 O O . GLY B 1 108 ? 3.209 -10.195 -15.008 1 92.88 108 GLY B O 1
ATOM 3142 N N . THR B 1 109 ? 4.891 -9.422 -13.711 1 93.56 109 THR B N 1
ATOM 3143 C CA . THR B 1 109 ? 5.73 -10.594 -13.945 1 93.56 109 THR B CA 1
ATOM 3144 C C . THR B 1 109 ? 5.07 -11.852 -13.391 1 93.56 109 THR B C 1
ATOM 3146 O O . THR B 1 109 ? 5.125 -12.914 -14.016 1 93.56 109 THR B O 1
ATOM 3149 N N . GLN B 1 110 ? 4.461 -11.695 -12.273 1 88.75 110 GLN B N 1
ATOM 3150 C CA . GLN B 1 110 ? 3.785 -12.828 -11.648 1 88.75 110 GLN B CA 1
ATOM 3151 C C . GLN B 1 110 ? 2.613 -13.305 -12.5 1 88.75 110 GLN B C 1
ATOM 3153 O O . GLN B 1 110 ? 2.434 -14.508 -12.703 1 88.75 110 GLN B O 1
ATOM 3158 N N . ILE B 1 111 ? 1.865 -12.414 -13.016 1 91 111 ILE B N 1
ATOM 3159 C CA . ILE B 1 111 ? 0.74 -12.75 -13.875 1 91 111 ILE B CA 1
ATOM 3160 C C . ILE B 1 111 ? 1.255 -13.383 -15.172 1 91 111 ILE B C 1
ATOM 3162 O O . ILE B 1 111 ? 0.738 -14.406 -15.617 1 91 111 ILE B O 1
ATOM 3166 N N . ALA B 1 112 ? 2.283 -12.797 -15.734 1 94.81 112 ALA B N 1
ATOM 3167 C CA . ALA B 1 112 ? 2.887 -13.312 -16.969 1 94.81 112 ALA B CA 1
ATOM 3168 C C . ALA B 1 112 ? 3.383 -14.742 -16.781 1 94.81 112 ALA B C 1
ATOM 3170 O O . ALA B 1 112 ? 3.141 -15.602 -17.625 1 94.81 112 ALA B O 1
ATOM 3171 N N . GLN B 1 113 ? 4.059 -14.93 -15.656 1 93.69 113 GLN B N 1
ATOM 3172 C CA . GLN B 1 113 ? 4.59 -16.266 -15.375 1 93.69 113 GLN B CA 1
ATOM 3173 C C . GLN B 1 113 ? 3.473 -17.297 -15.312 1 93.69 113 GLN B C 1
ATOM 3175 O O . GLN B 1 113 ? 3.617 -18.406 -15.828 1 93.69 113 GLN B O 1
ATOM 3180 N N . GLN B 1 114 ? 2.371 -16.922 -14.719 1 86.44 114 GLN B N 1
ATOM 3181 C CA . GLN B 1 114 ? 1.239 -17.828 -14.602 1 86.44 114 GLN B CA 1
ATOM 3182 C C . GLN B 1 114 ? 0.646 -18.141 -15.977 1 86.44 114 GLN B C 1
ATOM 3184 O O . GLN B 1 114 ? 0.392 -19.312 -16.297 1 86.44 114 GLN B O 1
ATOM 3189 N N . VAL B 1 115 ? 0.441 -17.172 -16.812 1 90.56 115 VAL B N 1
ATOM 3190 C CA . VAL B 1 115 ? -0.161 -17.328 -18.125 1 90.56 115 VAL B CA 1
ATOM 3191 C C . VAL B 1 115 ? 0.765 -18.141 -19.031 1 90.56 115 VAL B C 1
ATOM 3193 O O . VAL B 1 115 ? 0.32 -19.078 -19.703 1 90.56 115 VAL B O 1
ATOM 3196 N N . LEU B 1 116 ? 2.045 -17.859 -18.984 1 94.75 116 LEU B N 1
ATOM 3197 C CA . LEU B 1 116 ? 3.016 -18.516 -19.844 1 94.75 116 LEU B CA 1
ATOM 3198 C C . LEU B 1 116 ? 3.217 -19.969 -19.453 1 94.75 116 LEU B C 1
ATOM 3200 O O . LEU B 1 116 ? 3.344 -20.844 -20.312 1 94.75 116 LEU B O 1
ATOM 3204 N N . THR B 1 117 ? 3.285 -20.172 -18.125 1 90.69 117 THR B N 1
ATOM 3205 C CA . THR B 1 117 ? 3.389 -21.547 -17.641 1 90.69 117 THR B CA 1
ATOM 3206 C C . THR B 1 117 ? 2.172 -22.359 -18.062 1 90.69 117 THR B C 1
ATOM 3208 O O . THR B 1 117 ? 2.311 -23.5 -18.5 1 90.69 117 THR B O 1
ATOM 3211 N N . GLY B 1 118 ? 0.979 -21.781 -17.953 1 86.25 118 GLY B N 1
ATOM 3212 C CA . GLY B 1 118 ? -0.231 -22.438 -18.422 1 86.25 118 GLY B CA 1
ATOM 3213 C C . GLY B 1 118 ? -0.208 -22.766 -19.906 1 86.25 118 GLY B C 1
ATOM 3214 O O . GLY B 1 118 ? -0.641 -23.844 -20.312 1 86.25 118 GLY B O 1
ATOM 3215 N N . ALA B 1 119 ? 0.302 -21.875 -20.656 1 89.38 119 ALA B N 1
ATOM 3216 C CA . ALA B 1 119 ? 0.398 -22.078 -22.109 1 89.38 119 ALA B CA 1
ATOM 3217 C C . ALA B 1 119 ? 1.369 -23.203 -22.438 1 89.38 119 ALA B C 1
ATOM 3219 O O . ALA B 1 119 ? 1.1 -24.016 -23.328 1 89.38 119 ALA B O 1
ATOM 3220 N N . ALA B 1 120 ? 2.477 -23.219 -21.781 1 90.69 120 ALA B N 1
ATOM 3221 C CA . ALA B 1 120 ? 3.459 -24.281 -21.984 1 90.69 120 ALA B CA 1
ATOM 3222 C C . ALA B 1 120 ? 2.873 -25.641 -21.625 1 90.69 120 ALA B C 1
ATOM 3224 O O . ALA B 1 120 ? 3.092 -26.625 -22.344 1 90.69 120 ALA B O 1
ATOM 3225 N N . GLN B 1 121 ? 2.16 -25.656 -20.578 1 85.12 121 GLN B N 1
ATOM 3226 C CA . GLN B 1 121 ? 1.541 -26.906 -20.141 1 85.12 121 GLN B CA 1
ATOM 3227 C C . GLN B 1 121 ? 0.479 -27.375 -21.141 1 85.12 121 GLN B C 1
ATOM 3229 O O . GLN B 1 121 ? 0.341 -28.578 -21.391 1 85.12 121 GLN B O 1
ATOM 3234 N N . ALA B 1 122 ? -0.251 -26.453 -21.656 1 83.81 122 ALA B N 1
ATOM 3235 C CA . ALA B 1 122 ? -1.291 -26.781 -22.641 1 83.81 122 ALA B CA 1
ATOM 3236 C C . ALA B 1 122 ? -0.691 -27.391 -23.891 1 83.81 122 ALA B C 1
ATOM 3238 O O . ALA B 1 122 ? -1.345 -28.188 -24.578 1 83.81 122 ALA B O 1
ATOM 3239 N N . LEU B 1 123 ? 0.595 -27.156 -24.141 1 86.12 123 LEU B N 1
ATOM 3240 C CA . LEU B 1 123 ? 1.291 -27.688 -25.312 1 86.12 123 LEU B CA 1
ATOM 3241 C C . LEU B 1 123 ? 1.989 -29 -24.953 1 86.12 123 LEU B C 1
ATOM 3243 O O . LEU B 1 123 ? 2.676 -29.594 -25.797 1 86.12 123 LEU B O 1
ATOM 3247 N N . GLY B 1 124 ? 1.833 -29.438 -23.719 1 82.56 124 GLY B N 1
ATOM 3248 C CA . GLY B 1 124 ? 2.393 -30.719 -23.312 1 82.56 124 GLY B CA 1
ATOM 3249 C C . GLY B 1 124 ? 3.809 -30.609 -22.781 1 82.56 124 GLY B C 1
ATOM 3250 O O . GLY B 1 124 ? 4.492 -31.625 -22.594 1 82.56 124 GLY B O 1
ATOM 3251 N N . GLY B 1 125 ? 4.203 -29.406 -22.625 1 84 125 GLY B N 1
ATOM 3252 C CA . GLY B 1 125 ? 5.562 -29.203 -22.141 1 84 125 GLY B CA 1
ATOM 3253 C C . GLY B 1 125 ? 5.645 -29.109 -20.625 1 84 125 GLY B C 1
ATOM 3254 O O . GLY B 1 125 ? 4.621 -29.016 -19.938 1 84 125 GLY B O 1
ATOM 3255 N N . THR B 1 126 ? 6.93 -29.266 -20.078 1 84.81 126 THR B N 1
ATOM 3256 C CA . THR B 1 126 ? 7.254 -29 -18.688 1 84.81 126 THR B CA 1
ATOM 3257 C C . THR B 1 126 ? 7.922 -27.625 -18.531 1 84.81 126 THR B C 1
ATOM 3259 O O . THR B 1 126 ? 9.102 -27.469 -18.859 1 84.81 126 THR B O 1
ATOM 3262 N N . PRO B 1 127 ? 7.113 -26.766 -18.047 1 90.81 127 PRO B N 1
ATOM 3263 C CA . PRO B 1 127 ? 7.617 -25.391 -18.016 1 90.81 127 PRO B CA 1
ATOM 3264 C C . PRO B 1 127 ? 8.828 -25.219 -17.109 1 90.81 127 PRO B C 1
ATOM 3266 O O . PRO B 1 127 ? 8.852 -25.75 -16 1 90.81 127 PRO B O 1
ATOM 3269 N N . LYS B 1 128 ? 9.891 -24.656 -17.656 1 92.75 128 LYS B N 1
ATOM 3270 C CA . LYS B 1 128 ? 11.039 -24.172 -16.891 1 92.75 128 LYS B CA 1
ATOM 3271 C C . LYS B 1 128 ? 11.062 -22.656 -16.844 1 92.75 128 LYS B C 1
ATOM 3273 O O . LYS B 1 128 ? 11.016 -21.984 -17.875 1 92.75 128 LYS B O 1
ATOM 3278 N N . VAL B 1 129 ? 11.141 -22.156 -15.641 1 94.31 129 VAL B N 1
ATOM 3279 C CA . VAL B 1 129 ? 11.078 -20.703 -15.469 1 94.31 129 VAL B CA 1
ATOM 3280 C C . VAL B 1 129 ? 12.484 -20.156 -15.281 1 94.31 129 VAL B C 1
ATOM 3282 O O . VAL B 1 129 ? 13.227 -20.609 -14.398 1 94.31 129 VAL B O 1
ATOM 3285 N N . GLU B 1 130 ? 12.875 -19.312 -16.156 1 96.12 130 GLU B N 1
ATOM 3286 C CA . GLU B 1 130 ? 14.117 -18.562 -16.047 1 96.12 130 GLU B CA 1
ATOM 3287 C C . GLU B 1 130 ? 13.852 -17.094 -15.719 1 96.12 130 GLU B C 1
ATOM 3289 O O . GLU B 1 130 ? 13.164 -16.406 -16.469 1 96.12 130 GLU B O 1
ATOM 3294 N N . THR B 1 131 ? 14.422 -16.641 -14.594 1 95.19 131 THR B N 1
ATOM 3295 C CA . THR B 1 131 ? 14.25 -15.258 -14.203 1 95.19 131 THR B CA 1
ATOM 3296 C C . THR B 1 131 ? 15.531 -14.461 -14.445 1 95.19 131 THR B C 1
ATOM 3298 O O . THR B 1 131 ? 16.547 -14.688 -13.781 1 95.19 131 THR B O 1
ATOM 3301 N N . LEU B 1 132 ? 15.391 -13.555 -15.406 1 95.25 132 LEU B N 1
ATOM 3302 C CA . LEU B 1 132 ? 16.516 -12.648 -15.625 1 95.25 132 LEU B CA 1
ATOM 3303 C C . LEU B 1 132 ? 16.578 -11.578 -14.531 1 95.25 132 LEU B C 1
ATOM 3305 O O . LEU B 1 132 ? 15.539 -11.07 -14.102 1 95.25 132 LEU B O 1
ATOM 3309 N N . HIS B 1 133 ? 17.797 -11.242 -14.047 1 93.56 133 HIS B N 1
ATOM 3310 C CA . HIS B 1 133 ? 17.984 -10.203 -13.039 1 93.56 133 HIS B CA 1
ATOM 3311 C C . HIS B 1 133 ? 17.078 -10.422 -11.844 1 93.56 133 HIS B C 1
ATOM 3313 O O . HIS B 1 133 ? 16.359 -9.5 -11.43 1 93.56 133 HIS B O 1
ATOM 3319 N N . ALA B 1 134 ? 17.094 -11.594 -11.312 1 92.5 134 ALA B N 1
ATOM 3320 C CA . ALA B 1 134 ? 16.219 -11.961 -10.211 1 92.5 134 ALA B CA 1
ATOM 3321 C C . ALA B 1 134 ? 16.328 -10.961 -9.062 1 92.5 134 ALA B C 1
ATOM 3323 O O . ALA B 1 134 ? 17.438 -10.531 -8.703 1 92.5 134 ALA B O 1
ATOM 3324 N N . ALA B 1 135 ? 15.172 -10.586 -8.602 1 93.19 135 ALA B N 1
ATOM 3325 C CA . ALA B 1 135 ? 15.117 -9.609 -7.52 1 93.19 135 ALA B CA 1
ATOM 3326 C C . ALA B 1 135 ? 14.922 -10.297 -6.168 1 93.19 135 ALA B C 1
ATOM 3328 O O . ALA B 1 135 ? 14.109 -11.211 -6.043 1 93.19 135 ALA B O 1
ATOM 3329 N N . SER B 1 136 ? 15.703 -9.812 -5.188 1 92.5 136 SER B N 1
ATOM 3330 C CA . SER B 1 136 ? 15.453 -10.211 -3.807 1 92.5 136 SER B CA 1
ATOM 3331 C C . SER B 1 136 ? 14.172 -9.57 -3.273 1 92.5 136 SER B C 1
ATOM 3333 O O . SER B 1 136 ? 13.562 -8.734 -3.945 1 92.5 136 SER B O 1
ATOM 3335 N N . VAL B 1 137 ? 13.766 -10 -2.109 1 90.31 137 VAL B N 1
ATOM 3336 C CA . VAL B 1 137 ? 12.602 -9.414 -1.472 1 90.31 137 VAL B CA 1
ATOM 3337 C C . VAL B 1 137 ? 12.797 -7.906 -1.314 1 90.31 137 VAL B C 1
ATOM 3339 O O . VAL B 1 137 ? 11.938 -7.113 -1.697 1 90.31 137 VAL B O 1
ATOM 3342 N N . ALA B 1 138 ? 13.953 -7.539 -0.839 1 92.5 138 ALA B N 1
ATOM 3343 C CA . ALA B 1 138 ? 14.281 -6.125 -0.682 1 92.5 138 ALA B CA 1
ATOM 3344 C C . ALA B 1 138 ? 14.32 -5.418 -2.033 1 92.5 138 ALA B C 1
ATOM 3346 O O . ALA B 1 138 ? 13.867 -4.277 -2.154 1 92.5 138 ALA B O 1
ATOM 3347 N N . GLY B 1 139 ? 14.828 -6.113 -3 1 93.88 139 GLY B N 1
ATOM 3348 C CA . GLY B 1 139 ? 14.906 -5.547 -4.336 1 93.88 139 GLY B CA 1
ATOM 3349 C C . GLY B 1 139 ? 13.547 -5.254 -4.941 1 93.88 139 GLY B C 1
ATOM 3350 O O . GLY B 1 139 ? 13.398 -4.32 -5.73 1 93.88 139 GLY B O 1
ATOM 3351 N N . ARG B 1 140 ? 12.586 -6.027 -4.531 1 91.69 140 ARG B N 1
ATOM 3352 C CA . ARG B 1 140 ? 11.234 -5.844 -5.035 1 91.69 140 ARG B CA 1
ATOM 3353 C C . ARG B 1 140 ? 10.539 -4.688 -4.328 1 91.69 140 ARG B C 1
ATOM 3355 O O . ARG B 1 140 ? 9.773 -3.943 -4.941 1 91.69 140 ARG B O 1
ATOM 3362 N N . VAL B 1 141 ? 10.883 -4.453 -3.143 1 91.25 141 VAL B N 1
ATOM 3363 C CA . VAL B 1 141 ? 10.203 -3.48 -2.295 1 91.25 141 VAL B CA 1
ATOM 3364 C C . VAL B 1 141 ? 10.875 -2.117 -2.43 1 91.25 141 VAL B C 1
ATOM 3366 O O . VAL B 1 141 ? 10.211 -1.079 -2.363 1 91.25 141 VAL B O 1
ATOM 3369 N N . ALA B 1 142 ? 12.125 -2.074 -2.648 1 95.31 142 ALA B N 1
ATOM 3370 C CA . ALA B 1 142 ? 12.961 -0.886 -2.508 1 95.31 142 ALA B CA 1
ATOM 3371 C C . ALA B 1 142 ? 12.539 0.203 -3.488 1 95.31 142 ALA B C 1
ATOM 3373 O O . ALA B 1 142 ? 12.414 1.372 -3.115 1 95.31 142 ALA B O 1
ATOM 3374 N N . PRO B 1 143 ? 12.211 -0.125 -4.746 1 95.88 143 PRO B N 1
ATOM 3375 C CA . PRO B 1 143 ? 11.945 0.965 -5.688 1 95.88 143 PRO B CA 1
ATOM 3376 C C . PRO B 1 143 ? 10.773 1.849 -5.254 1 95.88 143 PRO B C 1
ATOM 3378 O O . PRO B 1 143 ? 10.93 3.066 -5.137 1 95.88 143 PRO B O 1
ATOM 3381 N N . LEU B 1 144 ? 9.703 1.27 -4.941 1 93.56 144 LEU B N 1
ATOM 3382 C CA . LEU B 1 144 ? 8.539 2.045 -4.512 1 93.56 144 LEU B CA 1
ATOM 3383 C C . LEU B 1 144 ? 8.734 2.576 -3.096 1 93.56 144 LEU B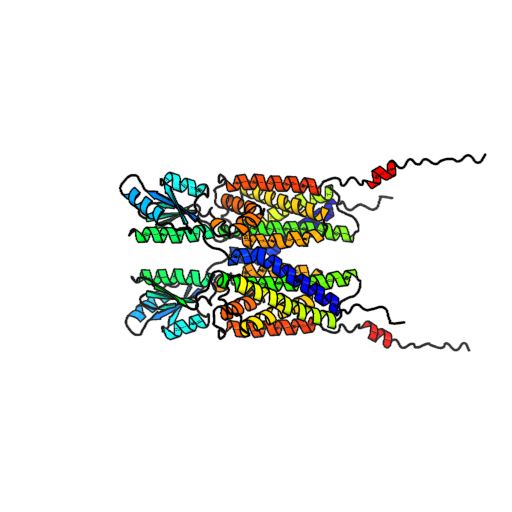 C 1
ATOM 3385 O O . LEU B 1 144 ? 8.367 3.715 -2.801 1 93.56 144 LEU B O 1
ATOM 3389 N N . GLY B 1 145 ? 9.289 1.767 -2.23 1 94.12 145 GLY B N 1
ATOM 3390 C CA . GLY B 1 145 ? 9.508 2.156 -0.847 1 94.12 145 GLY B CA 1
ATOM 3391 C C . GLY B 1 145 ? 10.414 3.365 -0.701 1 94.12 145 GLY B C 1
ATOM 3392 O O . GLY B 1 145 ? 10.102 4.297 0.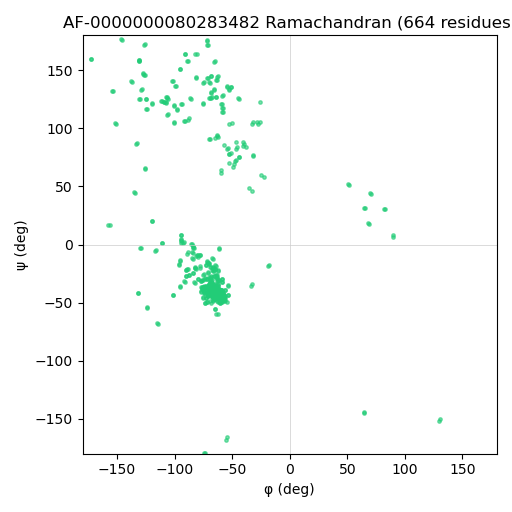042 1 94.12 145 GLY B O 1
ATOM 3393 N N . LEU B 1 146 ? 11.484 3.354 -1.422 1 96.81 146 LEU B N 1
ATOM 3394 C CA . LEU B 1 146 ? 12.438 4.453 -1.32 1 96.81 146 LEU B CA 1
ATOM 3395 C C . LEU B 1 146 ? 11.867 5.723 -1.946 1 96.81 146 LEU B C 1
ATOM 3397 O O . LEU B 1 146 ? 12.133 6.828 -1.472 1 96.81 146 LEU B O 1
ATOM 3401 N N . SER B 1 147 ? 11.125 5.547 -3 1 96.19 147 SER B N 1
ATOM 3402 C CA . SER B 1 147 ? 10.445 6.699 -3.58 1 96.19 147 SER B CA 1
ATOM 3403 C C . SER B 1 147 ? 9.469 7.32 -2.588 1 96.19 147 SER B C 1
ATOM 3405 O O . SER B 1 147 ? 9.414 8.539 -2.447 1 96.19 147 SER B O 1
ATOM 3407 N N . ALA B 1 148 ? 8.758 6.488 -1.937 1 93.44 148 ALA B N 1
ATOM 3408 C CA . ALA B 1 148 ? 7.793 6.949 -0.942 1 93.44 148 ALA B CA 1
ATOM 3409 C C . ALA B 1 148 ? 8.5 7.641 0.223 1 93.44 148 ALA B C 1
ATOM 3411 O O . ALA B 1 148 ? 8.047 8.688 0.693 1 93.44 148 ALA B O 1
ATOM 3412 N N . LEU B 1 149 ? 9.562 7.082 0.661 1 95.06 149 LEU B N 1
ATOM 3413 C CA . LEU B 1 149 ? 10.328 7.66 1.764 1 95.06 149 LEU B CA 1
ATOM 3414 C C . LEU B 1 149 ? 10.914 9.016 1.373 1 95.06 149 LEU B C 1
ATOM 3416 O O . LEU B 1 149 ? 10.945 9.938 2.189 1 95.06 149 LEU B O 1
ATOM 3420 N N . ALA B 1 150 ? 11.359 9.07 0.141 1 97.62 150 ALA B N 1
ATOM 3421 C CA . ALA B 1 150 ? 11.859 10.344 -0.353 1 97.62 150 ALA B CA 1
ATOM 3422 C C . ALA B 1 150 ? 10.773 11.414 -0.311 1 97.62 150 ALA B C 1
ATOM 3424 O O . ALA B 1 150 ? 11.031 12.547 0.105 1 97.62 150 ALA B O 1
ATOM 3425 N N . TRP B 1 151 ? 9.625 11.016 -0.734 1 96.19 151 TRP B N 1
ATOM 3426 C CA . TRP B 1 151 ? 8.516 11.961 -0.772 1 96.19 151 TRP B CA 1
ATOM 3427 C C . TRP B 1 151 ? 8.164 12.445 0.63 1 96.19 151 TRP B C 1
ATOM 3429 O O . TRP B 1 151 ? 8.094 13.656 0.87 1 96.19 151 TRP B O 1
ATOM 3439 N N . VAL B 1 152 ? 8.023 11.531 1.53 1 93.94 152 VAL B N 1
ATOM 3440 C CA . VAL B 1 152 ? 7.574 11.898 2.871 1 93.94 152 VAL B CA 1
ATOM 3441 C C . VAL B 1 152 ? 8.68 12.664 3.596 1 93.94 152 VAL B C 1
ATOM 3443 O O . VAL B 1 152 ? 8.414 13.648 4.285 1 93.94 152 VAL B O 1
ATOM 3446 N N . GLY B 1 153 ? 9.883 12.203 3.477 1 95.75 153 GLY B N 1
ATOM 3447 C CA . GLY B 1 153 ? 10.992 12.891 4.113 1 95.75 153 GLY B CA 1
ATOM 3448 C C . GLY B 1 153 ? 11.164 14.32 3.641 1 95.75 153 GLY B C 1
ATOM 3449 O O . GLY B 1 153 ? 11.32 15.234 4.453 1 95.75 153 GLY B O 1
ATOM 3450 N N . CYS B 1 154 ? 11.078 14.492 2.354 1 97.44 154 CYS B N 1
ATOM 3451 C CA . CYS B 1 154 ? 11.234 15.836 1.794 1 97.44 154 CYS B CA 1
ATOM 3452 C C . CYS B 1 154 ? 10.031 16.703 2.133 1 97.44 154 CYS B C 1
ATOM 3454 O O . CYS B 1 154 ? 10.18 17.906 2.365 1 97.44 154 CYS B O 1
ATOM 3456 N N . LEU B 1 155 ? 8.906 16.109 2.117 1 94.44 155 LEU B N 1
ATOM 3457 C CA . LEU B 1 155 ? 7.719 16.859 2.496 1 94.44 155 LEU B CA 1
ATOM 3458 C C . LEU B 1 155 ? 7.816 17.344 3.943 1 94.44 155 LEU B C 1
ATOM 3460 O O . LEU B 1 155 ? 7.473 18.484 4.25 1 94.44 155 LEU B O 1
ATOM 3464 N N . ALA B 1 156 ? 8.258 16.453 4.816 1 93.31 156 ALA B N 1
ATOM 3465 C CA . ALA B 1 156 ? 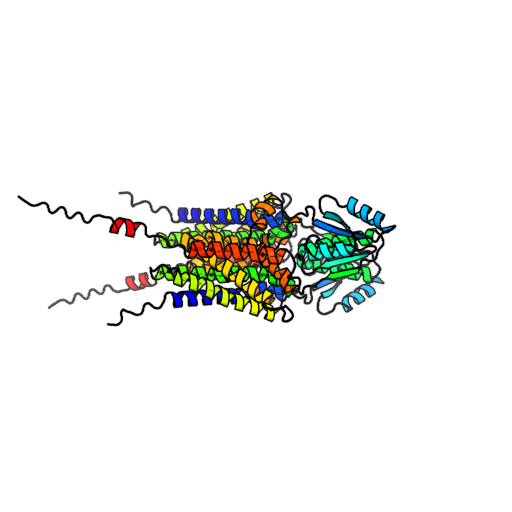8.438 16.812 6.219 1 93.31 156 ALA B CA 1
ATOM 3466 C C . ALA B 1 156 ? 9.43 17.969 6.367 1 93.31 156 ALA B C 1
ATOM 3468 O O . ALA B 1 156 ? 9.195 18.906 7.133 1 93.31 156 ALA B O 1
ATOM 3469 N N . ALA B 1 157 ? 10.5 17.875 5.641 1 95.44 157 ALA B N 1
ATOM 3470 C CA . ALA B 1 157 ? 11.5 18.938 5.68 1 95.44 157 ALA B CA 1
ATOM 3471 C C . ALA B 1 157 ? 10.891 20.281 5.242 1 95.44 157 ALA B C 1
ATOM 3473 O O . ALA B 1 157 ? 11.102 21.297 5.898 1 95.44 157 ALA B O 1
ATOM 3474 N N . GLY B 1 158 ? 10.18 20.25 4.137 1 94.31 158 GLY B N 1
ATOM 3475 C CA . GLY B 1 158 ? 9.531 21.469 3.66 1 94.31 158 GLY B CA 1
ATOM 3476 C C . GLY B 1 158 ? 8.484 21.984 4.621 1 94.31 158 GLY B C 1
ATOM 3477 O O . GLY B 1 158 ? 8.375 23.203 4.824 1 94.31 158 GLY B O 1
ATOM 3478 N N . ALA B 1 159 ? 7.715 21.109 5.191 1 89.88 159 ALA B N 1
ATOM 3479 C CA . ALA B 1 159 ? 6.68 21.5 6.145 1 89.88 159 ALA B CA 1
ATOM 3480 C C . ALA B 1 159 ? 7.285 22.156 7.375 1 89.88 159 ALA B C 1
ATOM 3482 O O . ALA B 1 159 ? 6.766 23.172 7.855 1 89.88 159 ALA B O 1
ATOM 3483 N N . VAL B 1 160 ? 8.336 21.609 7.883 1 90.12 160 VAL B N 1
ATOM 3484 C CA . VAL B 1 160 ? 9.008 22.188 9.047 1 90.12 160 VAL B CA 1
ATOM 3485 C C . VAL B 1 160 ? 9.492 23.594 8.727 1 90.12 160 VAL B C 1
ATOM 3487 O O . VAL B 1 160 ? 9.328 24.516 9.539 1 90.12 160 VAL B O 1
ATOM 3490 N N . LEU B 1 161 ? 10.031 23.781 7.578 1 90.62 161 LEU B N 1
ATOM 3491 C CA . LEU B 1 161 ? 10.531 25.094 7.188 1 90.62 161 LEU B CA 1
ATOM 3492 C C . LEU B 1 161 ? 9.414 26.125 7.16 1 90.62 161 LEU B C 1
ATOM 3494 O O . LEU B 1 161 ? 9.555 27.219 7.703 1 90.62 161 LEU B O 1
ATOM 3498 N N . VAL B 1 162 ? 8.328 25.797 6.594 1 86.44 162 VAL B N 1
ATOM 3499 C CA . VAL B 1 162 ? 7.211 26.719 6.453 1 86.44 162 VAL B CA 1
ATOM 3500 C C . VAL B 1 162 ? 6.574 26.969 7.816 1 86.44 162 VAL B C 1
ATOM 3502 O O . VAL B 1 162 ? 6.195 28.109 8.133 1 86.44 162 VAL B O 1
ATOM 3505 N N . LEU B 1 163 ? 6.438 25.906 8.602 1 83.62 163 LEU B N 1
ATOM 3506 C CA . LEU B 1 163 ? 5.793 26.047 9.906 1 83.62 163 LEU B CA 1
ATOM 3507 C C . LEU B 1 163 ? 6.641 26.891 10.844 1 83.62 163 LEU B C 1
ATOM 3509 O O . LEU B 1 163 ? 6.113 27.719 11.586 1 83.62 163 LEU B O 1
ATOM 3513 N N . VAL B 1 164 ? 7.918 26.688 10.867 1 82.69 164 VAL B N 1
ATOM 3514 C CA . VAL B 1 164 ? 8.82 27.469 11.703 1 82.69 164 VAL B CA 1
ATOM 3515 C C . VAL B 1 164 ? 8.844 28.922 11.195 1 82.69 164 VAL B C 1
ATOM 3517 O O . VAL B 1 164 ? 8.844 29.859 12 1 82.69 164 VAL B O 1
ATOM 3520 N N . GLY B 1 165 ? 8.914 29.062 9.906 1 82.5 165 GLY B N 1
ATOM 3521 C CA . GLY B 1 165 ? 8.836 30.406 9.352 1 82.5 165 GLY B CA 1
ATOM 3522 C C . GLY B 1 165 ? 7.57 31.141 9.758 1 82.5 165 GLY B C 1
ATOM 3523 O O . GLY B 1 165 ? 7.625 32.344 10.109 1 82.5 165 GLY B O 1
ATOM 3524 N N . ALA B 1 166 ? 6.504 30.516 9.711 1 78.81 166 ALA B N 1
ATOM 3525 C CA . ALA B 1 166 ? 5.23 31.109 10.117 1 78.81 166 ALA B CA 1
ATOM 3526 C C . ALA B 1 166 ? 5.242 31.469 11.602 1 78.81 166 ALA B C 1
ATOM 3528 O O . ALA B 1 166 ? 4.688 32.5 11.992 1 78.81 166 ALA B O 1
ATOM 3529 N N . ARG B 1 167 ? 5.855 30.719 12.383 1 78.12 167 ARG B N 1
ATOM 3530 C CA . ARG B 1 167 ? 5.902 30.922 13.82 1 78.12 167 ARG B CA 1
ATOM 3531 C C . ARG B 1 167 ? 6.742 32.156 14.164 1 78.12 167 ARG B C 1
ATOM 3533 O O . ARG B 1 167 ? 6.406 32.906 15.078 1 78.12 167 ARG B O 1
ATOM 3540 N N . ILE B 1 168 ? 7.809 32.344 13.453 1 81.19 168 ILE B N 1
ATOM 3541 C CA . ILE B 1 168 ? 8.703 33.438 13.758 1 81.19 168 ILE B CA 1
ATOM 3542 C C . ILE B 1 168 ? 8.344 34.656 12.891 1 81.19 168 ILE B C 1
ATOM 3544 O O . ILE B 1 168 ? 8.984 35.719 12.984 1 81.19 168 ILE B O 1
ATOM 3548 N N . GLY B 1 169 ? 7.285 34.562 12.094 1 78.69 169 GLY B N 1
ATOM 3549 C CA . GLY B 1 169 ? 6.781 35.656 11.273 1 78.69 169 GLY B CA 1
ATOM 3550 C C . GLY B 1 169 ? 7.719 36.031 10.141 1 78.69 169 GLY B C 1
ATOM 3551 O O . GLY B 1 169 ? 7.809 37.219 9.766 1 78.69 169 GLY B O 1
ATOM 3552 N N . ARG B 1 170 ? 8.641 35.188 9.75 1 78.19 170 ARG B N 1
ATOM 3553 C CA . ARG B 1 170 ? 9.586 35.469 8.672 1 78.19 170 ARG B CA 1
ATOM 3554 C C . ARG B 1 170 ? 9.523 34.375 7.609 1 78.19 170 ARG B C 1
ATOM 3556 O O . ARG B 1 170 ? 9.773 33.188 7.898 1 78.19 170 ARG B O 1
ATOM 3563 N N . GLU B 1 171 ? 9.141 34.719 6.445 1 80.5 171 GLU B N 1
ATOM 3564 C CA . GLU B 1 171 ? 9.125 33.781 5.344 1 80.5 171 GLU B CA 1
ATOM 3565 C C . GLU B 1 171 ? 10.539 33.438 4.879 1 80.5 171 GLU B C 1
ATOM 3567 O O . GLU B 1 171 ? 11.422 34.312 4.898 1 80.5 171 GLU B O 1
ATOM 3572 N N . ALA B 1 172 ? 10.719 32.219 4.508 1 82.5 172 ALA B N 1
ATOM 3573 C CA . ALA B 1 172 ? 12.039 31.797 4.055 1 82.5 172 ALA B CA 1
ATOM 3574 C C . ALA B 1 172 ? 12.406 32.438 2.73 1 82.5 172 ALA B C 1
ATOM 3576 O O . ALA B 1 172 ? 11.594 32.5 1.804 1 82.5 172 ALA B O 1
ATOM 3577 N N . GLY B 1 173 ? 13.516 33.062 2.703 1 87.06 173 GLY B N 1
ATOM 3578 C CA . GLY B 1 173 ? 14.008 33.656 1.468 1 87.06 173 GLY B CA 1
ATOM 3579 C C . GLY B 1 173 ? 14.492 32.594 0.465 1 87.06 173 GLY B C 1
ATOM 3580 O O . GLY B 1 173 ? 14.445 31.406 0.734 1 87.06 173 GLY B O 1
ATOM 3581 N N . ALA B 1 174 ? 14.859 33.031 -0.71 1 89.56 174 ALA B N 1
ATOM 3582 C CA . ALA B 1 174 ? 15.305 32.156 -1.799 1 89.56 174 ALA B CA 1
ATOM 3583 C C . ALA B 1 174 ? 16.516 31.344 -1.377 1 89.56 174 ALA B C 1
ATOM 3585 O O . ALA B 1 174 ? 16.609 30.156 -1.718 1 89.56 174 ALA B O 1
ATOM 3586 N N . ALA B 1 175 ? 17.422 31.922 -0.655 1 90.19 175 ALA B N 1
ATOM 3587 C CA . ALA B 1 175 ? 18.609 31.219 -0.206 1 90.19 175 ALA B CA 1
ATOM 3588 C C . ALA B 1 175 ? 18.266 30.109 0.767 1 90.19 175 ALA B C 1
ATOM 3590 O O . ALA B 1 175 ? 18.844 29.016 0.708 1 90.19 175 ALA B O 1
ATOM 3591 N N . ALA B 1 176 ? 17.375 30.375 1.636 1 90.56 176 ALA B N 1
ATOM 3592 C CA . ALA B 1 176 ? 16.938 29.375 2.6 1 90.56 176 ALA B CA 1
ATOM 3593 C C . ALA B 1 176 ? 16.234 28.203 1.901 1 90.56 176 ALA B C 1
ATOM 3595 O O . ALA B 1 176 ? 16.453 27.047 2.25 1 90.56 176 ALA B O 1
ATOM 3596 N N . ARG B 1 177 ? 15.438 28.547 0.944 1 93.88 177 ARG B N 1
ATOM 3597 C CA . ARG B 1 177 ? 14.727 27.516 0.199 1 93.88 177 ARG B CA 1
ATOM 3598 C C . ARG B 1 177 ? 15.695 26.672 -0.616 1 93.88 177 ARG B C 1
ATOM 3600 O O . ARG B 1 177 ? 15.539 25.438 -0.695 1 93.88 177 ARG B O 1
ATOM 3607 N N . CYS B 1 178 ? 16.656 27.297 -1.166 1 94.88 178 CYS B N 1
ATOM 3608 C CA . CYS B 1 178 ? 17.672 26.578 -1.911 1 94.88 178 CYS B CA 1
ATOM 3609 C C . CYS B 1 178 ? 18.453 25.641 -0.995 1 94.88 178 CYS B C 1
ATOM 3611 O O . CYS B 1 178 ? 18.719 24.5 -1.352 1 94.88 178 CYS B O 1
ATOM 3613 N N . THR B 1 179 ? 18.797 26.172 0.146 1 94.94 179 THR B N 1
ATOM 3614 C CA . THR B 1 179 ? 19.516 25.359 1.123 1 94.94 179 THR B CA 1
ATOM 3615 C C . THR B 1 179 ? 18.672 24.188 1.592 1 94.94 179 THR B C 1
ATOM 3617 O O . THR B 1 179 ? 19.188 23.078 1.753 1 94.94 179 THR B O 1
ATOM 3620 N N . GLN B 1 180 ? 17.422 24.438 1.787 1 95.06 180 GLN B N 1
ATOM 3621 C CA . GLN B 1 180 ? 16.5 23.391 2.229 1 95.06 180 GLN B CA 1
ATOM 3622 C C . GLN B 1 180 ? 16.391 22.281 1.183 1 95.06 180 GLN B C 1
ATOM 3624 O O . GLN B 1 180 ? 16.438 21.094 1.517 1 95.06 180 GLN B O 1
ATOM 3629 N N . ILE B 1 181 ? 16.234 22.656 -0.049 1 97.44 181 ILE B N 1
ATOM 3630 C CA . ILE B 1 181 ? 16.062 21.688 -1.131 1 97.44 181 ILE B CA 1
ATOM 3631 C C . ILE B 1 181 ? 17.328 20.828 -1.257 1 97.44 181 ILE B C 1
ATOM 3633 O O . ILE B 1 181 ? 17.234 19.594 -1.304 1 97.44 181 ILE B O 1
ATOM 3637 N N . PHE B 1 182 ? 18.453 21.484 -1.183 1 97.88 182 PHE B N 1
ATOM 3638 C CA . PHE B 1 182 ? 19.719 20.781 -1.363 1 97.88 182 PHE B CA 1
ATOM 3639 C C . PHE B 1 182 ? 20.031 19.906 -0.152 1 97.88 182 PHE B C 1
ATOM 3641 O O . PHE B 1 182 ? 20.406 18.734 -0.299 1 97.88 182 PHE B O 1
ATOM 3648 N N . SER B 1 183 ? 19.875 20.438 1.031 1 98.06 183 SER B N 1
ATOM 3649 C CA . SER B 1 183 ? 20.203 19.688 2.236 1 98.06 183 SER B CA 1
ATOM 3650 C C . SER B 1 183 ? 19.234 18.516 2.439 1 98.06 183 SER B C 1
ATOM 3652 O O . SER B 1 183 ? 19.656 17.422 2.811 1 98.06 183 SER B O 1
ATOM 3654 N N . ALA B 1 184 ? 17.938 18.75 2.203 1 98 184 ALA B N 1
ATOM 3655 C CA . ALA B 1 184 ? 16.984 17.641 2.27 1 98 184 ALA B CA 1
ATOM 3656 C C . ALA B 1 18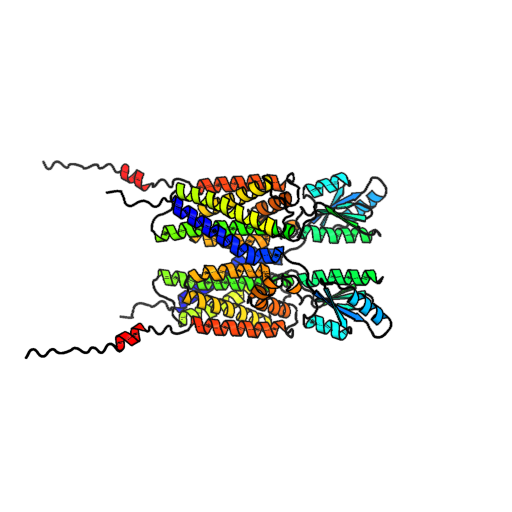4 ? 17.328 16.562 1.246 1 98 184 ALA B C 1
ATOM 3658 O O . ALA B 1 184 ? 17.25 15.367 1.547 1 98 184 ALA B O 1
ATOM 3659 N N . GLY B 1 185 ? 17.688 17.031 0.019 1 98.44 185 GLY B N 1
ATOM 3660 C CA . GLY B 1 185 ? 18.094 16.094 -1.008 1 98.44 185 GLY B CA 1
ATOM 3661 C C . GLY B 1 185 ? 19.266 15.211 -0.576 1 98.44 185 GLY B C 1
ATOM 3662 O O . GLY B 1 185 ? 19.219 13.992 -0.747 1 98.44 185 GLY B O 1
ATOM 3663 N N . VAL B 1 186 ? 20.203 15.805 0.035 1 98.56 186 VAL B N 1
ATOM 3664 C CA . VAL B 1 186 ? 21.422 15.094 0.436 1 98.56 186 VAL B CA 1
ATOM 3665 C C . VAL B 1 186 ? 21.094 14.156 1.598 1 98.56 186 VAL B C 1
ATOM 3667 O O . VAL B 1 186 ? 21.438 12.969 1.555 1 98.56 186 VAL B O 1
ATOM 3670 N N . LEU B 1 187 ? 20.453 14.648 2.592 1 98.75 187 LEU B N 1
ATOM 3671 C CA . LEU B 1 187 ? 20.203 13.867 3.801 1 98.75 187 LEU B CA 1
ATOM 3672 C C . LEU B 1 187 ? 19.234 12.727 3.527 1 98.75 187 LEU B C 1
ATOM 3674 O O . LEU B 1 187 ? 19.453 11.594 3.973 1 98.75 187 LEU B O 1
ATOM 3678 N N . VAL B 1 188 ? 18.203 12.992 2.777 1 98.56 188 VAL B N 1
ATOM 3679 C CA . VAL B 1 188 ? 17.234 11.945 2.461 1 98.56 188 VAL B CA 1
ATOM 3680 C C . VAL B 1 188 ? 17.875 10.891 1.565 1 98.56 188 VAL B C 1
ATOM 3682 O O . VAL B 1 188 ? 17.641 9.695 1.747 1 98.56 188 VAL B O 1
ATOM 3685 N N . THR B 1 189 ? 18.688 11.375 0.607 1 98.75 189 THR B N 1
ATOM 3686 C CA . THR B 1 189 ? 19.406 10.422 -0.219 1 98.75 189 THR B CA 1
ATOM 3687 C C . THR B 1 189 ? 20.281 9.516 0.645 1 98.75 189 THR B C 1
ATOM 3689 O O . THR B 1 189 ? 20.359 8.312 0.416 1 98.75 189 THR B O 1
ATOM 3692 N N . GLY B 1 190 ? 20.922 10.117 1.617 1 98.69 190 GLY B N 1
ATOM 3693 C CA . GLY B 1 190 ? 21.703 9.32 2.545 1 98.69 190 GLY B CA 1
ATOM 3694 C C . GLY B 1 190 ? 20.891 8.289 3.289 1 98.69 190 GLY B C 1
ATOM 3695 O O . GLY B 1 190 ? 21.328 7.145 3.449 1 98.69 190 GLY B O 1
ATOM 3696 N N . VAL B 1 191 ? 19.734 8.625 3.748 1 98.62 191 VAL B N 1
ATOM 3697 C CA . VAL B 1 191 ? 18.844 7.707 4.445 1 98.62 191 VAL B CA 1
ATOM 3698 C C . VAL B 1 191 ? 18.438 6.574 3.51 1 98.62 191 VAL B C 1
ATOM 3700 O O . VAL B 1 191 ? 18.453 5.402 3.896 1 98.62 191 VAL B O 1
ATOM 3703 N N . LEU B 1 192 ? 18.078 6.918 2.273 1 98.56 192 LEU B N 1
ATOM 3704 C CA . LEU B 1 192 ? 17.625 5.93 1.298 1 98.56 192 LEU B CA 1
ATOM 3705 C C . LEU B 1 192 ? 18.75 4.945 0.971 1 98.56 192 LEU B C 1
ATOM 3707 O O . LEU B 1 192 ? 18.516 3.734 0.917 1 98.56 192 LEU B O 1
ATOM 3711 N N . ALA B 1 193 ? 19.922 5.504 0.799 1 98.38 193 ALA B N 1
ATOM 3712 C CA . ALA B 1 193 ? 21.094 4.656 0.551 1 98.38 193 ALA B CA 1
ATOM 3713 C C . ALA B 1 193 ? 21.359 3.736 1.738 1 98.38 193 ALA B C 1
ATOM 3715 O O . ALA B 1 193 ? 21.703 2.564 1.559 1 98.38 193 ALA B O 1
ATOM 3716 N N . GLY B 1 194 ? 21.234 4.277 2.9 1 98.19 194 GLY B N 1
ATOM 3717 C CA . GLY B 1 194 ? 21.391 3.475 4.102 1 98.19 194 GLY B CA 1
ATOM 3718 C C . GLY B 1 194 ? 20.422 2.312 4.188 1 98.19 194 GLY B C 1
ATOM 3719 O O . GLY B 1 194 ? 20.812 1.197 4.543 1 98.19 194 GLY B O 1
ATOM 3720 N N . PHE B 1 195 ? 19.203 2.471 3.838 1 97.62 195 PHE B N 1
ATOM 3721 C CA . PHE B 1 195 ? 18.203 1.414 3.877 1 97.62 195 PHE B CA 1
ATOM 3722 C C . PHE B 1 195 ? 18.484 0.36 2.814 1 97.62 195 PHE B C 1
ATOM 3724 O O . PHE B 1 195 ? 18.266 -0.833 3.041 1 97.62 195 PHE B O 1
ATOM 3731 N N . LEU B 1 196 ? 18.891 0.834 1.637 1 97.19 196 LEU B N 1
ATOM 3732 C CA . LEU B 1 196 ? 19.25 -0.138 0.61 1 97.19 196 LEU B CA 1
ATOM 3733 C C . LEU B 1 196 ? 20.297 -1.125 1.134 1 97.19 196 LEU B C 1
ATOM 3735 O O . LEU B 1 196 ? 20.141 -2.338 0.973 1 97.19 196 LEU B O 1
ATOM 3739 N N . LYS B 1 197 ? 21.266 -0.609 1.828 1 95.94 197 LYS B N 1
ATOM 3740 C CA . LYS B 1 197 ? 22.328 -1.462 2.35 1 95.94 197 LYS B CA 1
ATOM 3741 C C . LYS B 1 197 ? 21.828 -2.287 3.537 1 95.94 197 LYS B C 1
ATOM 3743 O O . LYS B 1 197 ? 22.25 -3.432 3.721 1 95.94 197 LYS B O 1
ATOM 3748 N N . LEU B 1 198 ? 21.031 -1.729 4.289 1 95.44 198 LEU B N 1
ATOM 3749 C CA . LEU B 1 198 ? 20.5 -2.414 5.469 1 95.44 198 LEU B CA 1
ATOM 3750 C C . LEU B 1 198 ? 19.594 -3.566 5.066 1 95.44 198 LEU B C 1
ATOM 3752 O O . LEU B 1 198 ? 19.656 -4.645 5.66 1 95.44 198 LEU B O 1
ATOM 3756 N N . TRP B 1 199 ? 18.734 -3.357 4.07 1 94.44 199 TRP B N 1
ATOM 3757 C CA . TRP B 1 199 ? 17.75 -4.359 3.676 1 94.44 199 TRP B CA 1
ATOM 3758 C C . TRP B 1 199 ? 18.422 -5.484 2.887 1 94.44 199 TRP B C 1
ATOM 3760 O O . TRP B 1 199 ? 18.078 -6.66 3.072 1 94.44 199 TRP B O 1
ATOM 3770 N N . ASP B 1 200 ? 19.234 -5.141 1.98 1 95.38 200 ASP B N 1
ATOM 3771 C CA . ASP B 1 200 ? 19.984 -6.098 1.166 1 95.38 200 ASP B CA 1
ATOM 3772 C C . ASP B 1 200 ? 21.312 -5.504 0.705 1 95.38 200 ASP B C 1
ATOM 3774 O O . ASP B 1 200 ? 21.359 -4.727 -0.252 1 95.38 200 ASP B O 1
ATOM 3778 N N . SER B 1 201 ? 22.344 -5.934 1.348 1 94.38 201 SER B N 1
ATOM 3779 C CA . SER B 1 201 ? 23.672 -5.371 1.108 1 94.38 201 SER B CA 1
ATOM 3780 C C . SER B 1 201 ? 24.156 -5.699 -0.296 1 94.38 201 SER B C 1
ATOM 3782 O O . SER B 1 201 ? 25.125 -5.094 -0.777 1 94.38 201 SER B O 1
ATOM 3784 N N . SER B 1 202 ? 23.5 -6.586 -0.979 1 95 202 SER B N 1
ATOM 3785 C CA . SER B 1 202 ? 23.938 -6.988 -2.314 1 95 202 SER B CA 1
ATOM 3786 C C . SER B 1 202 ? 23.422 -6.027 -3.377 1 95 202 SER B C 1
ATOM 3788 O O . SER B 1 202 ? 23.891 -6.039 -4.516 1 95 202 SER B O 1
ATOM 3790 N N . LEU B 1 203 ? 22.484 -5.152 -3.035 1 95.06 203 LEU B N 1
ATOM 3791 C CA . LEU B 1 203 ? 21.938 -4.191 -3.99 1 95.06 203 LEU B CA 1
ATOM 3792 C C . LEU B 1 203 ? 22.969 -3.137 -4.355 1 95.06 203 LEU B C 1
ATOM 3794 O O . LEU B 1 203 ? 23.734 -2.686 -3.496 1 95.06 203 LEU B O 1
ATOM 3798 N N . PRO B 1 204 ? 23.031 -2.775 -5.578 1 95.12 204 PRO B N 1
ATOM 3799 C CA . PRO B 1 204 ? 24.047 -1.825 -6.027 1 95.12 204 PRO B CA 1
ATOM 3800 C C . PRO B 1 204 ? 23.828 -0.422 -5.465 1 95.12 204 PRO B C 1
ATOM 3802 O O . PRO B 1 204 ? 22.688 0.006 -5.281 1 95.12 204 PRO B O 1
ATOM 3805 N N . LEU B 1 205 ? 24.891 0.178 -5.215 1 96.12 205 LEU B N 1
ATOM 3806 C CA . LEU B 1 205 ? 24.891 1.56 -4.746 1 96.12 205 LEU B CA 1
ATOM 3807 C C . LEU B 1 205 ? 25.938 2.391 -5.484 1 96.12 205 LEU B C 1
ATOM 3809 O O . LEU B 1 205 ? 26.688 3.129 -4.859 1 96.12 205 LEU B O 1
ATOM 3813 N N . GLY B 1 206 ? 25.984 2.225 -6.758 1 96.25 206 GLY B N 1
ATOM 3814 C CA . GLY B 1 206 ? 26.891 3.006 -7.586 1 96.25 206 GLY B CA 1
ATOM 3815 C C . GLY B 1 206 ? 26.438 4.438 -7.785 1 96.25 206 GLY B C 1
ATOM 3816 O O . GLY B 1 206 ? 25.406 4.844 -7.25 1 96.25 206 GLY B O 1
ATOM 3817 N N . TRP B 1 207 ? 27.188 5.188 -8.523 1 96.69 207 TRP B N 1
ATOM 3818 C CA . TRP B 1 207 ? 26.891 6.602 -8.742 1 96.69 207 TRP B CA 1
ATOM 3819 C C . TRP B 1 207 ? 25.594 6.777 -9.523 1 96.69 207 TRP B C 1
ATOM 3821 O O . TRP B 1 207 ? 24.906 7.789 -9.375 1 96.69 207 TRP B O 1
ATOM 3831 N N . ASP B 1 208 ? 25.25 5.773 -10.328 1 97.19 208 ASP B N 1
ATOM 3832 C CA . ASP B 1 208 ? 23.984 5.832 -11.07 1 97.19 208 ASP B CA 1
ATOM 3833 C C . ASP B 1 208 ? 22.781 5.762 -10.125 1 97.19 208 ASP B C 1
ATOM 3835 O O . ASP B 1 208 ? 21.844 6.539 -10.258 1 97.19 208 ASP B O 1
ATOM 3839 N N . VAL B 1 209 ? 22.922 4.793 -9.125 1 98.12 209 VAL B N 1
ATOM 3840 C CA . VAL B 1 209 ? 21.844 4.645 -8.156 1 98.12 209 VAL B CA 1
ATOM 3841 C C . VAL B 1 209 ? 21.812 5.852 -7.227 1 98.12 209 VAL B C 1
ATOM 3843 O O . VAL B 1 209 ? 20.75 6.457 -7.023 1 98.12 209 VAL B O 1
ATOM 3846 N N . LEU B 1 210 ? 22.953 6.316 -6.73 1 98.31 210 LEU B N 1
ATOM 3847 C CA . LEU B 1 210 ? 23.031 7.445 -5.809 1 98.31 210 LEU B CA 1
ATOM 3848 C C . LEU B 1 210 ? 22.594 8.734 -6.488 1 98.31 210 LEU B C 1
ATOM 3850 O O . LEU B 1 210 ? 21.859 9.539 -5.891 1 98.31 210 LEU B O 1
ATOM 3854 N N . GLY B 1 211 ? 23.062 8.914 -7.711 1 98.5 211 GLY B N 1
ATOM 3855 C CA . GLY B 1 211 ? 22.641 10.086 -8.469 1 98.5 211 GLY B CA 1
ATOM 3856 C C . GLY B 1 211 ? 21.156 10.133 -8.727 1 98.5 211 GLY B C 1
ATOM 3857 O O . GLY B 1 211 ? 20.531 11.195 -8.641 1 98.5 211 GLY B O 1
ATOM 3858 N N . PHE B 1 212 ? 20.609 8.992 -9.117 1 98.69 212 PHE B N 1
ATOM 3859 C CA . PHE B 1 212 ? 19.172 8.906 -9.375 1 98.69 212 PHE B CA 1
ATOM 3860 C C . PHE B 1 212 ? 18.375 9.188 -8.109 1 98.69 212 PHE B C 1
ATOM 3862 O O . PHE B 1 212 ? 17.359 9.891 -8.156 1 98.69 212 PHE B O 1
ATOM 3869 N N . LEU B 1 213 ? 18.828 8.609 -6.918 1 98.81 213 LEU B N 1
ATOM 3870 C CA . LEU B 1 213 ? 18.188 8.867 -5.637 1 98.81 213 LEU B CA 1
ATOM 3871 C C . LEU B 1 213 ? 18.25 10.352 -5.281 1 98.81 213 LEU B C 1
ATOM 3873 O O . LEU B 1 213 ? 17.266 10.922 -4.797 1 98.81 213 LEU B O 1
ATOM 3877 N N . PHE B 1 214 ? 19.375 10.93 -5.504 1 98.81 214 PHE B N 1
ATOM 3878 C CA . PHE B 1 214 ? 19.547 12.352 -5.223 1 98.81 214 PHE B CA 1
ATOM 3879 C C . PHE B 1 214 ? 18.656 13.195 -6.117 1 98.81 214 PHE B C 1
ATOM 3881 O O . PHE B 1 214 ? 18.016 14.141 -5.648 1 98.81 214 PHE B O 1
ATOM 3888 N N . LEU B 1 215 ? 18.594 12.859 -7.398 1 98.81 215 LEU B N 1
ATOM 3889 C CA . LEU B 1 215 ? 17.719 13.562 -8.328 1 98.81 215 LEU B CA 1
ATOM 3890 C C . LEU B 1 215 ? 16.266 13.445 -7.898 1 98.81 215 LEU B C 1
ATOM 3892 O O . LEU B 1 215 ? 15.523 14.438 -7.914 1 98.81 215 LEU B O 1
ATOM 3896 N N . THR B 1 216 ? 15.852 12.25 -7.516 1 98.75 216 THR B N 1
ATOM 3897 C CA . THR B 1 216 ? 14.492 12.008 -7.043 1 98.75 216 THR B CA 1
ATOM 3898 C C . THR B 1 216 ? 14.188 12.867 -5.82 1 98.75 216 THR B C 1
ATOM 3900 O O . THR B 1 216 ? 13.18 13.578 -5.793 1 98.75 216 THR B O 1
ATOM 3903 N N . SER B 1 217 ? 15.086 12.836 -4.863 1 98.81 217 SER B N 1
ATOM 3904 C CA . SER B 1 217 ? 14.875 13.57 -3.619 1 98.81 217 SER B CA 1
ATOM 3905 C C . SER B 1 217 ? 14.836 15.07 -3.863 1 98.81 217 SER B C 1
ATOM 3907 O O . SER B 1 217 ? 13.961 15.766 -3.346 1 98.81 217 SER B O 1
ATOM 3909 N N . THR B 1 218 ? 15.719 15.562 -4.668 1 98.75 218 THR B N 1
ATOM 3910 C CA . THR B 1 218 ? 15.758 17 -4.914 1 98.75 218 THR B CA 1
ATOM 3911 C C . THR B 1 218 ? 14.578 17.422 -5.781 1 98.75 218 THR B C 1
ATOM 3913 O O . THR B 1 218 ? 14.055 18.531 -5.625 1 98.75 218 THR B O 1
ATOM 3916 N N . ALA B 1 219 ? 14.18 16.594 -6.711 1 98.75 219 ALA B N 1
ATOM 3917 C CA . ALA B 1 219 ? 12.992 16.891 -7.512 1 98.75 219 ALA B CA 1
ATOM 3918 C C . ALA B 1 219 ? 11.75 16.984 -6.629 1 98.75 219 ALA B C 1
ATOM 3920 O O . ALA B 1 219 ? 10.977 17.953 -6.75 1 98.75 219 ALA B O 1
ATOM 3921 N N . PHE B 1 220 ? 11.602 16.031 -5.746 1 98.31 220 PHE B N 1
ATOM 3922 C CA . PHE B 1 220 ? 10.461 16.047 -4.836 1 98.31 220 PHE B CA 1
ATOM 3923 C C . PHE B 1 220 ? 10.531 17.25 -3.908 1 98.31 220 PHE B C 1
ATOM 3925 O O . PHE B 1 220 ? 9.539 17.953 -3.721 1 98.31 220 PHE B O 1
ATOM 3932 N N . ALA B 1 221 ? 11.68 17.516 -3.373 1 98.38 221 ALA B N 1
ATOM 3933 C CA . ALA B 1 221 ? 11.859 18.641 -2.467 1 98.38 221 ALA B CA 1
ATOM 3934 C C . ALA B 1 221 ? 11.531 19.969 -3.166 1 98.38 221 ALA B C 1
ATOM 3936 O O . ALA B 1 221 ? 10.875 20.828 -2.592 1 98.38 221 ALA B O 1
ATOM 3937 N N . SER B 1 222 ? 12.031 20.078 -4.359 1 98.25 222 SER B N 1
ATOM 3938 C CA . SER B 1 222 ? 11.812 21.328 -5.078 1 98.25 222 SER B CA 1
ATOM 3939 C C . SER B 1 222 ? 10.336 21.547 -5.402 1 98.25 222 SER B C 1
ATOM 3941 O O . SER B 1 222 ? 9.812 22.641 -5.238 1 98.25 222 SER B O 1
ATOM 3943 N N . LEU B 1 223 ? 9.68 20.531 -5.895 1 97.5 223 LEU B N 1
ATOM 3944 C CA . LEU B 1 223 ? 8.25 20.609 -6.168 1 97.5 223 LEU B CA 1
ATOM 3945 C C . LEU B 1 223 ? 7.477 21 -4.91 1 97.5 223 LEU B C 1
ATOM 3947 O O . LEU B 1 223 ? 6.641 21.906 -4.949 1 97.5 223 LEU B O 1
ATOM 3951 N N . GLN B 1 224 ? 7.785 20.328 -3.895 1 97.44 224 GLN B N 1
ATOM 3952 C CA . GLN B 1 224 ? 7.074 20.531 -2.637 1 97.44 224 GLN B CA 1
ATOM 3953 C C . GLN B 1 224 ? 7.348 21.922 -2.068 1 97.44 224 GLN B C 1
ATOM 3955 O O . GLN B 1 224 ? 6.422 22.625 -1.641 1 97.44 224 GLN B O 1
ATOM 3960 N N . THR B 1 225 ? 8.586 22.297 -2.09 1 96.31 225 THR B N 1
ATOM 3961 C CA . THR B 1 225 ? 8.945 23.625 -1.604 1 96.31 225 THR B CA 1
ATOM 3962 C C . THR B 1 225 ? 8.266 24.703 -2.443 1 96.31 225 THR B C 1
ATOM 3964 O O . THR B 1 225 ? 7.809 25.719 -1.91 1 96.31 225 THR B O 1
ATOM 3967 N N . GLY B 1 226 ? 8.242 24.5 -3.715 1 96.44 226 GLY B N 1
ATOM 3968 C CA . GLY B 1 226 ? 7.539 25.438 -4.578 1 96.44 226 GLY B CA 1
ATOM 3969 C C . GLY B 1 226 ? 6.066 25.594 -4.23 1 96.44 226 GLY B C 1
ATOM 3970 O O . GLY B 1 226 ? 5.555 26.703 -4.125 1 96.44 226 GLY B O 1
ATOM 3971 N N . LEU B 1 227 ? 5.418 24.5 -4.008 1 95.06 227 LEU B N 1
ATOM 3972 C CA . LEU B 1 227 ? 3.996 24.547 -3.682 1 95.06 227 LEU B CA 1
ATOM 3973 C C . LEU B 1 227 ? 3.773 25.125 -2.289 1 95.06 227 LEU B C 1
ATOM 3975 O O . LEU B 1 227 ? 2.805 25.844 -2.062 1 95.06 227 LEU B O 1
ATOM 3979 N N . LEU B 1 228 ? 4.656 24.766 -1.412 1 93.5 228 LEU B N 1
ATOM 3980 C CA . LEU B 1 228 ? 4.562 25.297 -0.055 1 93.5 228 LEU B CA 1
ATOM 3981 C C . LEU B 1 228 ? 4.777 26.797 -0.041 1 93.5 228 LEU B C 1
ATOM 3983 O O . LEU B 1 228 ? 4.18 27.516 0.769 1 93.5 228 LEU B O 1
ATOM 3987 N N . ARG B 1 229 ? 5.598 27.234 -0.882 1 92 229 ARG B N 1
ATOM 3988 C CA . ARG B 1 229 ? 5.797 28.672 -1.022 1 92 229 ARG B CA 1
ATOM 3989 C C . ARG B 1 229 ? 4.527 29.359 -1.508 1 92 229 ARG B C 1
ATOM 3991 O O . ARG B 1 229 ? 4.148 30.422 -0.991 1 92 229 ARG B O 1
ATOM 3998 N N . LEU B 1 230 ? 3.891 28.766 -2.432 1 92 230 LEU B N 1
ATOM 3999 C CA . LEU B 1 230 ? 2.725 29.391 -3.057 1 92 230 LEU B CA 1
ATOM 4000 C C . LEU B 1 230 ? 1.503 29.281 -2.152 1 92 230 LEU B C 1
ATOM 4002 O O . LEU B 1 230 ? 0.707 30.219 -2.064 1 92 230 LEU B O 1
ATOM 4006 N N . LEU B 1 231 ? 1.415 28.141 -1.462 1 90.12 231 LEU B N 1
ATOM 4007 C CA . LEU B 1 231 ? 0.151 27.859 -0.789 1 90.12 231 LEU B CA 1
ATOM 4008 C C . LEU B 1 231 ? 0.343 27.797 0.723 1 90.12 231 LEU B C 1
ATOM 4010 O O . LEU B 1 231 ? -0.631 27.703 1.473 1 90.12 231 LEU B O 1
ATOM 4014 N N . GLY B 1 232 ? 1.553 27.891 1.117 1 87.31 232 GLY B N 1
ATOM 4015 C CA . GLY B 1 232 ? 1.801 27.672 2.531 1 87.31 232 GLY B CA 1
ATOM 4016 C C . GLY B 1 232 ? 1.48 26.25 2.975 1 87.31 232 GLY B C 1
ATOM 4017 O O . GLY B 1 232 ? 1.692 25.297 2.223 1 87.31 232 GLY B O 1
ATOM 4018 N N . VAL B 1 233 ? 0.977 26.141 4.188 1 80.38 233 VAL B N 1
ATOM 4019 C CA . VAL B 1 233 ? 0.717 24.828 4.781 1 80.38 233 VAL B CA 1
ATOM 4020 C C . VAL B 1 233 ? -0.47 24.172 4.078 1 80.38 233 VAL B C 1
ATOM 4022 O O . VAL B 1 233 ? -0.645 22.953 4.152 1 80.38 233 VAL B O 1
ATOM 4025 N N . ARG B 1 234 ? -1.256 24.969 3.326 1 83.5 234 ARG B N 1
ATOM 4026 C CA . ARG B 1 234 ? -2.387 24.438 2.576 1 83.5 234 ARG B CA 1
ATOM 4027 C C . ARG B 1 234 ? -1.914 23.469 1.485 1 83.5 234 ARG B C 1
ATOM 4029 O O . ARG B 1 234 ? -2.691 22.656 0.992 1 83.5 234 ARG B O 1
ATOM 4036 N N . ALA B 1 235 ? -0.675 23.562 1.164 1 90 235 ALA B N 1
ATOM 4037 C CA . ALA B 1 235 ? -0.117 22.672 0.151 1 90 235 ALA B CA 1
ATOM 4038 C C . ALA B 1 235 ? -0.145 21.219 0.624 1 90 235 ALA B C 1
ATOM 4040 O O . ALA B 1 235 ? -0.145 20.297 -0.192 1 90 235 ALA B O 1
ATOM 4041 N N . MET B 1 236 ? -0.224 21.031 1.9 1 84.25 236 MET B N 1
ATOM 4042 C CA . MET B 1 236 ? -0.216 19.688 2.459 1 84.25 236 MET B CA 1
ATOM 4043 C C . MET B 1 236 ? -1.494 18.938 2.094 1 84.25 236 MET B C 1
ATOM 4045 O O . MET B 1 236 ? -1.495 17.703 1.998 1 84.25 236 MET B O 1
ATOM 4049 N N . ALA B 1 237 ? -2.582 19.641 1.881 1 79.44 237 ALA B N 1
ATOM 4050 C CA . ALA B 1 237 ? -3.859 19.047 1.5 1 79.44 237 ALA B CA 1
ATOM 4051 C C . ALA B 1 237 ? -3.779 18.422 0.108 1 79.44 237 ALA B C 1
ATOM 4053 O O . ALA B 1 237 ? -4.559 17.531 -0.224 1 79.44 237 ALA B O 1
ATOM 4054 N N . VAL B 1 238 ? -2.799 18.891 -0.588 1 84.94 238 VAL B N 1
ATOM 4055 C CA . VAL B 1 238 ? -2.617 18.375 -1.939 1 84.94 238 VAL B CA 1
ATOM 4056 C C . VAL B 1 238 ? -1.492 17.344 -1.948 1 84.94 238 VAL B C 1
ATOM 4058 O O . VAL B 1 238 ? -1.653 16.234 -2.488 1 84.94 238 VAL B O 1
ATOM 4061 N N . LEU B 1 239 ? -0.413 17.656 -1.26 1 90.75 239 LEU B N 1
ATOM 4062 C CA . LEU B 1 239 ? 0.798 16.844 -1.312 1 90.75 239 LEU B CA 1
ATOM 4063 C C . LEU B 1 239 ? 0.633 15.562 -0.495 1 90.75 239 LEU B C 1
ATOM 4065 O O . LEU B 1 239 ? 1.212 14.523 -0.83 1 90.75 239 LEU B O 1
ATOM 4069 N N . GLY B 1 240 ? -0.174 15.633 0.549 1 86.31 240 GLY B N 1
ATOM 4070 C CA . GLY B 1 240 ? -0.45 14.461 1.365 1 86.31 240 GLY B CA 1
ATOM 4071 C C . GLY B 1 240 ? -1.189 13.367 0.613 1 86.31 240 GLY B C 1
ATOM 4072 O O . GLY B 1 240 ? -0.673 12.266 0.446 1 86.31 240 GLY B O 1
ATOM 4073 N N . PRO B 1 241 ? -2.316 13.727 0.055 1 81.81 241 PRO B N 1
ATOM 4074 C CA . PRO B 1 241 ? -3.072 12.742 -0.721 1 81.81 241 PRO B CA 1
ATOM 4075 C C . PRO B 1 241 ? -2.303 12.234 -1.938 1 81.81 241 PRO B C 1
ATOM 4077 O O . PRO B 1 241 ? -2.484 11.086 -2.354 1 81.81 241 PRO B O 1
ATOM 4080 N N . LEU B 1 242 ? -1.498 13.094 -2.463 1 83.75 242 LEU B N 1
ATOM 4081 C CA . LEU B 1 242 ? -0.693 12.656 -3.598 1 83.75 242 LEU B CA 1
ATOM 4082 C C . LEU B 1 242 ? 0.237 11.516 -3.195 1 83.75 242 LEU B C 1
ATOM 4084 O O . LEU B 1 242 ? 0.535 10.641 -4.004 1 83.75 242 LEU B O 1
ATOM 4088 N N . TYR B 1 243 ? 0.667 11.5 -1.93 1 87.06 243 TYR B N 1
ATOM 4089 C CA . TYR B 1 243 ? 1.463 10.391 -1.414 1 87.06 243 TYR B CA 1
ATOM 4090 C C . TYR B 1 243 ? 0.683 9.086 -1.479 1 87.06 243 TYR B C 1
ATOM 4092 O O . TYR B 1 243 ? 1.243 8.039 -1.803 1 87.06 243 TYR B O 1
ATOM 4100 N N . LEU B 1 244 ? -0.551 9.148 -1.213 1 82.62 244 LEU B N 1
ATOM 4101 C CA . LEU B 1 244 ? -1.368 7.941 -1.123 1 82.62 244 LEU B CA 1
ATOM 4102 C C . LEU B 1 244 ? -1.558 7.309 -2.498 1 82.62 244 LEU B C 1
ATOM 4104 O O . LEU B 1 244 ? -1.896 6.129 -2.602 1 82.62 244 LEU B O 1
ATOM 4108 N N . VAL B 1 245 ? -1.275 8.094 -3.486 1 78.56 245 VAL B N 1
ATOM 4109 C CA . VAL B 1 245 ? -1.411 7.598 -4.855 1 78.56 245 VAL B CA 1
ATOM 4110 C C . VAL B 1 245 ? -0.221 6.707 -5.199 1 78.56 245 VAL B C 1
ATOM 4112 O O . VAL B 1 245 ? -0.305 5.875 -6.109 1 78.56 245 VAL B O 1
ATOM 4115 N N . ALA B 1 246 ? 0.81 6.844 -4.449 1 81.38 246 ALA B N 1
ATOM 4116 C CA . ALA B 1 246 ? 2.025 6.102 -4.77 1 81.38 246 ALA B CA 1
ATOM 4117 C C . ALA B 1 246 ? 1.792 4.598 -4.664 1 81.38 246 ALA B C 1
ATOM 4119 O O . ALA B 1 246 ? 1.833 3.885 -5.668 1 81.38 246 ALA B O 1
ATOM 4120 N N . PRO B 1 247 ? 1.439 4.133 -3.557 1 78.06 247 PRO B N 1
ATOM 4121 C CA . PRO B 1 247 ? 1.251 2.684 -3.461 1 78.06 247 PRO B CA 1
ATOM 4122 C C . PRO B 1 247 ? -0.008 2.203 -4.176 1 78.06 247 PRO B C 1
ATOM 4124 O O . PRO B 1 247 ? -0.082 1.043 -4.594 1 78.06 247 PRO B O 1
ATOM 4127 N N . ALA B 1 248 ? -0.9 3.125 -4.445 1 79 248 ALA B N 1
ATOM 4128 C CA . ALA B 1 248 ? -2.188 2.709 -4.992 1 79 248 ALA B CA 1
ATOM 4129 C C . ALA B 1 248 ? -2.148 2.67 -6.516 1 79 248 ALA B C 1
ATOM 4131 O O . ALA B 1 248 ? -2.865 1.885 -7.145 1 79 248 ALA B O 1
ATOM 4132 N N . VAL B 1 249 ? -1.272 3.488 -7.082 1 81.56 249 VAL B N 1
ATOM 4133 C CA . VAL B 1 249 ? -1.35 3.633 -8.531 1 81.56 249 VAL B CA 1
ATOM 4134 C C . VAL B 1 249 ? 0.042 3.482 -9.141 1 81.56 249 VAL B C 1
ATOM 4136 O O . VAL B 1 249 ? 0.234 2.705 -10.078 1 81.56 249 VAL B O 1
ATOM 4139 N N . ALA B 1 250 ? 1.043 4.066 -8.516 1 77.56 250 ALA B N 1
ATOM 4140 C CA . ALA B 1 250 ? 2.381 4.117 -9.094 1 77.56 250 ALA B CA 1
ATOM 4141 C C . ALA B 1 250 ? 3.025 2.734 -9.109 1 77.56 250 ALA B C 1
ATOM 4143 O O . ALA B 1 250 ? 3.832 2.428 -9.992 1 77.56 250 ALA B O 1
ATOM 4144 N N . GLY B 1 251 ? 2.648 1.938 -8.211 1 81.19 251 GLY B N 1
ATOM 4145 C CA . GLY B 1 251 ? 3.238 0.61 -8.141 1 81.19 251 GLY B CA 1
ATOM 4146 C C . GLY B 1 251 ? 2.463 -0.432 -8.922 1 81.19 251 GLY B C 1
ATOM 4147 O O . GLY B 1 251 ? 2.914 -1.57 -9.07 1 81.19 251 GLY B O 1
ATOM 4148 N N . GLN B 1 252 ? 1.41 0.005 -9.57 1 87.31 252 GLN B N 1
ATOM 4149 C CA . GLN B 1 252 ? 0.562 -0.937 -10.289 1 87.31 252 GLN B CA 1
ATOM 4150 C C . GLN B 1 252 ? 1.041 -1.12 -11.727 1 87.31 252 GLN B C 1
ATOM 4152 O O . GLN B 1 252 ? 1.783 -0.286 -12.25 1 87.31 252 GLN B O 1
ATOM 4157 N N . VAL B 1 253 ? 0.62 -2.26 -12.25 1 92.31 253 VAL B N 1
ATOM 4158 C CA . VAL B 1 253 ? 0.814 -2.533 -13.664 1 92.31 253 VAL B CA 1
ATOM 4159 C C . VAL B 1 253 ? -0.187 -1.729 -14.492 1 92.31 253 VAL B C 1
ATOM 4161 O O . VAL B 1 253 ? -1.398 -1.841 -14.289 1 92.31 253 VAL B O 1
ATOM 4164 N N . PRO B 1 254 ? 0.347 -0.932 -15.359 1 91.88 254 PRO B N 1
ATOM 4165 C CA . PRO B 1 254 ? -0.572 -0.061 -16.094 1 91.88 254 PRO B CA 1
ATOM 4166 C C . PRO B 1 254 ? -1.627 -0.841 -16.875 1 91.88 254 PRO B C 1
ATOM 4168 O O . PRO B 1 254 ? -2.768 -0.389 -17 1 91.88 254 PRO B O 1
ATOM 4171 N N . GLU B 1 255 ? -1.336 -2.037 -17.328 1 93.56 255 GLU B N 1
ATOM 4172 C CA . GLU B 1 255 ? -2.252 -2.834 -18.141 1 93.56 255 GLU B CA 1
ATOM 4173 C C . GLU B 1 255 ? -3.328 -3.484 -17.281 1 93.56 255 GLU B C 1
ATOM 4175 O O . GLU B 1 255 ? -4.293 -4.051 -17.797 1 93.56 255 GLU B O 1
ATOM 4180 N N . LEU B 1 256 ? -3.119 -3.354 -15.969 1 92.56 256 LEU B N 1
ATOM 4181 C CA . LEU B 1 256 ? -4.141 -3.873 -15.062 1 92.56 256 LEU B CA 1
ATOM 4182 C C . LEU B 1 256 ? -5.086 -2.766 -14.617 1 92.56 256 LEU B C 1
ATOM 4184 O O . LEU B 1 256 ? -6.195 -3.039 -14.148 1 92.56 256 LEU B O 1
ATOM 4188 N N . LEU B 1 257 ? -4.664 -1.568 -14.797 1 91 257 LEU B N 1
ATOM 4189 C CA . LEU B 1 257 ? -5.461 -0.431 -14.344 1 91 257 LEU B CA 1
ATOM 4190 C C . LEU B 1 257 ? -6.562 -0.107 -15.352 1 91 257 LEU B C 1
ATOM 4192 O O . LEU B 1 257 ? -6.348 -0.197 -16.562 1 91 257 LEU B O 1
ATOM 4196 N N . ASN B 1 258 ? -7.727 0.31 -14.719 1 90.5 258 ASN B N 1
ATOM 4197 C CA . ASN B 1 258 ? -8.734 0.925 -15.57 1 90.5 258 ASN B CA 1
ATOM 4198 C C . ASN B 1 258 ? -8.148 2.039 -16.422 1 90.5 258 ASN B C 1
ATOM 4200 O O . ASN B 1 258 ? -7.332 2.832 -15.945 1 90.5 258 ASN B O 1
ATOM 4204 N N . PRO B 1 259 ? -8.516 2.078 -17.734 1 89.44 259 PRO B N 1
ATOM 4205 C CA . PRO B 1 259 ? -7.938 3.07 -18.641 1 89.44 259 PRO B CA 1
ATOM 4206 C C . PRO B 1 259 ? -8.086 4.5 -18.125 1 89.44 259 PRO B C 1
ATOM 4208 O O . PRO B 1 259 ? -7.195 5.332 -18.344 1 89.44 259 PRO B O 1
ATOM 4211 N N . ALA B 1 260 ? -9.164 4.805 -17.469 1 89.31 260 ALA B N 1
ATOM 4212 C CA . ALA B 1 260 ? -9.367 6.141 -16.922 1 89.31 260 ALA B CA 1
ATOM 4213 C C . ALA B 1 260 ? -8.336 6.445 -15.836 1 89.31 260 ALA B C 1
ATOM 4215 O O . ALA B 1 260 ? -7.734 7.523 -15.828 1 89.31 260 ALA B O 1
ATOM 4216 N N . TYR B 1 261 ? -8.102 5.469 -14.984 1 88.88 261 TYR B N 1
ATOM 4217 C CA . TYR B 1 261 ? -7.121 5.648 -13.922 1 88.88 261 TYR B CA 1
ATOM 4218 C C . TYR B 1 261 ? -5.711 5.707 -14.484 1 88.88 261 TYR B C 1
ATOM 4220 O O . TYR B 1 261 ? -4.867 6.465 -13.992 1 88.88 261 TYR B O 1
ATOM 4228 N N . ARG B 1 262 ? -5.453 4.918 -15.453 1 90.81 262 ARG B N 1
ATOM 4229 C CA . ARG B 1 262 ? -4.148 4.941 -16.109 1 90.81 262 ARG B CA 1
ATOM 4230 C C . ARG B 1 262 ? -3.854 6.316 -16.688 1 90.81 262 ARG B C 1
ATOM 4232 O O . ARG B 1 262 ? -2.762 6.859 -16.5 1 90.81 262 ARG B O 1
ATOM 4239 N N . ALA B 1 263 ? -4.816 6.949 -17.312 1 88.44 263 ALA B N 1
ATOM 4240 C CA . ALA B 1 263 ? -4.648 8.234 -17.984 1 88.44 263 ALA B CA 1
ATOM 4241 C C . ALA B 1 263 ? -4.613 9.383 -16.969 1 88.44 263 ALA B C 1
ATOM 4243 O O . ALA B 1 263 ? -3.756 10.266 -17.047 1 88.44 263 ALA B O 1
ATOM 4244 N N . VAL B 1 264 ? -5.453 9.297 -15.984 1 86.12 264 VAL B N 1
ATOM 4245 C CA . VAL B 1 264 ? -5.66 10.453 -15.109 1 86.12 264 VAL B CA 1
ATOM 4246 C C . VAL B 1 264 ? -4.633 10.438 -13.977 1 86.12 264 VAL B C 1
ATOM 4248 O O . VAL B 1 264 ? -4.25 11.484 -13.461 1 86.12 264 VAL B O 1
ATOM 4251 N N . LEU B 1 265 ? -4.133 9.234 -13.625 1 88 265 LEU B N 1
ATOM 4252 C CA . LEU B 1 265 ? -3.297 9.172 -12.43 1 88 265 LEU B CA 1
ATOM 4253 C C . LEU B 1 265 ? -1.932 8.578 -12.75 1 88 265 LEU B C 1
ATOM 4255 O O . LEU B 1 265 ? -0.902 9.227 -12.539 1 88 265 LEU B O 1
ATOM 4259 N N . TRP B 1 266 ? -1.919 7.453 -13.305 1 88.19 266 TRP B N 1
ATOM 4260 C CA . TRP B 1 266 ? -0.682 6.699 -13.477 1 88.19 266 TRP B CA 1
ATOM 4261 C C . TRP B 1 266 ? 0.244 7.395 -14.477 1 88.19 266 TRP B C 1
ATOM 4263 O O . TRP B 1 266 ? 1.459 7.445 -14.266 1 88.19 266 TRP B O 1
ATOM 4273 N N . SER B 1 267 ? -0.24 8.07 -15.484 1 87.94 267 SER B N 1
ATOM 4274 C CA . SER B 1 267 ? 0.526 8.516 -16.641 1 87.94 267 SER B CA 1
ATOM 4275 C C . SER B 1 267 ? 1.48 9.648 -16.281 1 87.94 267 SER B C 1
ATOM 4277 O O . SER B 1 267 ? 2.539 9.797 -16.891 1 87.94 267 SER B O 1
ATOM 4279 N N . TRP B 1 268 ? 1.107 10.344 -15.172 1 88.12 268 TRP B N 1
ATOM 4280 C CA . TRP B 1 268 ? 1.938 11.531 -14.977 1 88.12 268 TRP B CA 1
ATOM 4281 C C . TRP B 1 268 ? 2.467 11.594 -13.547 1 88.12 268 TRP B C 1
ATOM 4283 O O . TRP B 1 268 ? 3.252 12.484 -13.211 1 88.12 268 TRP B O 1
ATOM 4293 N N . THR B 1 269 ? 2.066 10.664 -12.766 1 88.12 269 THR B N 1
ATOM 4294 C CA . THR B 1 269 ? 2.508 10.734 -11.375 1 88.12 269 THR B CA 1
ATOM 4295 C C . THR B 1 269 ? 4.02 10.555 -11.273 1 88.12 269 THR B C 1
ATOM 4297 O O . THR B 1 269 ? 4.566 9.578 -11.797 1 88.12 269 THR B O 1
ATOM 4300 N N . PRO B 1 270 ? 4.652 11.461 -10.477 1 91.12 270 PRO B N 1
ATOM 4301 C CA . PRO B 1 270 ? 6.117 11.398 -10.422 1 91.12 270 PRO B CA 1
ATOM 4302 C C . PRO B 1 270 ? 6.629 10.117 -9.773 1 91.12 270 PRO B C 1
ATOM 4304 O O . PRO B 1 270 ? 7.75 9.688 -10.047 1 91.12 270 PRO B O 1
ATOM 4307 N N . PHE B 1 271 ? 5.852 9.445 -8.945 1 92.62 271 PHE B N 1
ATOM 4308 C CA . PHE B 1 271 ? 6.23 8.219 -8.258 1 92.62 271 PHE B CA 1
ATOM 4309 C C . PHE B 1 271 ? 6.52 7.109 -9.258 1 92.62 271 PHE B C 1
ATOM 4311 O O . PHE B 1 271 ? 7.402 6.273 -9.039 1 92.62 271 PHE B O 1
ATOM 4318 N N . ARG B 1 272 ? 5.723 7.219 -10.32 1 93.56 272 ARG B N 1
ATOM 4319 C CA . ARG B 1 272 ? 5.902 6.191 -11.336 1 93.56 272 ARG B CA 1
ATOM 4320 C C . ARG B 1 272 ? 7.324 6.215 -11.891 1 93.56 272 ARG B C 1
ATOM 4322 O O . ARG B 1 272 ? 7.969 5.172 -12 1 93.56 272 ARG B O 1
ATOM 4329 N N . PHE B 1 273 ? 7.832 7.379 -12.148 1 96.06 273 PHE B N 1
ATOM 4330 C CA . PHE B 1 273 ? 9.109 7.551 -12.82 1 96.06 273 PHE B CA 1
ATOM 4331 C C . PHE B 1 273 ? 10.266 7.258 -11.867 1 96.06 273 PHE B C 1
ATOM 4333 O O . PHE B 1 273 ? 11.258 6.637 -12.266 1 96.06 273 PHE B O 1
ATOM 4340 N N . SER B 1 274 ? 10.094 7.68 -10.617 1 97.19 274 SER B N 1
ATOM 4341 C CA . SER B 1 274 ? 11.125 7.379 -9.633 1 97.19 274 SER B CA 1
ATOM 4342 C C . SER B 1 274 ? 11.195 5.883 -9.336 1 97.19 274 SER B C 1
ATOM 4344 O O . SER B 1 274 ? 12.281 5.32 -9.211 1 97.19 274 SER B O 1
ATOM 4346 N N . THR B 1 275 ? 10.07 5.203 -9.312 1 95.88 275 THR B N 1
ATOM 4347 C CA . THR B 1 275 ? 10 3.787 -8.977 1 95.88 275 THR B CA 1
ATOM 4348 C C . THR B 1 275 ? 10.531 2.926 -10.117 1 95.88 275 THR B C 1
ATOM 4350 O O . THR B 1 275 ? 11.383 2.062 -9.906 1 95.88 275 THR B O 1
ATOM 4353 N N . GLU B 1 276 ? 10.023 3.195 -11.32 1 95.19 276 GLU B N 1
ATOM 4354 C CA . GLU B 1 276 ? 10.406 2.371 -12.461 1 95.19 276 GLU B CA 1
ATOM 4355 C C . GLU B 1 276 ? 11.883 2.535 -12.797 1 95.19 276 GLU B C 1
ATOM 4357 O O . GLU B 1 276 ? 12.586 1.553 -13.055 1 95.19 276 GLU B O 1
ATOM 4362 N N . GLY B 1 277 ? 12.352 3.748 -12.805 1 96.88 277 GLY B N 1
ATOM 4363 C CA . GLY B 1 277 ? 13.766 3.98 -13.062 1 96.88 277 GLY B CA 1
ATOM 4364 C C . GLY B 1 277 ? 14.672 3.338 -12.031 1 96.88 277 GLY B C 1
ATOM 4365 O O . GLY B 1 277 ? 15.672 2.709 -12.383 1 96.88 277 GLY B O 1
ATOM 4366 N N . LEU B 1 278 ? 14.297 3.467 -10.789 1 97.44 278 LEU B N 1
ATOM 4367 C CA . LEU B 1 278 ? 15.109 2.895 -9.719 1 97.44 278 LEU B CA 1
ATOM 4368 C C . LEU B 1 278 ? 15.109 1.372 -9.789 1 97.44 278 LEU B C 1
ATOM 4370 O O . LEU B 1 278 ? 16.125 0.732 -9.523 1 97.44 278 LEU B O 1
ATOM 4374 N N . ARG B 1 279 ? 13.969 0.815 -10.117 1 96.44 279 ARG B N 1
ATOM 4375 C CA . ARG B 1 279 ? 13.891 -0.635 -10.25 1 96.44 279 ARG B CA 1
ATOM 4376 C C . ARG B 1 279 ? 14.891 -1.149 -11.281 1 96.44 279 ARG B C 1
ATOM 4378 O O . ARG B 1 279 ? 15.633 -2.1 -11.016 1 96.44 279 ARG B O 1
ATOM 4385 N N . SER B 1 280 ? 14.914 -0.526 -12.406 1 96.75 280 SER B N 1
ATOM 4386 C CA . SER B 1 280 ? 15.836 -0.925 -13.461 1 96.75 280 SER B CA 1
ATOM 4387 C C . SER B 1 280 ? 17.281 -0.782 -13.008 1 96.75 280 SER B C 1
ATOM 4389 O O . SER B 1 280 ? 18.109 -1.669 -13.25 1 96.75 280 SER B O 1
ATOM 4391 N N . LEU B 1 281 ? 17.594 0.287 -12.328 1 97.5 281 LEU B N 1
ATOM 4392 C CA . LEU B 1 281 ? 18.953 0.526 -11.867 1 97.5 281 LEU B CA 1
ATOM 4393 C C . LEU B 1 281 ? 19.375 -0.517 -10.836 1 97.5 281 LEU B C 1
ATOM 4395 O O . LEU B 1 281 ? 20.484 -1.051 -10.898 1 97.5 281 LEU B O 1
ATOM 4399 N N . LEU B 1 282 ? 18.484 -0.868 -9.953 1 96.94 282 LEU B N 1
ATOM 4400 C CA . LEU B 1 282 ? 18.797 -1.804 -8.875 1 96.94 282 LEU B CA 1
ATOM 4401 C C . LEU B 1 282 ? 18.953 -3.221 -9.422 1 96.94 282 LEU B C 1
ATOM 4403 O O . LEU B 1 282 ? 19.688 -4.027 -8.859 1 96.94 282 LEU B O 1
ATOM 4407 N N . GLN B 1 283 ? 18.234 -3.447 -10.484 1 95.62 283 GLN B N 1
ATOM 4408 C CA . GLN B 1 283 ? 18.281 -4.797 -11.039 1 95.62 283 GLN B CA 1
ATOM 4409 C C . GLN B 1 283 ? 19.328 -4.895 -12.148 1 95.62 283 GLN B C 1
ATOM 4411 O O . GLN B 1 283 ? 19.359 -5.887 -12.875 1 95.62 283 GLN B O 1
ATOM 4416 N N . GLY B 1 284 ? 20.094 -3.906 -12.336 1 93.12 284 GLY B N 1
ATOM 4417 C CA . GLY B 1 284 ? 21.25 -3.973 -13.203 1 93.12 284 GLY B CA 1
ATOM 4418 C C . GLY B 1 284 ? 20.906 -3.76 -14.664 1 93.12 284 GLY B C 1
ATOM 4419 O O . GLY B 1 284 ? 21.547 -4.344 -15.547 1 93.12 284 GLY B O 1
ATOM 4420 N N . VAL B 1 285 ? 19.891 -2.99 -14.914 1 93.94 285 VAL B N 1
ATOM 4421 C CA . VAL B 1 285 ? 19.5 -2.684 -16.297 1 93.94 285 VAL B CA 1
ATOM 4422 C C . VAL B 1 285 ? 19.438 -1.17 -16.484 1 93.94 285 VAL B C 1
ATOM 4424 O O . VAL B 1 285 ? 18.391 -0.627 -16.828 1 93.94 285 VAL B O 1
ATOM 4427 N N . PRO B 1 286 ? 20.562 -0.468 -16.375 1 94.12 286 PRO B N 1
ATOM 4428 C CA . PRO B 1 286 ? 20.562 0.996 -16.438 1 94.12 286 PRO B CA 1
ATOM 4429 C C . PRO B 1 286 ? 20.203 1.525 -17.828 1 94.12 286 PRO B C 1
ATOM 4431 O O . PRO B 1 286 ? 19.844 2.697 -17.969 1 94.12 286 PRO B O 1
ATOM 4434 N N . GLY B 1 287 ? 20.328 0.675 -18.859 1 93.06 287 GLY B N 1
ATOM 4435 C CA . GLY B 1 287 ? 20.047 1.094 -20.219 1 93.06 287 GLY B CA 1
ATOM 4436 C C . GLY B 1 287 ? 18.562 1.02 -20.562 1 93.06 287 GLY B C 1
ATOM 4437 O O . GLY B 1 287 ? 18.156 1.4 -21.672 1 93.06 287 GLY B O 1
ATOM 4438 N N . ALA B 1 288 ? 17.734 0.56 -19.656 1 94.19 288 ALA B N 1
ATOM 4439 C CA . ALA B 1 288 ? 16.297 0.469 -19.906 1 94.19 288 ALA B CA 1
ATOM 4440 C C . ALA B 1 288 ? 15.688 1.852 -20.141 1 94.19 288 ALA B C 1
ATOM 4442 O O . ALA B 1 288 ? 16.094 2.83 -19.516 1 94.19 288 ALA B O 1
ATOM 4443 N N . PRO B 1 289 ? 14.711 1.935 -21.016 1 94.25 289 PRO B N 1
ATOM 4444 C CA . PRO B 1 289 ? 14.117 3.225 -21.359 1 94.25 289 PRO B CA 1
ATOM 4445 C C . PRO B 1 289 ? 13.523 3.947 -20.156 1 94.25 289 PRO B C 1
ATOM 4447 O O . PRO B 1 289 ? 13.453 5.18 -20.141 1 94.25 289 PRO B O 1
ATOM 4450 N N . ASP B 1 290 ? 13.031 3.193 -19.234 1 94.31 290 ASP B N 1
ATOM 4451 C CA . ASP B 1 290 ? 12.398 3.816 -18.062 1 94.31 290 ASP B CA 1
ATOM 4452 C C . ASP B 1 290 ? 13.414 4.625 -17.266 1 94.31 290 ASP B C 1
ATOM 4454 O O . ASP B 1 290 ? 13.039 5.578 -16.578 1 94.31 290 ASP B O 1
ATOM 4458 N N . VAL B 1 291 ? 14.703 4.281 -17.297 1 96.88 291 VAL B N 1
ATOM 4459 C CA . VAL B 1 291 ? 15.734 5.027 -16.578 1 96.88 291 VAL B CA 1
ATOM 4460 C C . VAL B 1 291 ? 15.914 6.406 -17.203 1 96.88 291 VAL B C 1
ATOM 4462 O O . VAL B 1 291 ? 15.867 7.422 -16.516 1 96.88 291 VAL B O 1
ATOM 4465 N N . THR B 1 292 ? 16.078 6.43 -18.516 1 97.25 292 THR B N 1
ATOM 4466 C CA . THR B 1 292 ? 16.266 7.691 -19.219 1 97.25 292 THR B CA 1
ATOM 4467 C C . THR B 1 292 ? 15.023 8.578 -19.094 1 97.25 292 THR B C 1
ATOM 4469 O O . THR B 1 292 ? 15.141 9.781 -18.828 1 97.25 292 THR B O 1
ATOM 4472 N N . THR B 1 293 ? 13.898 7.953 -19.281 1 96.56 293 THR B N 1
ATOM 4473 C CA . THR B 1 293 ? 12.656 8.703 -19.109 1 96.56 293 THR B CA 1
ATOM 4474 C C . THR B 1 293 ? 12.547 9.266 -17.703 1 96.56 293 THR B C 1
ATOM 4476 O O . THR B 1 293 ? 12.172 10.422 -17.516 1 96.56 293 THR B O 1
ATOM 4479 N N . GLY B 1 294 ? 12.891 8.414 -16.703 1 97.56 294 GLY B N 1
ATOM 4480 C CA . GLY B 1 294 ? 12.867 8.875 -15.312 1 97.56 294 GLY B CA 1
ATOM 4481 C C . GLY B 1 294 ? 13.789 10.047 -15.055 1 97.56 294 GLY B C 1
ATOM 4482 O O . GLY B 1 294 ? 13.406 11.016 -14.391 1 97.56 294 GLY B O 1
ATOM 4483 N N . ILE B 1 295 ? 14.969 10.039 -15.617 1 98.25 295 ILE B N 1
ATOM 4484 C CA . ILE B 1 295 ? 15.953 11.102 -15.438 1 98.25 295 ILE B CA 1
ATOM 4485 C C . ILE B 1 295 ? 15.414 12.414 -16.016 1 98.25 295 ILE B C 1
ATOM 4487 O O . ILE B 1 295 ? 15.461 13.453 -15.359 1 98.25 295 ILE B O 1
ATOM 4491 N N . TRP B 1 296 ? 14.836 12.344 -17.156 1 97.94 296 TRP B N 1
ATOM 4492 C CA . TRP B 1 296 ? 14.367 13.555 -17.828 1 97.94 296 TRP B CA 1
ATOM 4493 C C . TRP B 1 296 ? 13.148 14.133 -17.109 1 97.94 296 TRP B C 1
ATOM 4495 O O . TRP B 1 296 ? 13.062 15.352 -16.922 1 97.94 296 TRP B O 1
ATOM 4505 N N . VAL B 1 297 ? 12.227 13.32 -16.719 1 97.88 297 VAL B N 1
ATOM 4506 C CA . VAL B 1 297 ? 11.016 13.789 -16.062 1 97.88 297 VAL B CA 1
ATOM 4507 C C . VAL B 1 297 ? 11.367 14.367 -14.695 1 97.88 297 VAL B C 1
ATOM 4509 O O . VAL B 1 297 ? 10.891 15.445 -14.328 1 97.88 297 VAL B O 1
ATOM 4512 N N . LEU B 1 298 ? 12.219 13.664 -13.938 1 98.5 298 LEU B N 1
ATOM 4513 C CA . LEU B 1 298 ? 12.594 14.141 -12.617 1 98.5 298 LEU B CA 1
ATOM 4514 C C . LEU B 1 298 ? 13.453 15.398 -12.703 1 98.5 298 LEU B C 1
ATOM 4516 O O . LEU B 1 298 ? 13.344 16.281 -11.859 1 98.5 298 LEU B O 1
ATOM 4520 N N . ALA B 1 299 ? 14.305 15.484 -13.742 1 98.62 299 ALA B N 1
ATOM 4521 C CA . ALA B 1 299 ? 15.078 16.703 -13.961 1 98.62 299 ALA B CA 1
ATOM 4522 C C . ALA B 1 299 ? 14.156 17.891 -14.289 1 98.62 299 ALA B C 1
ATOM 4524 O O . ALA B 1 299 ? 14.375 19 -13.797 1 98.62 299 ALA B O 1
ATOM 4525 N N . ALA B 1 300 ? 13.211 17.625 -15.117 1 98.44 300 ALA B N 1
ATOM 4526 C CA . ALA B 1 300 ? 12.242 18.656 -15.453 1 98.44 300 ALA B CA 1
ATOM 4527 C C . ALA B 1 300 ? 11.453 19.094 -14.211 1 98.44 300 ALA B C 1
ATOM 4529 O O . ALA B 1 300 ? 11.195 20.281 -14.023 1 98.44 300 ALA B O 1
ATOM 4530 N N . LEU B 1 301 ? 11.109 18.141 -13.406 1 98.12 301 LEU B N 1
ATOM 4531 C CA . LEU B 1 301 ? 10.406 18.422 -12.164 1 98.12 301 LEU B CA 1
ATOM 4532 C C . LEU B 1 301 ? 11.266 19.266 -11.234 1 98.12 301 LEU B C 1
ATOM 4534 O O . LEU B 1 301 ? 10.773 20.219 -10.617 1 98.12 301 LEU B O 1
ATOM 4538 N N . LEU B 1 302 ? 12.508 18.891 -11.125 1 98.44 302 LEU B N 1
ATOM 4539 C CA . LEU B 1 302 ? 13.453 19.656 -10.336 1 98.44 302 LEU B CA 1
ATOM 4540 C C . LEU B 1 302 ? 13.539 21.094 -10.844 1 98.44 302 LEU B C 1
ATOM 4542 O O . LEU B 1 302 ? 13.43 22.047 -10.062 1 98.44 302 LEU B O 1
ATOM 4546 N N . GLY B 1 303 ? 13.703 21.266 -12.164 1 98.19 303 GLY B N 1
ATOM 4547 C CA . GLY B 1 303 ? 13.789 22.578 -12.758 1 98.19 303 GLY B CA 1
ATOM 4548 C C . GLY B 1 303 ? 12.539 23.422 -12.531 1 98.19 303 GLY B C 1
ATOM 4549 O O . GLY B 1 303 ? 12.633 24.578 -12.102 1 98.19 303 GLY B O 1
ATOM 4550 N N . ALA B 1 304 ? 11.375 22.875 -12.797 1 97.69 304 ALA B N 1
ATOM 4551 C CA . ALA B 1 304 ? 10.109 23.578 -12.602 1 97.69 304 ALA B CA 1
ATOM 4552 C C . ALA B 1 304 ? 9.922 23.953 -11.133 1 97.69 304 ALA B C 1
ATOM 4554 O O . ALA B 1 304 ? 9.5 25.078 -10.82 1 97.69 304 ALA B O 1
ATOM 4555 N N . GLY B 1 305 ? 10.234 22.984 -10.227 1 97.75 305 GLY B N 1
ATOM 4556 C CA . GLY B 1 305 ? 10.133 23.266 -8.805 1 97.75 305 GLY B CA 1
ATOM 4557 C C . GLY B 1 305 ? 11.055 24.375 -8.344 1 97.75 305 GLY B C 1
ATOM 4558 O O . GLY B 1 305 ? 10.664 25.219 -7.539 1 97.75 305 GLY B O 1
ATOM 4559 N N . LEU B 1 306 ? 12.258 24.406 -8.883 1 97.25 306 LEU B N 1
ATOM 4560 C CA . LEU B 1 306 ? 13.219 25.438 -8.531 1 97.25 306 LEU B CA 1
ATOM 4561 C C . LEU B 1 306 ? 12.742 26.812 -9.023 1 97.25 306 LEU B C 1
ATOM 4563 O O . LEU B 1 306 ? 12.883 27.812 -8.32 1 97.25 306 LEU B O 1
ATOM 4567 N N . VAL B 1 307 ? 12.188 26.828 -10.211 1 97.12 307 VAL B N 1
ATOM 4568 C CA . VAL B 1 307 ? 11.695 28.078 -10.766 1 97.12 307 VAL B CA 1
ATOM 4569 C C . VAL B 1 307 ? 10.609 28.656 -9.859 1 97.12 307 VAL B C 1
ATOM 4571 O O . VAL B 1 307 ? 10.633 29.844 -9.539 1 97.12 307 VAL B O 1
ATOM 4574 N N . VAL B 1 308 ? 9.758 27.828 -9.391 1 95.94 308 VAL B N 1
ATOM 4575 C CA . VAL B 1 308 ? 8.664 28.297 -8.539 1 95.94 308 VAL B CA 1
ATOM 4576 C C . VAL B 1 308 ? 9.203 28.641 -7.152 1 95.94 308 VAL B C 1
ATOM 4578 O O . VAL B 1 308 ? 8.82 29.656 -6.57 1 95.94 308 VAL B O 1
ATOM 4581 N N . ALA B 1 309 ? 10.07 27.828 -6.664 1 95.06 309 ALA B N 1
ATOM 4582 C CA . ALA B 1 309 ? 10.586 28 -5.309 1 95.06 309 ALA B CA 1
ATOM 4583 C C . ALA B 1 309 ? 11.445 29.25 -5.207 1 95.06 309 ALA B C 1
ATOM 4585 O O . ALA B 1 309 ? 11.492 29.891 -4.152 1 95.06 309 ALA B O 1
ATOM 4586 N N . LEU B 1 310 ? 12.094 29.609 -6.281 1 92.38 310 LEU B N 1
ATOM 4587 C CA . LEU B 1 310 ? 13.078 30.688 -6.211 1 92.38 310 LEU B CA 1
ATOM 4588 C C . LEU B 1 310 ? 12.586 31.922 -6.965 1 92.38 310 LEU B C 1
ATOM 4590 O O . LEU B 1 310 ? 13.273 32.938 -7.012 1 92.38 310 LEU B O 1
ATOM 4594 N N . TRP B 1 311 ? 11.336 31.781 -7.52 1 85.88 311 TRP B N 1
ATOM 4595 C CA . TRP B 1 311 ? 10.805 32.906 -8.281 1 85.88 311 TRP B CA 1
ATOM 4596 C C . TRP B 1 311 ? 10.711 34.156 -7.41 1 85.88 311 TRP B C 1
ATOM 4598 O O . TRP B 1 311 ? 10.203 34.094 -6.289 1 85.88 311 TRP B O 1
ATOM 4608 N N . PRO B 1 312 ? 11.406 35.281 -7.809 1 74.25 312 PRO B N 1
ATOM 4609 C CA . PRO B 1 312 ? 11.344 36.531 -7.043 1 74.25 312 PRO B CA 1
ATOM 4610 C C . PRO B 1 312 ? 9.938 37.125 -7.008 1 74.25 312 PRO B C 1
ATOM 4612 O O . PRO B 1 312 ? 9.188 37 -7.98 1 74.25 312 PRO B O 1
ATOM 4615 N N . VAL B 1 313 ? 9.148 36.844 -6.023 1 59.22 313 VAL B N 1
ATOM 4616 C CA . VAL B 1 313 ? 7.914 37.594 -5.961 1 59.22 313 VAL B CA 1
ATOM 4617 C C . VAL B 1 313 ? 8.234 39.094 -5.988 1 59.22 313 VAL B C 1
ATOM 4619 O O . VAL B 1 313 ? 8.938 39.594 -5.109 1 59.22 313 VAL B O 1
ATOM 4622 N N . ARG B 1 314 ? 8.445 39.75 -7.094 1 47.97 314 ARG B N 1
ATOM 4623 C CA . ARG B 1 314 ? 8.531 41.219 -7.148 1 47.97 314 ARG B CA 1
ATOM 4624 C C . ARG B 1 314 ? 7.496 41.844 -6.227 1 47.97 314 ARG B C 1
ATOM 4626 O O . ARG B 1 314 ? 6.305 41.562 -6.312 1 47.97 314 ARG B O 1
ATOM 4633 N N . SER B 1 315 ? 7.797 42 -5.051 1 44.06 315 SER B N 1
ATOM 4634 C CA . SER B 1 315 ? 6.945 42.938 -4.312 1 44.06 315 SER B CA 1
ATOM 4635 C C . SER B 1 315 ? 6.426 44.062 -5.219 1 44.06 315 SER B C 1
ATOM 4637 O O . SER B 1 315 ? 7.199 44.875 -5.711 1 44.06 315 SER B O 1
ATOM 4639 N N . ALA B 1 316 ? 5.547 43.938 -6.02 1 42.16 316 ALA B N 1
ATOM 4640 C CA . ALA B 1 316 ? 4.871 45.031 -6.688 1 42.16 316 ALA B CA 1
ATOM 4641 C C . ALA B 1 316 ? 4.754 46.25 -5.762 1 42.16 316 ALA B C 1
ATOM 4643 O O . ALA B 1 316 ? 4.656 47.375 -6.223 1 42.16 316 ALA B O 1
ATOM 4644 N N . LEU B 1 317 ? 4.559 46.031 -4.5 1 40 317 LEU B N 1
ATOM 4645 C CA . LEU B 1 317 ? 4.32 47.219 -3.684 1 40 317 LEU B CA 1
ATOM 4646 C C . LEU B 1 317 ? 5.582 48.062 -3.574 1 40 317 LEU B C 1
ATOM 4648 O O . LEU B 1 317 ? 5.508 49.25 -3.283 1 40 317 LEU B O 1
ATOM 4652 N N . GLN B 1 318 ? 6.773 47.438 -3.623 1 40.25 318 GLN B N 1
ATOM 4653 C CA . GLN B 1 318 ? 7.914 48.344 -3.453 1 40.25 318 GLN B CA 1
ATOM 4654 C C . GLN B 1 318 ? 8.164 49.156 -4.715 1 40.25 318 GLN B C 1
ATOM 4656 O O . GLN B 1 318 ? 8.852 50.188 -4.672 1 40.25 318 GLN B O 1
ATOM 4661 N N . GLU B 1 319 ? 7.75 48.594 -5.867 1 43.31 319 GLU B N 1
ATOM 4662 C CA . GLU B 1 319 ? 7.91 49.469 -7.02 1 43.31 319 GLU B CA 1
ATOM 4663 C C . GLU B 1 319 ? 6.859 50.594 -7.02 1 43.31 319 GLU B C 1
ATOM 4665 O O . GLU B 1 319 ? 7.07 51.656 -7.598 1 43.31 319 GLU B O 1
ATOM 4670 N N . THR B 1 320 ? 5.598 50.219 -6.559 1 43.78 320 THR B N 1
ATOM 4671 C CA . THR B 1 320 ? 4.605 51.281 -6.637 1 43.78 320 THR B CA 1
ATOM 4672 C C . THR B 1 320 ? 4.91 52.375 -5.617 1 43.78 320 THR B C 1
ATOM 4674 O O . THR B 1 320 ? 4.582 53.562 -5.84 1 43.78 320 THR B O 1
ATOM 4677 N N . GLU B 1 321 ? 5.469 51.938 -4.43 1 43.38 321 GLU B N 1
ATOM 4678 C CA . GLU B 1 321 ? 5.715 53 -3.457 1 43.38 321 GLU B CA 1
ATOM 4679 C C . GLU B 1 321 ? 6.895 53.844 -3.879 1 43.38 321 GLU B C 1
ATOM 4681 O O . GLU B 1 321 ? 7.039 55 -3.402 1 43.38 321 GLU B O 1
ATOM 4686 N N . ALA B 1 322 ? 7.848 53.188 -4.609 1 47.94 322 ALA B N 1
ATOM 4687 C CA . ALA B 1 322 ? 8.961 54.031 -5.031 1 47.94 322 ALA B CA 1
ATOM 4688 C C . ALA B 1 322 ? 8.492 55.094 -6.039 1 47.94 322 ALA B C 1
ATOM 4690 O O . ALA B 1 322 ? 9.07 56.156 -6.121 1 47.94 322 ALA B O 1
ATOM 4691 N N . ASP B 1 323 ? 7.504 54.562 -6.891 1 44.84 323 ASP B N 1
ATOM 4692 C CA . ASP B 1 323 ? 7.148 55.5 -7.938 1 44.84 323 ASP B CA 1
ATOM 4693 C C . ASP B 1 323 ? 6.094 56.5 -7.449 1 44.84 323 ASP B C 1
ATOM 4695 O O . ASP B 1 323 ? 5.441 57.156 -8.25 1 44.84 323 ASP B O 1
ATOM 4699 N N . ALA B 1 324 ? 5.676 56.25 -6.148 1 45.31 324 ALA B N 1
ATOM 4700 C CA . ALA B 1 324 ? 4.793 57.344 -5.746 1 45.31 324 ALA B CA 1
ATOM 4701 C C . ALA B 1 324 ? 5.539 58.688 -5.742 1 45.31 324 ALA B C 1
ATOM 4703 O O . ALA B 1 324 ? 6.578 58.812 -5.09 1 45.31 324 ALA B O 1
ATOM 4704 N N . PRO B 1 325 ? 5.484 59.344 -6.781 1 45.56 325 PRO B N 1
ATOM 4705 C CA . PRO B 1 325 ? 6.117 60.688 -6.824 1 45.56 325 PRO B CA 1
ATOM 4706 C C . PRO B 1 325 ? 5.891 61.469 -5.547 1 45.56 325 PRO B C 1
ATOM 4708 O O . PRO B 1 325 ? 4.809 61.406 -4.953 1 45.56 325 PRO B O 1
ATOM 4711 N N . HIS B 1 326 ? 6.668 61.312 -4.516 1 44.56 326 HIS B N 1
ATOM 4712 C CA . HIS B 1 326 ? 6.68 62.312 -3.445 1 44.56 326 HIS B CA 1
ATOM 4713 C C . HIS B 1 326 ? 6.422 63.719 -3.99 1 44.56 326 HIS B C 1
ATOM 4715 O O . HIS B 1 326 ? 7.352 64.375 -4.438 1 44.56 326 HIS B O 1
ATOM 4721 N N . ARG B 1 327 ? 5.41 63.906 -4.863 1 43.38 327 ARG B N 1
ATOM 4722 C CA . ARG B 1 327 ? 5.07 65.25 -5.223 1 43.38 327 ARG B CA 1
ATOM 4723 C C . ARG B 1 327 ? 4.652 66.062 -3.992 1 43.38 327 ARG B C 1
ATOM 4725 O O . ARG B 1 327 ? 3.545 65.875 -3.479 1 43.38 327 ARG B O 1
ATOM 4732 N N . VAL B 1 328 ? 5.512 66.25 -3.018 1 44.34 328 VAL B N 1
ATOM 4733 C CA . VAL B 1 328 ? 5.355 67.312 -2.07 1 44.34 328 VAL B CA 1
ATOM 4734 C C . VAL B 1 328 ? 4.965 68.625 -2.814 1 44.34 328 VAL B C 1
ATOM 4736 O O . VAL B 1 328 ? 5.738 69.125 -3.629 1 44.34 328 VAL B O 1
ATOM 4739 N N . VAL B 1 329 ? 3.736 68.75 -3.252 1 44.09 329 VAL B N 1
ATOM 4740 C CA . VAL B 1 329 ? 3.201 70 -3.691 1 44.09 329 VAL B CA 1
ATOM 4741 C C . VAL B 1 329 ? 3.41 71.062 -2.602 1 44.09 329 VAL B C 1
ATOM 4743 O O . VAL B 1 329 ? 2.857 70.938 -1.505 1 44.09 329 VAL B O 1
ATOM 4746 N N . GLN B 1 330 ? 4.562 71.562 -2.498 1 42.88 330 GLN B N 1
ATOM 4747 C CA . GLN B 1 330 ? 4.809 72.812 -1.771 1 42.88 330 GLN B CA 1
ATOM 4748 C C . GLN B 1 330 ? 3.828 73.875 -2.188 1 42.88 330 GLN B C 1
ATOM 4750 O O . GLN B 1 330 ? 3.893 74.375 -3.312 1 42.88 330 GLN B O 1
ATOM 4755 N N . VAL B 1 331 ? 2.529 73.75 -1.849 1 44.91 331 VAL B N 1
ATOM 4756 C CA . VAL B 1 331 ? 1.588 74.875 -2.043 1 44.91 331 VAL B CA 1
ATOM 4757 C C . VAL B 1 331 ? 2.09 76.062 -1.314 1 44.91 331 VAL B C 1
ATOM 4759 O O . VAL B 1 331 ? 2.26 76.062 -0.093 1 44.91 331 VAL B O 1
ATOM 4762 N N . GLY B 1 332 ? 2.932 76.812 -1.929 1 40.53 332 GLY B N 1
ATOM 4763 C CA . GLY B 1 332 ? 3.332 78.188 -1.607 1 40.53 332 GLY B CA 1
ATOM 4764 C C . GLY B 1 332 ? 2.158 79.125 -1.289 1 40.53 332 GLY B C 1
ATOM 4765 O O . GLY B 1 332 ? 1.251 79.25 -2.107 1 40.53 332 GLY B O 1
ATOM 4766 N N . VAL B 1 333 ? 1.666 79.125 0.003 1 42.09 333 VAL B N 1
ATOM 4767 C CA . VAL B 1 333 ? 0.734 80.125 0.557 1 42.09 333 VAL B CA 1
ATOM 4768 C C . VAL B 1 333 ? 1.205 81.5 0.218 1 42.09 333 VAL B C 1
ATOM 4770 O O . VAL B 1 333 ? 2.297 81.938 0.62 1 42.09 333 VAL B O 1
ATOM 4773 N N . HIS B 1 334 ? 1.085 81.875 -0.998 1 33.22 334 HIS B N 1
ATOM 4774 C CA . HIS B 1 334 ? 1.011 83.312 -1.16 1 33.22 334 HIS B CA 1
ATOM 4775 C C . HIS B 1 334 ? -0.286 83.875 -0.579 1 33.22 334 HIS B C 1
ATOM 4777 O O . HIS B 1 334 ? -1.34 83.25 -0.687 1 33.22 334 HIS B O 1
#

Secondary structure (DSSP, 8-state):
--------HHHHHHHHHHHHHHHHHHHIIIIIHHHHT-----EEEEEE--SSTHHHHHHHHHHH--TTEEEEEE-HHHHHHHHHTTS-S-EEETTTEEEEETTS-HHHHHHHHHHHHHHHHHTT---EEEEETPPPHHHHHHHHHHHHHHHHHHHHHHHHHHHHHHHHT----HHHHHHHHHHHHHHHHHHHHHHHHHH-TTS---HHHHHHHHHHHHHHHHHHHHHHHHHGGGGHHHHHHHHHHIIIIITS-GGGS-HHHIIIIITT-HHHHHHHHHHHHHTT-TTSHHHHHHHHHHHHHHHHHHHHHH-----HHHHHHHSS----------/--------HHHHHHHHHHHHHHHHHHHIIIIIHHHHT-----EEEEEE--SSTHHHHHHHHHHH--TTEEEEEE-HHHHHHHHHTTS-S-EEETTTEEEEETTS-HHHHHHHHHHHHHHHHHTT---EEEEETPPPHHHHHHHHHHHHHHHHHHHHHHHHHHHHHHHHT----HHHHHHHHHHHHHHHHHHHHHHHHHH-TTS---HHHHHHHHHHHHHHHHHHHHHHHHHGGGGHHHHHHHHHHIIIIITS-GGGS-HHHIIIIITT-HHHHHHHHHHHHHTT-TTSHHHHHHHHHHHHHHHHHHHHHH-----HHHHHHHSS----------

pLDDT: mean 87.51, std 15.09, range [28.64, 98.81]

Foldseek 3Di:
DPDPDPPDPVVVVVVVVVVVVVLCVVLCCQFVVFVVQFAAAAQEEEEAEDPDDCQVVRVVLQVPDPRRHHYHYDHPVVRVVCQLLQVHQWYAYPPAEIEGEQLHQPVSVVVSSVSSNVSNVVSVHHHDYHYHLDADPCLNCLLLVLLLLLLVQLLVLLLVQLVVCVVVVHHDALVRLVCSLQVSLVVSLVVSLVVSCVVPVVFDDDPLLSVLSSLSNSLSNLQSLLQCVVPNPVCCVVSVSLSSSSVRALSDDLSRTDPVSSVPRNVQRLSNLSRSLNSCVRSPSNVHPSVVVSNVSSNVSSVVSSCSNNPPPPPPVVVVVVPPPPPPPPPPPD/DPDPDPPDPVVVVVVVVVVVVVLCVVLCCQFVVFVVQFAAAAQEEEEAEDPDDCQVVRVVLQVPDPRRHHYHYDHPVVRVVCQLLQVHQWYAYPPAEIEGEQLHQPVSVVVRSVSSNVSNVVSVHHHDYHYHLDADPCLNCLLLVLLLLLLVQLLVLLLVQLVVCVVVVHHDALVRLVCSLQVSLVVSLVVSLVVSCVVPVVFDDDPLLSVLSSLSNSLSNLQSLLQCVVPNPVCCVVSVSLSSSSVRALSDDLSRTDPVSSVPPNVQRLSNLSRSLNSCVRSPSNVHPSVVVSNVSSVVSSVVSSCSNNPPPPPPVVVVVVPPPPPPVPPPPD

Radius of gyration: 29.81 Å; Cα contacts (8 Å, |Δi|>4): 1159; chains: 2; bounding box: 58×129×103 Å

Sequence (668 aa):
MPNPSRRPAGAFALLAAVAGALVAVVLGFLTFGAQATVAPDGLPLAVAAPPGPLQAAAHGIASHGGGQVSWRVTSAEEGRKLLEDKEVYGVLELPSTVVVAGAVNPSGTQIAQQVLTGAAQALGGTPKVETLHAASVAGRVAPLGLSALAWVGCLAAGAVLVLVGARIGREAGAAARCTQIFSAGVLVTGVLAGFLKLWDSSLPLGWDVLGFLFLTSTAFASLQTGLLRLLGVRAMAVLGPLYLVAPAVAGQVPELLNPAYRAVLWSWTPFRFSTEGLRSLLQGVPGAPDVTTGIWVLAALLGAGLVVALWPVRSALQETEADAPHRVVQVGVHMPNPSRRPAGAFALLAAVAGALVAVVLGFLTFGAQATVAPDGLPLAVAAPPGPLQAAAHGIASHGGGQVSWRVTSAEEGRKLLEDKEVYGVLELPSTVVVAGAVNPSGTQIAQQVLTGAAQALGGTPKVETLHAASVAGRVAPLGLSALAWVGCLAAGAVLVLVGARIGREAGAAARCTQIFSAGVLVTGVLAGFLKLWDSSLPLGWDVLGFLFLTSTAFASLQTGLLRLLGVRAMAVLGPLYLVAPAVAGQVPELLNPAYRAVLWSWTPFRFSTEGLRSLLQGVPGAPDVTTGIWVLAALLGAGLVVALWPVRSALQETEADAPHRVVQVGVH

Nearest PDB structures (foldseek):
  5voy-assembly1_V  TM=2.062E-01  e=8.301E-01  Saccharomyces cerevisiae S288C
  6gdg-assembly1_A  TM=2.683E-01  e=2.063E+00  Escherichia coli
  3gd5-assembly1_B  TM=3.199E-01  e=2.886E+00  Gloeobacter violaceus PCC 7421
  5voy-assembly1_V  TM=2.062E-01  e=7.051E-01  Saccharomyces cerevisiae S288C
  6gdg-assembly1_A  TM=2.661E-01  e=1.687E+00  Escherichia coli

Organism: Amycolatopsis orientalis (NCBI:txid31958)